Protein AF-0000000069842677 (afdb_homodimer)

Secondary structure (DSSP, 8-state):
---------------THHHHHHHHTS-TT--PPPPHHHHHHHHHHHT---SSTHHHHHHTB-GGGGTTSPP---SHHHHHHHHHHHHHHHHHHHHHH-TT--HHHHHHHHHHHHSHHHHHHHHHHTTGGGG-B---TTHHHHHHHHHHHHTT-SS--SSS----HHHHHHHHHHHHHHHHHTTS-HHHHHHHHHHHTPSPP-TTT----HHHHHHHHHHHTT--EEEEEETT-SS-EEEEEETTEEEEEEE-SS-HHHHHHHHHHHHHHHHHHHH-/----------TT---THHHHHHHHTS-TT--PPPPHHHHHHHHHHHT---SSTHHHHHHTB-GGGGTTSPP---SHHHHHHHHHHHHHHHHHHHHHH-TT--HHHHHHHHHHHHSHHHHHHHHHHTTGGGG-B---TTHHHHHHHHHHHHTT-SS--SSS----HHHHHHHHHHHHHHHHHTTS-HHHHHHHHHHHTPSPP-TTT----HHHHHHHHHHHTT--EEEEEETT-SS-EEEEEETTEEEEEEE-SS-HHHHHHHHHHHHHHHHHHHH-

Structure (mmCIF, N/CA/C/O backbone):
data_AF-0000000069842677-model_v1
#
loop_
_entity.id
_entity.type
_entity.pdbx_description
1 polymer 'RNase III domain-containing protein'
#
loop_
_atom_site.group_PDB
_atom_site.id
_atom_site.type_symbol
_atom_site.label_atom_id
_atom_site.label_alt_id
_atom_site.label_comp_id
_atom_site.label_asym_id
_atom_site.label_entity_id
_atom_site.label_seq_id
_atom_site.pdbx_PDB_ins_code
_atom_site.Cartn_x
_atom_site.Cartn_y
_atom_site.Cartn_z
_atom_site.occupancy
_atom_site.B_iso_or_equiv
_atom_site.auth_seq_id
_atom_site.auth_comp_id
_atom_site.auth_asym_id
_atom_site.auth_atom_id
_atom_site.pdbx_PDB_model_num
ATOM 1 N N . MET A 1 1 ? -14.867 47.188 54.906 1 30 1 MET A N 1
ATOM 2 C CA . MET A 1 1 ? -13.523 46.625 54.812 1 30 1 MET A CA 1
ATOM 3 C C . MET A 1 1 ? -13.289 46 53.469 1 30 1 MET A C 1
ATOM 5 O O . MET A 1 1 ? -13.938 45.031 53.094 1 30 1 MET A O 1
ATOM 9 N N . GLU A 1 2 ? -12.969 46.812 52.406 1 32.25 2 GLU A N 1
ATOM 10 C CA . GLU A 1 2 ? -12.945 46.625 50.938 1 32.25 2 GLU A CA 1
ATOM 11 C C . GLU A 1 2 ? -11.812 45.688 50.531 1 32.25 2 GLU A C 1
ATOM 13 O O . GLU A 1 2 ? -10.648 45.938 50.844 1 32.25 2 GLU A O 1
ATOM 18 N N . SER A 1 3 ? -12.086 44.406 50.5 1 37.47 3 SER A N 1
ATOM 19 C CA . SER A 1 3 ? -10.992 43.469 50.281 1 37.47 3 SER A CA 1
ATOM 20 C C . SER A 1 3 ? -10.258 43.781 49 1 37.47 3 SER A C 1
ATOM 22 O O . SER A 1 3 ? -10.867 44.188 48 1 37.47 3 SER A O 1
ATOM 24 N N . PRO A 1 4 ? -8.891 43.938 49.062 1 39.81 4 PRO A N 1
ATOM 25 C CA . PRO A 1 4 ? -8.039 44.375 47.938 1 39.81 4 PRO A CA 1
ATOM 26 C C . PRO A 1 4 ? -8.094 43.438 46.75 1 39.81 4 PRO A C 1
ATOM 28 O O . PRO A 1 4 ? -8.422 42.25 46.875 1 39.81 4 PRO A O 1
ATOM 31 N N . PRO A 1 5 ? -8.133 44 45.469 1 36.34 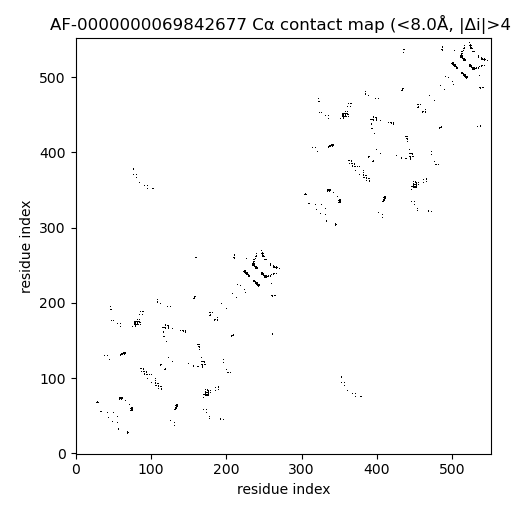5 PRO A N 1
ATOM 32 C CA . PRO A 1 5 ? -8.328 43.25 44.219 1 36.34 5 PRO A CA 1
ATOM 33 C C . PRO A 1 5 ? -7.184 42.312 43.938 1 36.34 5 PRO A C 1
ATOM 35 O O . PRO A 1 5 ? -6.039 42.562 44.312 1 36.34 5 PRO A O 1
ATOM 38 N N . HIS A 1 6 ? -7.355 40.969 44.062 1 28.89 6 HIS A N 1
ATOM 39 C CA . HIS A 1 6 ? -6.359 39.938 43.781 1 28.89 6 HIS A CA 1
ATOM 40 C C . HIS A 1 6 ? -5.836 40.062 42.344 1 28.89 6 HIS A C 1
ATOM 42 O O . HIS A 1 6 ? -6.609 39.969 41.406 1 28.89 6 HIS A O 1
ATOM 48 N N . ALA A 1 7 ? -4.754 40.812 42.062 1 32.56 7 ALA A N 1
ATOM 49 C CA . ALA A 1 7 ? -4.02 40.938 40.812 1 32.56 7 ALA A CA 1
ATOM 50 C C . ALA A 1 7 ? -3.559 39.594 40.281 1 32.56 7 ALA A C 1
ATOM 52 O O . ALA A 1 7 ? -2.715 38.938 40.906 1 32.56 7 ALA A O 1
ATOM 53 N N . THR A 1 8 ? -4.418 38.781 39.688 1 30.38 8 THR A N 1
ATOM 54 C CA . THR A 1 8 ? -3.99 37.531 39.094 1 30.38 8 THR A CA 1
ATOM 55 C C . THR A 1 8 ? -2.934 37.781 38 1 30.38 8 THR A C 1
ATOM 57 O O . THR A 1 8 ? -3.217 38.375 36.969 1 30.38 8 THR A O 1
ATOM 60 N N . ALA A 1 9 ? -1.633 38.062 38.344 1 34.47 9 ALA A N 1
ATOM 61 C CA . ALA A 1 9 ? -0.479 38.219 37.438 1 34.47 9 ALA A CA 1
ATOM 62 C C . ALA A 1 9 ? -0.425 37.062 36.438 1 34.47 9 ALA A C 1
ATOM 64 O O . ALA A 1 9 ? -0.537 35.906 36.781 1 34.47 9 ALA A O 1
ATOM 65 N N . SER A 1 10 ? -0.643 37.469 35.125 1 31.25 10 SER A N 1
ATOM 66 C CA . SER A 1 10 ? -0.604 36.688 33.906 1 31.25 10 SER A CA 1
ATOM 67 C C . SER A 1 10 ? 0.764 36.031 33.719 1 31.25 10 SER A C 1
ATOM 69 O O . SER A 1 10 ? 1.771 36.75 33.594 1 31.25 10 SER A O 1
ATOM 71 N N . ALA A 1 11 ? 1.078 34.938 34.312 1 37.97 11 ALA A N 1
ATOM 72 C CA . ALA A 1 11 ? 2.336 34.219 34.312 1 37.97 11 ALA A CA 1
ATOM 73 C C . ALA A 1 11 ? 2.842 34 32.906 1 37.97 11 ALA A C 1
ATOM 75 O O . ALA A 1 11 ? 3.992 33.594 32.688 1 37.97 11 ALA A O 1
ATOM 76 N N . ASP A 1 12 ? 1.972 33.844 31.922 1 32.31 12 ASP A N 1
ATOM 77 C CA . ASP A 1 12 ? 2.361 32.969 30.828 1 32.31 12 ASP A CA 1
ATOM 78 C C . ASP A 1 12 ? 3.268 33.688 29.828 1 32.31 12 ASP A C 1
ATOM 80 O O . ASP A 1 12 ? 3.498 33.219 28.719 1 32.31 12 ASP A O 1
ATOM 84 N N . GLU A 1 13 ? 3.545 35.031 30.016 1 33.44 13 GLU A N 1
ATOM 85 C CA . GLU A 1 13 ? 4.32 35.656 28.938 1 33.44 13 GLU A CA 1
ATOM 86 C C . GLU A 1 13 ? 5.797 35.281 29.047 1 33.44 13 GLU A C 1
ATOM 88 O O . GLU A 1 13 ? 6.574 35.969 29.688 1 33.44 13 GLU A O 1
ATOM 93 N N . MET A 1 14 ? 6.219 34.062 29.234 1 35.84 14 MET A N 1
ATOM 94 C CA . MET A 1 14 ? 7.66 33.844 29.156 1 35.84 14 MET A CA 1
ATOM 95 C C . MET A 1 14 ? 8.25 34.5 27.922 1 35.84 14 MET A C 1
ATOM 97 O O . MET A 1 14 ? 7.805 34.25 26.797 1 35.84 14 MET A O 1
ATOM 101 N N . PRO A 1 15 ? 9.047 35.594 28 1 33.41 15 PRO A N 1
ATOM 102 C CA . PRO A 1 15 ? 9.508 36.5 26.953 1 33.41 15 PRO A CA 1
ATOM 103 C C . PRO A 1 15 ? 10.195 35.75 25.797 1 33.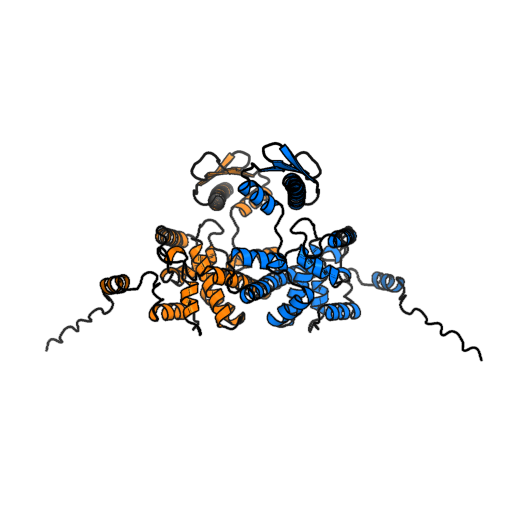41 15 PRO A C 1
ATOM 105 O O . PRO A 1 15 ? 10.789 34.688 26.016 1 33.41 15 PRO A O 1
ATOM 108 N N . SER A 1 16 ? 9.875 36 24.531 1 43.09 16 SER A N 1
ATOM 109 C CA . SER A 1 16 ? 10.43 35.688 23.219 1 43.09 16 SER A CA 1
ATOM 110 C C . SER A 1 16 ? 11.953 35.812 23.219 1 43.09 16 SER A C 1
ATOM 112 O O . SER A 1 16 ? 12.625 35.188 22.391 1 43.09 16 SER A O 1
ATOM 114 N N . ILE A 1 17 ? 12.477 36.625 24.141 1 38.72 17 ILE A N 1
ATOM 115 C CA . ILE A 1 17 ? 13.898 36.938 24.156 1 38.72 17 ILE A CA 1
ATOM 116 C C . ILE A 1 17 ? 14.703 35.688 24.562 1 38.72 17 ILE A C 1
ATOM 118 O O . ILE A 1 17 ? 15.836 35.5 24.109 1 38.72 17 ILE A O 1
ATOM 122 N N . TRP A 1 18 ? 14.266 34.906 25.562 1 36.38 18 TRP A N 1
ATOM 123 C CA . TRP A 1 18 ? 15.047 33.75 26 1 36.38 18 TRP A CA 1
ATOM 124 C C . TRP A 1 18 ? 15.211 32.75 24.875 1 36.38 18 TRP A C 1
ATOM 126 O O . TRP A 1 18 ? 16.266 32.094 24.766 1 36.38 18 TRP A O 1
ATOM 136 N N . LYS A 1 19 ? 14.273 32.656 23.984 1 39.12 19 LYS A N 1
ATOM 137 C CA . LYS A 1 19 ? 14.398 31.75 22.828 1 39.12 19 LYS A CA 1
ATOM 138 C C . LYS A 1 19 ? 15.484 32.25 21.875 1 39.12 19 LYS A C 1
ATOM 140 O O . LYS A 1 19 ? 16.219 31.438 21.297 1 39.12 19 LYS A O 1
ATOM 145 N N . GLU A 1 20 ? 15.688 33.531 21.766 1 38.81 20 GLU A N 1
ATOM 146 C CA . GLU A 1 20 ? 16.688 34.094 20.844 1 38.81 20 GLU A CA 1
ATOM 147 C C . GLU A 1 20 ? 18.094 33.938 21.406 1 38.81 20 GLU A C 1
ATOM 149 O O . GLU A 1 20 ? 19.031 33.656 20.656 1 38.81 20 GLU A O 1
ATOM 154 N N . GLN A 1 21 ? 18.375 34.281 22.672 1 37.72 21 GLN A N 1
ATOM 155 C CA . GLN A 1 21 ? 19.734 34.281 23.219 1 37.72 21 GLN A CA 1
ATOM 156 C C . GLN A 1 21 ? 20.328 32.875 23.234 1 37.72 21 GLN A C 1
ATOM 158 O O . GLN A 1 21 ? 21.531 32.719 23 1 37.72 21 GLN A O 1
ATOM 163 N N . HIS A 1 22 ? 19.609 31.844 23.609 1 40.56 22 HIS A N 1
ATOM 164 C CA . HIS A 1 22 ? 20.203 30.516 23.594 1 40.56 22 HIS A CA 1
ATOM 165 C C . HIS A 1 22 ? 20.438 30.031 22.172 1 40.56 22 HIS A C 1
ATOM 167 O O . HIS A 1 22 ? 21.031 28.969 21.969 1 40.56 22 HIS A O 1
ATOM 173 N N . ALA A 1 23 ? 19.859 30.625 21.219 1 42.56 23 ALA A N 1
ATOM 174 C CA . ALA A 1 23 ? 20.156 30.328 19.828 1 42.56 23 ALA A CA 1
ATOM 175 C C . ALA A 1 23 ? 21.531 30.859 19.438 1 42.56 23 ALA A C 1
ATOM 177 O O . ALA A 1 23 ? 22.25 30.234 18.656 1 42.56 23 ALA A O 1
ATOM 178 N N . GLN A 1 24 ? 22 31.953 19.844 1 41.47 24 GLN A N 1
ATOM 179 C CA . GLN A 1 24 ? 23.25 32.562 19.391 1 41.47 24 GLN A CA 1
ATOM 180 C C . GLN A 1 24 ? 24.453 31.75 19.844 1 41.47 24 GLN A C 1
ATOM 182 O O . GLN A 1 24 ? 25.469 31.672 19.141 1 41.47 24 GLN A O 1
ATOM 187 N N . ASP A 1 25 ? 24.516 31.359 21.109 1 42.97 25 ASP A N 1
ATOM 188 C CA . ASP A 1 25 ? 25.75 30.797 21.656 1 42.97 25 ASP A CA 1
ATOM 189 C C . ASP A 1 25 ? 25.828 29.297 21.391 1 42.97 25 ASP A C 1
ATOM 191 O O . ASP A 1 25 ? 26.641 28.594 22 1 42.97 25 ASP A O 1
ATOM 195 N N . ALA A 1 26 ? 24.781 28.688 20.859 1 48.72 26 ALA A N 1
ATOM 196 C CA . ALA A 1 26 ? 25 27.266 20.578 1 48.72 26 ALA A CA 1
ATOM 197 C C . ALA A 1 26 ? 26.062 27.062 19.516 1 48.72 26 ALA A C 1
ATOM 199 O O . ALA A 1 26 ? 26.203 27.891 18.609 1 48.72 26 ALA A O 1
ATOM 200 N N . PRO A 1 27 ? 27.125 26.234 19.734 1 50.81 27 PRO A N 1
ATOM 201 C CA . PRO A 1 27 ? 28.141 26 18.703 1 50.81 27 PRO A CA 1
ATOM 202 C C . PRO A 1 27 ? 27.531 25.75 17.328 1 50.81 27 PRO A C 1
ATOM 204 O O . PRO A 1 27 ? 26.359 25.344 17.219 1 50.81 27 PRO A O 1
ATOM 207 N N . PRO A 1 28 ? 28.141 26.188 16.266 1 50.66 28 PRO A N 1
ATOM 208 C CA . PRO A 1 28 ? 27.734 25.859 14.891 1 50.66 28 PRO A CA 1
ATOM 209 C C . PRO A 1 28 ? 27.328 24.391 14.719 1 50.66 28 PRO A C 1
ATOM 211 O O . PRO A 1 28 ? 28.047 23.5 15.188 1 50.66 28 PRO A O 1
ATOM 214 N N . GLY A 1 29 ? 26.031 24.094 14.469 1 56.72 29 GLY A N 1
ATOM 215 C CA . GLY A 1 29 ? 25.562 22.734 14.258 1 56.72 29 GLY A CA 1
ATOM 216 C C . GLY A 1 29 ? 24.578 22.266 15.312 1 56.72 29 GLY A C 1
ATOM 217 O O . GLY A 1 29 ? 24.047 21.156 15.227 1 56.72 29 GLY A O 1
ATOM 218 N N . PHE A 1 30 ? 24.531 23.062 16.406 1 62.5 30 PHE A N 1
ATOM 219 C CA . PHE A 1 30 ? 23.672 22.609 17.484 1 62.5 30 PHE A CA 1
ATOM 220 C C . PHE A 1 30 ? 22.203 22.656 17.062 1 62.5 30 PHE A C 1
ATOM 222 O O . PHE A 1 30 ? 21.719 23.719 16.641 1 62.5 30 PHE A O 1
ATOM 229 N N . VAL A 1 31 ? 21.484 21.484 16.984 1 70.19 31 VAL A N 1
ATOM 230 C CA . VAL A 1 31 ? 20.047 21.406 16.766 1 70.19 31 VAL A CA 1
ATOM 231 C C . VAL A 1 31 ? 19.312 21.375 18.109 1 70.19 31 VAL A C 1
ATOM 233 O O . VAL A 1 31 ? 19.562 20.484 18.938 1 70.19 31 VAL A O 1
ATOM 236 N N . PRO A 1 32 ? 18.562 22.453 18.484 1 79.81 32 PRO A N 1
ATOM 237 C CA . PRO A 1 32 ? 17.875 22.469 19.766 1 79.81 32 PRO A CA 1
ATOM 238 C C . PRO A 1 32 ? 16.969 21.266 19.969 1 79.81 32 PRO A C 1
ATOM 240 O O . PRO A 1 32 ? 16.203 20.891 19.062 1 79.81 32 PRO A O 1
ATOM 243 N N . PRO A 1 33 ? 17.172 20.688 21.094 1 86.62 33 PRO A N 1
ATOM 244 C CA . PRO A 1 33 ? 16.281 19.562 21.375 1 86.62 33 PRO A CA 1
ATOM 245 C C . PRO A 1 33 ? 14.844 20.031 21.656 1 86.62 33 PRO A C 1
ATOM 247 O O . PRO A 1 33 ? 14.609 21.203 21.906 1 86.62 33 PRO A O 1
ATOM 250 N N . MET A 1 34 ? 13.984 19.141 21.484 1 92.25 34 MET A N 1
ATOM 251 C CA . MET A 1 34 ? 12.609 19.406 21.906 1 92.25 34 MET A CA 1
ATOM 252 C C . MET A 1 34 ? 12.508 19.531 23.422 1 92.25 34 MET A C 1
ATOM 254 O O . MET A 1 34 ? 13.117 18.734 24.156 1 92.25 34 MET A O 1
ATOM 258 N N . GLY A 1 35 ? 11.805 20.562 23.906 1 93.94 35 GLY A N 1
ATOM 259 C CA . GLY A 1 35 ? 11.664 20.781 25.344 1 93.94 35 GLY A CA 1
ATOM 260 C C . GLY A 1 35 ? 10.859 19.688 26.031 1 93.94 35 GLY A C 1
ATOM 261 O O . GLY A 1 35 ? 9.93 19.125 25.453 1 93.94 35 GLY A O 1
ATOM 262 N N . PRO A 1 36 ? 11.258 19.359 27.266 1 95.5 36 PRO A N 1
ATOM 263 C CA . PRO A 1 36 ? 10.523 18.328 28 1 95.5 36 PRO A CA 1
ATOM 264 C C . PRO A 1 36 ? 9.031 18.625 28.109 1 95.5 36 PRO A C 1
ATOM 266 O O . PRO A 1 36 ? 8.211 17.703 28.109 1 95.5 36 PRO A O 1
ATOM 269 N N . GLY A 1 37 ? 8.719 19.906 28.203 1 97.25 37 GLY A N 1
ATOM 270 C CA . GLY A 1 37 ? 7.32 20.297 28.234 1 97.25 37 GLY A CA 1
ATOM 271 C C . GLY A 1 37 ? 6.582 19.969 26.953 1 97.25 37 GLY A C 1
ATOM 272 O O . GLY A 1 37 ? 5.426 19.531 26.984 1 97.25 37 GLY A O 1
ATOM 273 N N . GLU A 1 38 ? 7.211 20.141 25.844 1 97.81 38 GLU A N 1
ATOM 274 C CA . GLU A 1 38 ? 6.625 19.812 24.547 1 97.81 38 GLU A CA 1
ATOM 275 C C . GLU A 1 38 ? 6.434 18.297 24.391 1 97.81 38 GLU A C 1
ATOM 277 O O . GLU A 1 38 ? 5.391 17.859 23.906 1 97.81 38 GLU A O 1
ATOM 282 N N . VAL A 1 39 ? 7.449 17.578 24.828 1 98.25 39 VAL A N 1
ATOM 283 C CA . VAL A 1 39 ? 7.371 16.125 24.766 1 98.25 39 VAL A CA 1
ATOM 284 C C . VAL A 1 39 ? 6.203 15.633 25.609 1 98.25 39 VAL A C 1
ATOM 286 O O . VAL A 1 39 ? 5.402 14.812 25.156 1 98.25 39 VAL A O 1
ATOM 289 N N . ALA A 1 40 ? 6.074 16.188 26.781 1 98.5 40 ALA A N 1
ATOM 290 C CA . ALA A 1 40 ? 4.996 15.805 27.688 1 98.5 40 ALA A CA 1
ATOM 291 C C . ALA A 1 40 ? 3.631 16.141 27.094 1 98.5 40 ALA A C 1
ATOM 293 O O . ALA A 1 40 ? 2.676 15.375 27.25 1 98.5 40 ALA A O 1
ATOM 294 N N . ALA A 1 41 ? 3.561 17.234 26.469 1 98.62 41 ALA A N 1
ATOM 295 C CA . ALA A 1 41 ? 2.307 17.641 25.828 1 98.62 41 ALA A CA 1
ATOM 296 C C . ALA A 1 41 ? 1.903 16.672 24.734 1 98.62 41 ALA A C 1
ATOM 298 O O . ALA A 1 41 ? 0.737 16.281 24.641 1 98.62 41 ALA A O 1
ATOM 299 N N . VAL A 1 42 ? 2.84 16.25 23.938 1 98.75 42 VAL A N 1
ATOM 300 C CA . VAL A 1 42 ? 2.574 15.312 22.844 1 98.75 42 VAL A CA 1
ATOM 301 C C . VAL A 1 42 ? 2.146 13.961 23.422 1 98.75 42 VAL A C 1
ATOM 303 O O . VAL A 1 42 ? 1.191 13.352 22.953 1 98.75 42 VAL A O 1
ATOM 306 N N . GLU A 1 43 ? 2.857 13.547 24.453 1 98.88 43 GLU A N 1
ATOM 307 C CA . GLU A 1 43 ? 2.504 12.297 25.109 1 98.88 43 GLU A CA 1
ATOM 308 C C . GLU A 1 43 ? 1.072 12.336 25.641 1 98.88 43 GLU A C 1
ATOM 310 O O . GLU A 1 43 ? 0.345 11.344 25.562 1 98.88 43 GLU A O 1
ATOM 315 N N . SER A 1 44 ? 0.715 13.484 26.172 1 98.62 44 SER A N 1
ATOM 316 C CA . SER A 1 44 ? -0.641 13.656 26.688 1 98.62 44 SER A CA 1
ATOM 317 C C . SER A 1 44 ? -1.671 13.562 25.562 1 98.62 44 SER A C 1
ATOM 319 O O . SER A 1 44 ? -2.707 12.906 25.719 1 98.62 44 SER A O 1
ATOM 321 N N . LEU A 1 45 ? -1.415 14.164 24.469 1 98.5 45 LEU A N 1
ATOM 322 C CA . LEU A 1 45 ? -2.309 14.117 23.312 1 98.5 45 LEU A CA 1
ATOM 323 C C . LEU A 1 45 ? -2.453 12.688 22.797 1 98.5 45 LEU A C 1
ATOM 325 O O . LEU A 1 45 ? -3.541 12.281 22.391 1 98.5 45 LEU A O 1
ATOM 329 N N . LEU A 1 46 ? -1.396 11.891 22.859 1 98.75 46 LEU A N 1
ATOM 330 C CA . LEU A 1 46 ? -1.368 10.531 22.328 1 98.75 46 LEU A CA 1
ATOM 331 C C . LEU A 1 46 ? -1.942 9.547 23.328 1 98.75 46 LEU A C 1
ATOM 333 O O . LEU A 1 46 ? -2.33 8.43 22.969 1 98.75 46 LEU A O 1
ATOM 337 N N . GLY A 1 47 ? -1.948 9.945 24.578 1 98.56 47 GLY A N 1
ATOM 338 C CA . GLY A 1 47 ? -2.264 8.992 25.625 1 98.56 47 GLY A CA 1
ATOM 339 C C . GLY A 1 47 ? -1.229 7.891 25.75 1 98.56 47 GLY A C 1
ATOM 340 O O . GLY A 1 47 ? -1.575 6.73 26 1 98.56 47 GLY A O 1
ATOM 341 N N . TYR A 1 48 ? 0.024 8.234 25.5 1 98.81 48 TYR A N 1
ATOM 342 C CA . TYR A 1 48 ? 1.122 7.27 25.516 1 98.81 48 TYR A CA 1
ATOM 343 C C . TYR A 1 48 ? 2.398 7.906 26.047 1 98.81 48 TYR A C 1
ATOM 345 O O . TYR A 1 48 ? 2.791 8.992 25.609 1 98.81 48 TYR A O 1
ATOM 353 N N . GLU A 1 49 ? 3.014 7.324 26.953 1 98.81 49 GLU A N 1
ATOM 354 C CA . GLU A 1 49 ? 4.281 7.789 27.5 1 98.81 49 GLU A CA 1
ATOM 355 C C . GLU A 1 49 ? 5.457 7.012 26.922 1 98.81 49 GLU A C 1
ATOM 357 O O . GLU A 1 49 ? 5.594 5.812 27.172 1 98.81 49 GLU A O 1
ATOM 362 N N . PHE A 1 50 ? 6.281 7.688 26.281 1 98.81 50 PHE A N 1
ATOM 363 C CA . PHE A 1 50 ? 7.422 7.062 25.625 1 98.81 50 PHE A CA 1
ATOM 364 C C . PHE A 1 50 ? 8.5 6.699 26.625 1 98.81 50 PHE A C 1
ATOM 366 O O . PHE A 1 50 ? 8.805 7.48 27.531 1 98.81 50 PHE A O 1
ATOM 373 N N . ARG A 1 51 ? 9.055 5.547 26.422 1 98.56 51 ARG A N 1
ATOM 374 C CA . ARG A 1 51 ? 10.281 5.199 27.141 1 98.56 51 ARG A CA 1
ATOM 375 C C . ARG A 1 51 ? 11.469 5.996 26.609 1 98.56 51 ARG A C 1
ATOM 377 O O . ARG A 1 51 ? 12.25 6.543 27.391 1 98.56 51 ARG A O 1
ATOM 384 N N . ASP A 1 52 ? 11.594 6.059 25.344 1 98.19 52 ASP A N 1
ATOM 385 C CA . ASP A 1 52 ? 12.609 6.859 24.656 1 98.19 52 ASP A CA 1
ATOM 386 C C . ASP A 1 52 ? 12.016 8.172 24.141 1 98.19 52 ASP A C 1
ATOM 388 O O . ASP A 1 52 ? 11.484 8.219 23.031 1 98.19 52 ASP A O 1
ATOM 392 N N . LYS A 1 53 ? 12.227 9.188 24.875 1 97.25 53 LYS A N 1
ATOM 393 C CA . LYS A 1 53 ? 11.641 10.484 24.562 1 97.25 53 LYS A CA 1
ATOM 394 C C . LYS A 1 53 ? 12.188 11.047 23.25 1 97.25 53 LYS A C 1
ATOM 396 O O . LYS A 1 53 ? 11.555 11.891 22.609 1 97.25 53 LYS A O 1
ATOM 401 N N . ALA A 1 54 ? 13.297 10.594 22.828 1 97.06 54 ALA A N 1
ATOM 402 C CA . ALA A 1 54 ? 13.922 11.078 21.594 1 97.06 54 ALA A CA 1
ATOM 403 C C . ALA A 1 54 ? 13.078 10.727 20.375 1 97.06 54 ALA A C 1
ATOM 405 O O . ALA A 1 54 ? 13.172 11.391 19.328 1 97.06 54 ALA A O 1
ATOM 406 N N . LEU A 1 55 ? 12.266 9.68 20.5 1 98.31 55 LEU A N 1
ATOM 407 C CA . LEU A 1 55 ? 11.398 9.25 19.406 1 98.31 55 LEU A CA 1
ATOM 408 C C . LEU A 1 55 ? 10.344 10.312 19.094 1 98.31 55 LEU A C 1
ATOM 410 O O . LEU A 1 55 ? 9.945 10.484 17.938 1 98.31 55 LEU A O 1
ATOM 414 N N . VAL A 1 56 ? 9.914 11.016 20.141 1 98.5 56 VAL A N 1
ATOM 415 C CA . VAL A 1 56 ? 8.93 12.078 19.938 1 98.5 56 VAL A CA 1
ATOM 416 C C . VAL A 1 56 ? 9.539 13.195 19.109 1 98.5 56 VAL A C 1
ATOM 418 O O . VAL A 1 56 ? 8.922 13.672 18.141 1 98.5 56 VAL A O 1
ATOM 421 N N . GLU A 1 57 ? 10.742 13.555 19.5 1 97.44 57 GLU A N 1
ATOM 422 C CA . GLU A 1 57 ? 11.453 14.602 18.766 1 97.44 57 GLU A CA 1
ATOM 423 C C . GLU A 1 57 ? 11.672 14.203 17.312 1 97.44 57 GLU A C 1
ATOM 425 O O . GLU A 1 57 ? 11.391 14.992 16.406 1 97.44 57 GLU A O 1
ATOM 430 N N . GLN A 1 58 ? 12.125 13.016 17.125 1 97.31 58 GLN A N 1
ATOM 431 C CA . GLN A 1 58 ? 12.367 12.523 15.773 1 97.31 58 GLN A CA 1
ATOM 432 C C . GLN A 1 58 ? 11.078 12.508 14.953 1 97.31 58 GLN A C 1
ATOM 434 O O . GLN A 1 58 ? 11.07 12.945 13.797 1 97.31 58 GLN A O 1
ATOM 439 N N . ALA A 1 59 ? 10.008 12.078 15.523 1 98.69 59 ALA A N 1
ATOM 440 C CA . ALA A 1 59 ? 8.734 11.867 14.836 1 98.69 59 ALA A CA 1
ATOM 441 C C . ALA A 1 59 ? 8.125 13.195 14.406 1 98.69 59 ALA A C 1
ATOM 443 O O . ALA A 1 59 ? 7.211 13.219 13.57 1 98.69 59 ALA A O 1
ATOM 444 N N . LEU A 1 60 ? 8.641 14.297 14.969 1 98.44 60 LEU A N 1
ATOM 445 C CA . LEU A 1 60 ? 8.016 15.594 14.711 1 98.44 60 LEU A CA 1
ATOM 446 C C . LEU A 1 60 ? 8.984 16.531 14.008 1 98.44 60 LEU A C 1
ATOM 448 O O . LEU A 1 60 ? 8.703 17.734 13.875 1 98.44 60 LEU A O 1
ATOM 452 N N . THR A 1 61 ? 10.086 16 13.508 1 97.19 61 THR A N 1
ATOM 453 C CA . THR A 1 61 ? 11.102 16.875 12.93 1 97.19 61 THR A CA 1
ATOM 454 C C . THR A 1 61 ? 11.125 16.734 11.406 1 97.19 61 THR A C 1
ATOM 456 O O . THR A 1 61 ? 11.445 15.672 10.883 1 97.19 61 THR A O 1
ATOM 459 N N . HIS A 1 62 ? 10.75 17.75 10.773 1 96.56 62 HIS A N 1
ATOM 460 C CA . HIS A 1 62 ? 10.82 17.859 9.32 1 96.56 62 HIS A CA 1
ATOM 461 C C . HIS A 1 62 ? 12.25 18.141 8.852 1 96.56 62 HIS A C 1
ATOM 463 O O . HIS A 1 62 ? 13.023 18.781 9.57 1 96.56 62 HIS A O 1
ATOM 469 N N . GLY A 1 63 ? 12.586 17.766 7.676 1 93.81 63 GLY A N 1
ATOM 470 C CA . GLY A 1 63 ? 13.93 17.953 7.148 1 93.81 63 GLY A CA 1
ATOM 471 C C . GLY A 1 63 ? 14.352 19.406 7.086 1 93.81 63 GLY A C 1
ATOM 472 O O . GLY A 1 63 ? 15.531 19.719 7.262 1 93.81 63 GLY A O 1
ATOM 473 N N . SER A 1 64 ? 13.445 20.344 6.852 1 93.31 64 SER A N 1
ATOM 474 C CA . SER A 1 64 ? 13.742 21.766 6.711 1 93.31 64 SER A CA 1
ATOM 475 C C . SER A 1 64 ? 14.195 22.359 8.039 1 93.31 64 SER A C 1
ATOM 477 O O . SER A 1 64 ? 14.727 23.469 8.07 1 93.31 64 SER A O 1
ATOM 479 N N . PHE A 1 65 ? 14 21.594 9.078 1 92.81 65 PHE A N 1
ATOM 480 C CA . PHE A 1 65 ? 14.32 22.109 10.406 1 92.81 65 PHE A CA 1
ATOM 481 C C . PHE A 1 65 ? 15.812 22.391 10.531 1 92.81 65 PHE A C 1
ATOM 483 O O . PHE A 1 65 ? 16.219 23.312 11.227 1 92.81 65 PHE A O 1
ATOM 490 N N . TYR A 1 66 ? 16.594 21.656 9.828 1 86.5 66 TYR A N 1
ATOM 491 C CA . TYR A 1 66 ? 18.031 21.656 10.031 1 86.5 66 TYR A CA 1
ATOM 492 C C . TYR A 1 66 ? 18.703 22.75 9.219 1 86.5 66 TYR A C 1
ATOM 494 O O . TYR A 1 66 ? 19.859 23.094 9.453 1 86.5 66 TYR A O 1
ATOM 502 N N . TYR A 1 67 ? 17.953 23.25 8.312 1 81.56 67 TYR A N 1
ATOM 503 C CA . TYR A 1 67 ? 18.562 24.328 7.547 1 81.56 67 TYR A CA 1
ATOM 504 C C . TYR A 1 67 ? 18.828 25.547 8.43 1 81.56 67 TYR A C 1
ATOM 506 O O . TYR A 1 67 ? 17.953 26 9.164 1 81.56 67 TYR A O 1
ATOM 514 N N . PRO A 1 68 ? 19.891 25.984 8.547 1 79.44 68 PRO A N 1
ATOM 515 C CA . PRO A 1 68 ? 21.062 25.719 7.707 1 79.44 68 PRO A CA 1
ATOM 516 C C . PRO A 1 68 ? 22.047 24.75 8.359 1 79.44 68 PRO A C 1
ATOM 518 O O . PRO A 1 68 ? 23.188 24.641 7.914 1 79.44 68 PRO A O 1
ATOM 521 N N . TYR A 1 69 ? 21.562 24.125 9.344 1 72.75 69 TYR A N 1
ATOM 522 C CA . TYR A 1 69 ? 22.438 23.172 10.023 1 72.75 69 TYR A CA 1
ATOM 523 C C . TYR A 1 69 ? 22.656 21.938 9.164 1 72.75 69 TYR A C 1
ATOM 525 O O . TYR A 1 69 ? 22.078 21.812 8.078 1 72.75 69 TYR A O 1
ATOM 533 N N . ARG A 1 70 ? 23.547 21.094 9.625 1 78.12 70 ARG A N 1
ATOM 534 C CA . ARG A 1 70 ? 23.703 19.781 9 1 78.12 70 ARG A CA 1
ATOM 535 C C . ARG A 1 70 ? 22.422 18.953 9.133 1 78.12 70 ARG A C 1
ATOM 537 O O . ARG A 1 70 ? 21.766 18.969 10.18 1 78.12 70 ARG A O 1
ATOM 544 N N . PRO A 1 71 ? 22.141 18.25 8.125 1 83.19 71 PRO A N 1
ATOM 545 C CA . PRO A 1 71 ? 20.953 17.406 8.219 1 83.19 71 PRO A CA 1
ATOM 546 C C . PRO A 1 71 ? 21.031 16.375 9.352 1 83.19 71 PRO A C 1
ATOM 548 O O . PRO A 1 71 ? 22.125 15.867 9.641 1 83.19 71 PRO A O 1
ATOM 551 N N . GLY A 1 72 ? 19.906 16.172 10 1 86.94 72 GLY A N 1
ATOM 552 C CA . GLY A 1 72 ? 19.812 15.203 11.086 1 86.94 72 GLY A CA 1
ATOM 553 C C . GLY A 1 72 ? 18.672 14.219 10.906 1 86.94 72 GLY A C 1
ATOM 554 O O . GLY A 1 72 ? 18.219 13.992 9.789 1 86.94 72 GLY A O 1
ATOM 555 N N . VAL A 1 73 ? 18.359 13.656 12.016 1 91.56 73 VAL A N 1
ATOM 556 C CA . VAL A 1 73 ? 17.328 12.617 12 1 91.56 73 VAL A CA 1
ATOM 557 C C . VAL A 1 73 ? 15.961 13.258 11.812 1 91.56 73 VAL A C 1
ATOM 559 O O . VAL A 1 73 ? 15.625 14.227 12.492 1 91.56 73 VAL A O 1
ATOM 562 N N . THR A 1 74 ? 15.219 12.805 10.859 1 95.75 74 THR A N 1
ATOM 563 C CA . THR A 1 74 ? 13.883 13.305 10.539 1 95.75 74 THR A CA 1
ATOM 564 C C . THR A 1 74 ? 12.836 12.227 10.75 1 95.75 74 THR A C 1
ATOM 566 O O . THR A 1 74 ? 13.164 11.086 11.086 1 95.75 74 THR A O 1
ATOM 569 N N . TYR A 1 75 ? 11.664 12.594 10.5 1 97.94 75 TYR A N 1
ATOM 570 C CA . TYR A 1 75 ? 10.562 11.688 10.805 1 97.94 75 TYR A CA 1
ATOM 571 C C . TYR A 1 75 ? 10.391 10.648 9.695 1 97.94 75 TYR A C 1
ATOM 573 O O . TYR A 1 75 ? 9.617 9.703 9.844 1 97.94 75 TYR A O 1
ATOM 581 N N . GLU A 1 76 ? 11.102 10.656 8.648 1 98 76 GLU A N 1
ATOM 582 C CA . GLU A 1 76 ? 10.789 9.938 7.418 1 98 76 GLU A CA 1
ATOM 583 C C . GLU A 1 76 ? 10.852 8.43 7.621 1 98 76 GLU A C 1
ATOM 585 O O . GLU A 1 76 ? 10 7.695 7.117 1 98 76 GLU A O 1
ATOM 590 N N . ARG A 1 77 ? 11.867 7.934 8.328 1 98.31 77 ARG A N 1
ATOM 591 C CA . ARG A 1 77 ? 11.984 6.496 8.555 1 98.31 77 ARG A CA 1
ATOM 592 C C . ARG A 1 77 ? 10.852 5.992 9.445 1 98.31 77 ARG A C 1
ATOM 594 O O . ARG A 1 77 ? 10.32 4.902 9.227 1 98.31 77 ARG A O 1
ATOM 601 N N . LEU A 1 78 ? 10.523 6.805 10.461 1 98.75 78 LEU A N 1
ATOM 602 C CA . LEU A 1 78 ? 9.414 6.438 11.336 1 98.75 78 LEU A CA 1
ATOM 603 C C . LEU A 1 78 ? 8.094 6.477 10.578 1 98.75 78 LEU A C 1
ATOM 605 O O . LEU A 1 78 ? 7.199 5.668 10.836 1 98.75 78 LEU A O 1
ATOM 609 N N . GLU A 1 79 ? 7.992 7.465 9.672 1 98.88 79 GLU A N 1
ATOM 610 C CA . GLU A 1 79 ? 6.824 7.535 8.805 1 98.88 79 GLU A CA 1
ATOM 611 C C . GLU A 1 79 ? 6.66 6.25 7.996 1 98.88 79 GLU A C 1
ATOM 613 O O . GLU A 1 79 ? 5.555 5.719 7.883 1 98.88 79 GLU A O 1
ATOM 618 N N . TYR A 1 80 ? 7.777 5.738 7.484 1 98.75 80 TYR A N 1
ATOM 619 C CA . TYR A 1 80 ? 7.812 4.488 6.734 1 98.75 80 TYR A CA 1
ATOM 620 C C . TYR A 1 80 ? 7.262 3.336 7.57 1 98.75 80 TYR A C 1
ATOM 622 O O . TYR A 1 80 ? 6.391 2.59 7.113 1 98.75 80 TYR A O 1
ATOM 630 N N . LEU A 1 81 ? 7.684 3.211 8.719 1 98.81 81 LEU A N 1
ATOM 631 C CA . LEU A 1 81 ? 7.262 2.146 9.625 1 98.81 81 LEU A CA 1
ATOM 632 C C . LEU A 1 81 ? 5.816 2.348 10.062 1 98.81 81 LEU A C 1
ATOM 634 O O . LEU A 1 81 ? 5.039 1.392 10.102 1 98.81 81 LEU A O 1
ATOM 638 N N . GLY A 1 82 ? 5.488 3.58 10.359 1 98.88 82 GLY A N 1
ATOM 639 C CA . GLY A 1 82 ? 4.148 3.926 10.812 1 98.88 82 GLY A CA 1
ATOM 640 C C . GLY A 1 82 ? 3.078 3.658 9.773 1 98.88 82 GLY A C 1
ATOM 641 O O . GLY A 1 82 ? 1.993 3.174 10.109 1 98.88 82 GLY A O 1
ATOM 642 N N . ASP A 1 83 ? 3.385 3.957 8.547 1 98.69 83 ASP A N 1
ATOM 643 C CA . ASP A 1 83 ? 2.449 3.689 7.461 1 98.69 83 ASP A CA 1
ATOM 644 C C . ASP A 1 83 ? 2.113 2.201 7.379 1 98.69 83 ASP A C 1
ATOM 646 O O . ASP A 1 83 ? 0.945 1.83 7.25 1 98.69 83 ASP A O 1
ATOM 650 N N . ALA A 1 84 ? 3.104 1.396 7.504 1 98.81 84 ALA A N 1
ATOM 651 C CA . ALA A 1 84 ? 2.936 -0.049 7.375 1 98.81 84 ALA A CA 1
ATOM 652 C C . ALA A 1 84 ? 2.096 -0.607 8.523 1 98.81 84 ALA A C 1
ATOM 654 O O . ALA A 1 84 ? 1.15 -1.366 8.297 1 98.81 84 ALA A O 1
ATOM 655 N N . VAL A 1 85 ? 2.414 -0.235 9.727 1 98.88 85 VAL A N 1
ATOM 656 C CA . VAL A 1 85 ? 1.71 -0.811 10.867 1 98.88 85 VAL A CA 1
ATOM 657 C C . VAL A 1 85 ? 0.293 -0.247 10.945 1 98.88 85 VAL A C 1
ATOM 659 O O . VAL A 1 85 ? -0.647 -0.959 11.305 1 98.88 85 VAL A O 1
ATOM 662 N N . LEU A 1 86 ? 0.19 0.971 10.633 1 98.81 86 LEU A N 1
ATOM 663 C CA . LEU A 1 86 ? -1.137 1.579 10.641 1 98.81 86 LEU A CA 1
ATOM 664 C C . LEU A 1 86 ? -2.055 0.894 9.633 1 98.81 86 LEU A C 1
ATOM 666 O O . LEU A 1 86 ? -3.201 0.571 9.953 1 98.81 86 LEU A O 1
ATOM 670 N N . THR A 1 87 ? -1.566 0.648 8.438 1 98.69 87 THR A N 1
ATOM 671 C CA . THR A 1 87 ? -2.324 -0.06 7.414 1 98.69 87 THR A CA 1
ATOM 672 C C . THR A 1 87 ? -2.707 -1.457 7.895 1 98.69 87 THR A C 1
ATOM 674 O O . THR A 1 87 ? -3.838 -1.903 7.684 1 98.69 87 THR A O 1
ATOM 677 N N . CYS A 1 88 ? -1.82 -2.053 8.555 1 98.81 88 CYS A N 1
ATOM 678 C CA . CYS A 1 88 ? -2.053 -3.406 9.039 1 98.81 88 CYS A CA 1
ATOM 679 C C . CYS A 1 88 ? -3.148 -3.424 10.102 1 98.81 88 CYS A C 1
ATOM 681 O O . CYS A 1 88 ? -4.137 -4.152 9.969 1 98.81 88 CYS A O 1
ATOM 683 N N . VAL A 1 89 ? -3.084 -2.561 11.086 1 98.81 89 VAL A N 1
ATOM 684 C CA . VAL A 1 89 ? -4.004 -2.627 12.219 1 98.81 89 VAL A CA 1
ATOM 685 C C . VAL A 1 89 ? -5.391 -2.148 11.789 1 98.81 89 VAL A C 1
ATOM 687 O O . VAL A 1 89 ? -6.406 -2.676 12.25 1 98.81 89 VAL A O 1
ATOM 690 N N . VAL A 1 90 ? -5.43 -1.203 10.938 1 98.88 90 VAL A N 1
ATOM 691 C CA . VAL A 1 90 ? -6.727 -0.738 10.453 1 98.88 90 VAL A CA 1
ATOM 692 C C . VAL A 1 90 ? -7.359 -1.804 9.562 1 98.88 90 VAL A C 1
ATOM 694 O O . VAL A 1 90 ? -8.57 -2.039 9.633 1 98.88 90 VAL A O 1
ATOM 697 N N . SER A 1 91 ? -6.555 -2.447 8.703 1 98.81 91 SER A N 1
ATOM 698 C CA . SER A 1 91 ? -7.059 -3.555 7.895 1 98.81 91 SER A CA 1
ATOM 699 C C . SER A 1 91 ? -7.66 -4.648 8.773 1 98.81 91 SER A C 1
ATOM 701 O O . SER A 1 91 ? -8.742 -5.164 8.477 1 98.81 91 SER A O 1
ATOM 703 N N . ARG A 1 92 ? -6.926 -4.941 9.82 1 98.81 92 ARG A N 1
ATOM 704 C CA . ARG A 1 92 ? -7.395 -5.965 10.742 1 98.81 92 ARG A CA 1
ATOM 705 C C . ARG A 1 92 ? -8.727 -5.562 11.375 1 98.81 92 ARG A C 1
ATOM 707 O O . ARG A 1 92 ? -9.664 -6.359 11.406 1 98.81 92 ARG A O 1
ATOM 714 N N . GLU A 1 93 ? -8.828 -4.32 11.805 1 98.56 93 GLU A N 1
ATOM 715 C CA . GLU A 1 93 ? -10.031 -3.869 12.5 1 98.56 93 GLU A CA 1
ATOM 716 C C . GLU A 1 93 ? -11.227 -3.824 11.555 1 98.56 93 GLU A C 1
ATOM 718 O O . GLU A 1 93 ? -12.336 -4.211 11.93 1 98.56 93 GLU A O 1
ATOM 723 N N . VAL A 1 94 ? -10.992 -3.352 10.352 1 98.56 94 VAL A N 1
ATOM 724 C CA . VAL A 1 94 ? -12.055 -3.32 9.344 1 98.56 94 VAL A CA 1
ATOM 725 C C . VAL A 1 94 ? -12.484 -4.742 9.008 1 98.56 94 VAL A C 1
ATOM 727 O O . VAL A 1 94 ? -13.68 -5.027 8.906 1 98.56 94 VAL A O 1
ATOM 730 N N . PHE A 1 95 ? -11.516 -5.66 8.867 1 98.62 95 PHE A N 1
ATOM 731 C CA . PHE A 1 95 ? -11.75 -7.07 8.578 1 98.62 95 PHE A CA 1
ATOM 732 C C . PHE A 1 95 ? -12.625 -7.703 9.656 1 98.62 95 PHE A C 1
ATOM 734 O O . PHE A 1 95 ? -13.57 -8.438 9.344 1 98.62 95 PHE A O 1
ATOM 741 N N . LEU A 1 96 ? -12.383 -7.383 10.891 1 98.25 96 LEU A N 1
ATOM 742 C CA . LEU A 1 96 ? -13.094 -7.953 12.031 1 98.25 96 LEU A CA 1
ATOM 743 C C . LEU A 1 96 ? -14.477 -7.336 12.18 1 98.25 96 LEU A C 1
ATOM 745 O O . LEU A 1 96 ? -15.445 -8.031 12.484 1 98.25 96 LEU A O 1
ATOM 749 N N . THR A 1 97 ? -14.539 -6.051 11.945 1 97.88 97 THR A N 1
ATOM 750 C CA . THR A 1 97 ? -15.789 -5.316 12.117 1 97.88 97 THR A CA 1
ATOM 751 C C . THR A 1 97 ? -16.812 -5.738 11.062 1 97.88 97 THR A C 1
ATOM 753 O O . THR A 1 97 ? -18 -5.879 11.367 1 97.88 97 THR A O 1
ATOM 756 N N . TYR A 1 98 ? -16.328 -5.961 9.852 1 97.81 98 TYR A N 1
ATOM 757 C CA . TYR A 1 98 ? -17.203 -6.316 8.742 1 97.81 98 TYR A CA 1
ATOM 758 C C . TYR A 1 98 ? -16.922 -7.734 8.258 1 97.81 98 TYR A C 1
ATOM 760 O O . TYR A 1 98 ? -16.359 -7.926 7.18 1 97.81 98 TYR A O 1
ATOM 768 N N . GLY A 1 99 ? -17.438 -8.656 8.859 1 95.75 99 GLY A N 1
ATOM 769 C CA . GLY A 1 99 ? -17.125 -10.062 8.703 1 95.75 99 GLY A CA 1
ATOM 770 C C . GLY A 1 99 ? -17.578 -10.641 7.371 1 95.75 99 GLY A C 1
ATOM 771 O O . GLY A 1 99 ? -17.062 -11.672 6.93 1 95.75 99 GLY A O 1
ATOM 772 N N . GLN A 1 100 ? -18.438 -9.953 6.652 1 94.38 100 GLN A N 1
ATOM 773 C CA . GLN A 1 100 ? -19 -10.516 5.43 1 94.38 100 GLN A CA 1
ATOM 774 C C . GLN A 1 100 ? -18.75 -9.602 4.234 1 94.38 100 GLN A C 1
ATOM 776 O O . GLN A 1 100 ? -19.172 -9.898 3.117 1 94.38 100 GLN A O 1
ATOM 781 N N . LEU A 1 101 ? -18.078 -8.539 4.504 1 96.06 101 LEU A N 1
ATOM 782 C CA . LEU A 1 101 ? -17.844 -7.574 3.436 1 96.06 101 LEU A CA 1
ATOM 783 C C . LEU A 1 101 ? -16.812 -8.109 2.438 1 96.06 101 LEU A C 1
ATOM 785 O O . LEU A 1 101 ? -15.82 -8.719 2.832 1 96.06 101 LEU A O 1
ATOM 789 N N . GLN A 1 102 ? -17.016 -7.828 1.156 1 95.69 102 GLN A N 1
ATOM 790 C CA . GLN A 1 102 ? -16.094 -8.242 0.101 1 95.69 102 GLN A CA 1
ATOM 791 C C . GLN A 1 102 ? -14.82 -7.402 0.119 1 95.69 102 GLN A C 1
ATOM 793 O O . GLN A 1 102 ? -14.797 -6.316 0.698 1 95.69 102 GLN A O 1
ATOM 798 N N . PRO A 1 103 ? -13.773 -7.855 -0.52 1 96 103 PRO A N 1
ATOM 799 C CA . PRO A 1 103 ? -12.477 -7.176 -0.474 1 96 103 PRO A CA 1
ATOM 800 C C . PRO A 1 103 ? -12.547 -5.742 -0.999 1 96 103 PRO A C 1
ATOM 802 O O . PRO A 1 103 ? -11.875 -4.852 -0.465 1 96 103 PRO A O 1
ATOM 805 N N . GLY A 1 104 ? -13.336 -5.52 -2.031 1 95.75 104 GLY A N 1
ATOM 806 C CA . GLY A 1 104 ? -13.453 -4.18 -2.58 1 95.75 104 GLY A CA 1
ATOM 807 C C . GLY A 1 104 ? -13.805 -3.137 -1.539 1 95.75 104 GLY A C 1
ATOM 808 O O . GLY A 1 104 ? -13.016 -2.23 -1.263 1 95.75 104 GLY A O 1
ATOM 809 N N . PRO A 1 105 ? -14.945 -3.318 -0.904 1 96.75 105 PRO A N 1
ATOM 810 C CA . PRO A 1 105 ? -15.359 -2.396 0.155 1 96.75 105 PRO A CA 1
ATOM 811 C C . PRO A 1 105 ? -14.398 -2.393 1.343 1 96.75 105 PRO A C 1
ATOM 813 O O . PRO A 1 105 ? -14.203 -1.353 1.977 1 96.75 105 PRO A O 1
ATOM 816 N N . LEU A 1 106 ? -13.781 -3.52 1.728 1 98.25 106 LEU A N 1
ATOM 817 C CA . LEU A 1 106 ? -12.789 -3.561 2.791 1 98.25 106 LEU A CA 1
ATOM 818 C C . LEU A 1 106 ? -11.625 -2.621 2.482 1 98.25 106 LEU A C 1
ATOM 820 O O . LEU A 1 106 ? -11.195 -1.856 3.348 1 98.25 106 LEU A O 1
ATOM 824 N N . THR A 1 107 ? -11.219 -2.717 1.243 1 98.31 107 THR A N 1
ATOM 825 C CA . THR A 1 107 ? -10.094 -1.896 0.8 1 98.31 107 THR A CA 1
ATOM 826 C C . THR A 1 107 ? -10.453 -0.414 0.853 1 98.31 107 THR A C 1
ATOM 828 O O . THR A 1 107 ? -9.656 0.408 1.304 1 98.31 107 THR A O 1
ATOM 831 N N . ARG A 1 108 ? -11.617 -0.065 0.431 1 97.62 108 ARG A N 1
ATOM 832 C CA . ARG A 1 108 ? -12.062 1.324 0.445 1 97.62 108 ARG A CA 1
ATOM 833 C C . ARG A 1 108 ? -12.172 1.851 1.872 1 97.62 108 ARG A C 1
ATOM 835 O O . ARG A 1 108 ? -11.789 2.988 2.152 1 97.62 108 ARG A O 1
ATOM 842 N N . LEU A 1 109 ? -12.703 1.018 2.75 1 98.31 109 LEU A N 1
ATOM 843 C CA . LEU A 1 109 ? -12.859 1.401 4.148 1 98.31 109 LEU A CA 1
ATOM 844 C C . LEU A 1 109 ? -11.508 1.612 4.812 1 98.31 109 LEU A C 1
ATOM 846 O O . LEU A 1 109 ? -11.297 2.605 5.516 1 98.31 109 LEU A O 1
ATOM 850 N N . ARG A 1 110 ? -10.602 0.671 4.625 1 98.62 110 ARG A N 1
ATOM 851 C CA . ARG A 1 110 ? -9.25 0.833 5.156 1 98.62 110 ARG A CA 1
ATOM 852 C C . ARG A 1 110 ? -8.609 2.117 4.641 1 98.62 110 ARG A C 1
ATOM 854 O O . ARG A 1 110 ? -8.078 2.908 5.422 1 98.62 110 ARG A O 1
ATOM 861 N N . ALA A 1 111 ? -8.711 2.348 3.334 1 98.38 111 ALA A N 1
ATOM 862 C CA . ALA A 1 111 ? -8.094 3.514 2.709 1 98.38 111 ALA A CA 1
ATOM 863 C C . ALA A 1 111 ? -8.656 4.809 3.285 1 98.38 111 ALA A C 1
ATOM 865 O O . ALA A 1 111 ? -7.91 5.734 3.6 1 98.38 111 ALA A O 1
ATOM 866 N N . ALA A 1 112 ? -9.922 4.863 3.441 1 98.19 112 ALA A N 1
ATOM 867 C CA . ALA A 1 112 ? -10.594 6.066 3.928 1 98.19 112 ALA A CA 1
ATOM 868 C C . ALA A 1 112 ? -10.156 6.402 5.352 1 98.19 112 ALA A C 1
ATOM 870 O O . ALA A 1 112 ? -10.195 7.562 5.762 1 98.19 112 ALA A O 1
ATOM 871 N N . ASN A 1 113 ? -9.711 5.395 6.078 1 98.69 113 ASN A N 1
ATOM 872 C CA . ASN A 1 113 ? -9.375 5.602 7.484 1 98.69 113 ASN A CA 1
ATOM 873 C C . ASN A 1 113 ? -7.883 5.863 7.672 1 98.69 113 ASN A C 1
ATOM 875 O O . ASN A 1 113 ? -7.441 6.215 8.766 1 98.69 113 ASN A O 1
ATOM 879 N N . VAL A 1 114 ? -7.078 5.719 6.566 1 98.62 114 VAL A N 1
ATOM 880 C CA . VAL A 1 114 ? -5.645 5.934 6.746 1 98.62 114 VAL A CA 1
ATOM 881 C C . VAL A 1 114 ? -5.121 6.852 5.641 1 98.62 114 VAL A C 1
ATOM 883 O O . VAL A 1 114 ? -3.908 7.031 5.504 1 98.62 114 VAL A O 1
ATOM 886 N N . ASP A 1 115 ? -6 7.406 4.824 1 97.94 115 ASP A N 1
ATOM 887 C CA . ASP A 1 115 ? -5.508 8.234 3.727 1 97.94 115 ASP A CA 1
ATOM 888 C C . ASP A 1 115 ? -5.012 9.586 4.234 1 97.94 115 ASP A C 1
ATOM 890 O O . ASP A 1 115 ? -5.098 9.875 5.43 1 97.94 115 ASP A O 1
ATOM 894 N N . LYS A 1 116 ? -4.512 10.336 3.402 1 97.75 116 LYS A N 1
ATOM 895 C CA . LYS A 1 116 ? -3.846 11.586 3.74 1 97.75 116 LYS A CA 1
ATOM 896 C C . LYS A 1 116 ? -4.797 12.539 4.453 1 97.75 116 LYS A C 1
ATOM 898 O O . LYS A 1 116 ? -4.434 13.148 5.465 1 97.75 116 LYS A O 1
ATOM 903 N N . GLU A 1 117 ? -5.957 12.664 3.945 1 97.5 117 GLU A N 1
ATOM 904 C CA . GLU A 1 117 ? -6.906 13.609 4.527 1 97.5 117 GLU A CA 1
ATOM 905 C C . GLU A 1 117 ? -7.293 13.195 5.945 1 97.5 117 GLU A C 1
ATOM 907 O O . GLU A 1 117 ? -7.324 14.031 6.852 1 97.5 117 GLU A O 1
ATOM 912 N N . LYS A 1 118 ? -7.664 11.906 6.152 1 98.31 118 LYS A N 1
ATOM 913 C CA . LYS A 1 118 ? -8.047 11.422 7.473 1 98.31 118 LYS A CA 1
ATOM 914 C C . LYS A 1 118 ? -6.93 11.656 8.492 1 98.31 118 LYS A C 1
ATOM 916 O O . LYS A 1 118 ? -7.184 12.141 9.594 1 98.31 118 LYS A O 1
ATOM 921 N N . LEU A 1 119 ? -5.727 11.367 8.125 1 98.81 119 LEU A N 1
ATOM 922 C CA . LEU A 1 119 ? -4.598 11.508 9.031 1 98.81 119 LEU A CA 1
ATOM 923 C C . LEU A 1 119 ? -4.27 12.977 9.273 1 98.81 119 LEU A C 1
ATOM 925 O O . LEU A 1 119 ? -3.91 13.359 10.391 1 98.81 119 LEU A O 1
ATOM 929 N N . ALA A 1 120 ? -4.391 13.758 8.211 1 98.62 120 ALA A N 1
ATOM 930 C CA . ALA A 1 120 ? -4.195 15.188 8.398 1 98.62 120 ALA A CA 1
ATOM 931 C C . ALA A 1 120 ? -5.23 15.766 9.359 1 98.62 120 ALA A C 1
ATOM 933 O O . ALA A 1 120 ? -4.906 16.609 10.195 1 98.62 120 ALA A O 1
ATOM 934 N N . ARG A 1 121 ? -6.426 15.336 9.266 1 97.94 121 ARG A N 1
ATOM 935 C CA . ARG A 1 121 ? -7.48 15.75 10.188 1 97.94 121 ARG A CA 1
ATOM 936 C C . ARG A 1 121 ? -7.125 15.375 11.625 1 97.94 121 ARG A C 1
ATOM 938 O O . ARG A 1 121 ? -7.344 16.156 12.547 1 97.94 121 ARG A O 1
ATOM 945 N N . VAL A 1 122 ? -6.609 14.203 11.812 1 98.5 122 VAL A N 1
ATOM 946 C CA . VAL A 1 122 ? -6.191 13.742 13.133 1 98.5 122 VAL A CA 1
ATOM 947 C C . VAL A 1 122 ? -5.137 14.695 13.695 1 98.5 122 VAL A C 1
ATOM 949 O O . VAL A 1 122 ? -5.215 15.102 14.859 1 98.5 122 VAL A O 1
ATOM 952 N N . ALA A 1 123 ? -4.191 15.07 12.883 1 98.69 123 ALA A N 1
ATOM 953 C CA . ALA A 1 123 ? -3.123 15.961 13.32 1 98.69 123 ALA A CA 1
ATOM 954 C C . ALA A 1 123 ? -3.688 17.312 13.766 1 98.69 123 ALA A C 1
ATOM 956 O O . ALA A 1 123 ? -3.318 17.828 14.828 1 98.69 123 ALA A O 1
ATOM 957 N N . VAL A 1 124 ? -4.594 17.844 13.016 1 97.94 124 VAL A N 1
ATOM 958 C CA . VAL A 1 124 ? -5.125 19.188 13.242 1 97.94 124 VAL A CA 1
ATOM 959 C C . VAL A 1 124 ? -6.094 19.156 14.422 1 97.94 124 VAL A C 1
ATOM 961 O O . VAL A 1 124 ? -6.02 20.016 15.312 1 97.94 124 VAL A O 1
ATOM 964 N N . VAL A 1 125 ? -6.949 18.156 14.484 1 97.31 125 VAL A N 1
ATOM 965 C CA . VAL A 1 125 ? -7.996 18.078 15.492 1 97.31 125 VAL A CA 1
ATOM 966 C C . VAL A 1 125 ? -7.367 17.938 16.875 1 97.31 125 VAL A C 1
ATOM 968 O O . VAL A 1 125 ? -7.852 18.516 17.859 1 97.31 125 VAL A O 1
ATOM 971 N N . HIS A 1 126 ? -6.266 17.25 16.969 1 98.19 126 HIS A N 1
ATOM 972 C CA . HIS A 1 126 ? -5.645 17 18.266 1 98.19 126 HIS A CA 1
ATOM 973 C C . HIS A 1 126 ? -4.504 17.984 18.531 1 98.19 126 HIS A C 1
ATOM 975 O O . HIS A 1 126 ? -3.865 17.938 19.578 1 98.19 126 HIS A O 1
ATOM 981 N N . GLY A 1 127 ? -4.215 18.812 17.547 1 98 127 GLY A N 1
ATOM 982 C CA . GLY A 1 127 ? -3.221 19.859 17.734 1 98 127 GLY A CA 1
ATOM 983 C C . GLY A 1 127 ? -1.796 19.344 17.609 1 98 127 GLY A C 1
ATOM 984 O O . GLY A 1 127 ? -0.863 19.984 18.109 1 98 127 GLY A O 1
ATOM 985 N N . LEU A 1 128 ? -1.596 18.281 16.938 1 98.56 128 LEU A N 1
ATOM 986 C CA . LEU A 1 128 ? -0.257 17.719 16.781 1 98.56 128 LEU A CA 1
ATOM 987 C C . LEU A 1 128 ? 0.609 18.625 15.898 1 98.56 128 LEU A C 1
ATOM 989 O O . LEU A 1 128 ? 1.826 18.688 16.094 1 98.56 128 LEU A O 1
ATOM 993 N N . HIS A 1 129 ? -0.035 19.344 14.953 1 97.62 129 HIS A N 1
ATOM 994 C CA . HIS A 1 129 ? 0.682 20.188 14 1 97.62 129 HIS A CA 1
ATOM 995 C C . HIS A 1 129 ? 1.384 21.344 14.703 1 97.62 129 HIS A C 1
ATOM 997 O O . HIS A 1 129 ? 2.33 21.922 14.164 1 97.62 129 HIS A O 1
ATOM 1003 N N . HIS A 1 130 ? 1.039 21.672 15.945 1 97.62 130 HIS A N 1
ATOM 1004 C CA . HIS A 1 130 ? 1.666 22.75 16.688 1 97.62 130 HIS A CA 1
ATOM 1005 C C . HIS A 1 130 ? 3.068 22.375 17.156 1 97.62 130 HIS A C 1
ATOM 1007 O O . HIS A 1 130 ? 3.865 23.234 17.516 1 97.62 130 HIS A O 1
ATOM 1013 N N . PHE A 1 131 ? 3.355 21.109 17.109 1 98.12 131 PHE A N 1
ATOM 1014 C CA . PHE A 1 131 ? 4.629 20.625 17.641 1 98.12 131 PHE A CA 1
ATOM 1015 C C . PHE A 1 131 ? 5.578 20.266 16.516 1 98.12 131 PHE A C 1
ATOM 1017 O O . PHE A 1 131 ? 6.703 19.812 16.75 1 98.12 131 PHE A O 1
ATOM 1024 N N . LEU A 1 132 ? 5.078 20.406 15.289 1 97.38 132 LEU A N 1
ATOM 1025 C CA . LEU A 1 132 ? 5.906 20.109 14.117 1 97.38 132 LEU A CA 1
ATOM 1026 C C . LEU A 1 132 ? 7.133 21.016 14.086 1 97.38 132 LEU A C 1
ATOM 1028 O O . LEU A 1 132 ? 7.008 22.25 14.141 1 97.38 132 LEU A O 1
ATOM 1032 N N . ARG A 1 133 ? 8.289 20.406 14.023 1 95.62 133 ARG A N 1
ATOM 1033 C CA . ARG A 1 133 ? 9.539 21.156 13.93 1 95.62 133 ARG A CA 1
ATOM 1034 C C . ARG A 1 133 ? 9.969 21.328 12.477 1 95.62 133 ARG A C 1
ATOM 1036 O O . ARG A 1 133 ? 10.352 20.359 11.82 1 95.62 133 ARG A O 1
ATOM 1043 N N . HIS A 1 134 ? 9.852 22.562 12.039 1 94.81 134 HIS A N 1
ATOM 1044 C CA . HIS A 1 134 ? 10.195 22.812 10.641 1 94.81 134 HIS A CA 1
ATOM 1045 C C . HIS A 1 134 ? 10.57 24.281 10.43 1 94.81 134 HIS A C 1
ATOM 1047 O O . HIS A 1 134 ? 10.344 25.109 11.305 1 94.81 134 HIS A O 1
ATOM 1053 N N . LYS A 1 135 ? 11.211 24.547 9.289 1 92.81 135 LYS A N 1
ATOM 1054 C CA . LYS A 1 135 ? 11.516 25.906 8.828 1 92.81 135 LYS A CA 1
ATOM 1055 C C . LYS A 1 135 ? 11.047 26.109 7.387 1 92.81 135 LYS A C 1
ATOM 1057 O O . LYS A 1 135 ? 11.57 26.969 6.676 1 92.81 135 LYS A O 1
ATOM 1062 N N . ALA A 1 136 ? 10.133 25.281 6.984 1 92.44 136 ALA A N 1
ATOM 1063 C CA . ALA A 1 136 ? 9.594 25.406 5.629 1 92.44 136 ALA A CA 1
ATOM 1064 C C . ALA A 1 136 ? 8.727 26.641 5.496 1 92.44 136 ALA A C 1
ATOM 1066 O O . ALA A 1 136 ? 7.738 26.797 6.219 1 92.44 136 ALA A O 1
ATOM 1067 N N . PRO A 1 137 ? 9.055 27.625 4.688 1 91.06 137 PRO A N 1
ATOM 1068 C CA . PRO A 1 137 ? 8.406 28.938 4.648 1 91.06 137 PRO A CA 1
ATOM 1069 C C . PRO A 1 137 ? 6.914 28.844 4.348 1 91.06 137 PRO A C 1
ATOM 1071 O O . PRO A 1 137 ? 6.121 29.609 4.918 1 91.06 137 PRO A O 1
ATOM 1074 N N . ASN A 1 138 ? 6.395 28.016 3.527 1 91.81 138 ASN A N 1
ATOM 1075 C CA . ASN A 1 138 ? 5.008 28.047 3.084 1 91.81 138 ASN A CA 1
ATOM 1076 C C . ASN A 1 138 ? 4.168 27 3.814 1 91.81 138 ASN A C 1
ATOM 1078 O O . ASN A 1 138 ? 2.953 26.938 3.629 1 91.81 138 ASN A O 1
ATOM 1082 N N . LEU A 1 139 ? 4.715 26.391 4.75 1 94.44 139 LEU A N 1
ATOM 1083 C CA . LEU A 1 139 ? 4.027 25.25 5.359 1 94.44 139 LEU A CA 1
ATOM 1084 C C . LEU A 1 139 ? 2.934 25.734 6.309 1 94.44 139 LEU A C 1
ATOM 1086 O O . LEU A 1 139 ? 1.819 25.203 6.293 1 94.44 139 LEU A O 1
ATOM 1090 N N . ASP A 1 140 ? 3.199 26.719 7.109 1 95.31 140 ASP A N 1
ATOM 1091 C CA . ASP A 1 140 ? 2.215 27.234 8.055 1 95.31 140 ASP A CA 1
ATOM 1092 C C . ASP A 1 140 ? 0.981 27.766 7.332 1 95.31 140 ASP A C 1
ATOM 1094 O O . ASP A 1 140 ? -0.149 27.516 7.762 1 95.31 140 ASP A O 1
ATOM 1098 N N . GLY A 1 141 ? 1.278 28.469 6.285 1 95.38 141 GLY A N 1
ATOM 1099 C CA . GLY A 1 141 ? 0.172 28.969 5.48 1 95.38 141 GLY A CA 1
ATOM 1100 C C . GLY A 1 141 ? -0.669 27.859 4.875 1 95.38 141 GLY A C 1
ATOM 1101 O O . GLY A 1 141 ? -1.899 27.922 4.891 1 95.38 141 GLY A O 1
ATOM 1102 N N . GLN A 1 142 ? -0.049 26.844 4.402 1 94.75 142 GLN A N 1
ATOM 1103 C CA . GLN A 1 142 ? -0.739 25.688 3.82 1 94.75 142 GLN A CA 1
ATOM 1104 C C . GLN A 1 142 ? -1.604 24.984 4.859 1 94.75 142 GLN A C 1
ATOM 1106 O O . GLN A 1 142 ? -2.727 24.562 4.562 1 94.75 142 GLN A O 1
ATOM 1111 N N . ILE A 1 143 ? -1.079 24.891 6.043 1 96.94 143 ILE A N 1
ATOM 1112 C CA . ILE A 1 143 ? -1.802 24.234 7.125 1 96.94 143 ILE A CA 1
ATOM 1113 C C . ILE A 1 143 ? -3.025 25.062 7.508 1 96.94 143 ILE A C 1
ATOM 1115 O O . ILE A 1 143 ? -4.117 24.531 7.691 1 96.94 143 ILE A O 1
ATOM 1119 N N . THR A 1 144 ? -2.836 26.375 7.602 1 96.25 144 THR A N 1
ATOM 1120 C CA . THR A 1 144 ? -3.938 27.266 7.934 1 96.25 144 THR A CA 1
ATOM 1121 C C . THR A 1 144 ? -5.047 27.172 6.887 1 96.25 144 THR A C 1
ATOM 1123 O O . THR A 1 144 ? -6.227 27.094 7.234 1 96.25 144 THR A O 1
ATOM 1126 N N . ASP A 1 145 ? -4.613 27.141 5.645 1 94.12 145 ASP A N 1
ATOM 1127 C CA . ASP A 1 145 ? -5.582 27 4.562 1 94.12 145 ASP A CA 1
ATOM 1128 C C . ASP A 1 145 ? -6.355 25.703 4.68 1 94.12 145 ASP A C 1
ATOM 1130 O O . ASP A 1 145 ? -7.578 25.672 4.504 1 94.12 145 ASP A O 1
ATOM 1134 N N . PHE A 1 146 ? -5.715 24.688 4.984 1 96.44 146 PHE A N 1
ATOM 1135 C CA . PHE A 1 146 ? -6.34 23.375 5.121 1 96.44 146 PHE A CA 1
ATOM 1136 C C . PHE A 1 146 ? -7.344 23.375 6.266 1 96.44 146 PHE A C 1
ATOM 1138 O O . PHE A 1 146 ? -8.453 22.859 6.121 1 96.44 146 PHE A O 1
ATOM 1145 N N . ILE A 1 147 ? -6.977 23.938 7.367 1 96.75 147 ILE A N 1
ATOM 1146 C CA . ILE A 1 147 ? -7.844 23.984 8.539 1 96.75 147 ILE A CA 1
ATOM 1147 C C . ILE A 1 147 ? -9.133 24.734 8.203 1 96.75 147 ILE A C 1
ATOM 1149 O O . ILE A 1 147 ? -10.219 24.312 8.594 1 96.75 147 ILE A O 1
ATOM 1153 N N . GLU A 1 148 ? -9.039 25.719 7.43 1 95.81 148 GLU A N 1
ATOM 1154 C CA . GLU A 1 148 ? -10.203 26.5 7.035 1 95.81 148 GLU A CA 1
ATOM 1155 C C . GLU A 1 148 ? -11.141 25.688 6.145 1 95.81 148 GLU A C 1
ATOM 1157 O O . GLU A 1 148 ? -12.359 25.75 6.301 1 95.81 148 GLU A O 1
ATOM 1162 N N . GLU A 1 149 ? -10.57 24.906 5.273 1 94.44 149 GLU A N 1
ATOM 1163 C CA . GLU A 1 149 ? -11.359 24.125 4.324 1 94.44 149 GLU A CA 1
ATOM 1164 C C . GLU A 1 149 ? -11.969 22.906 4.996 1 94.44 149 GLU A C 1
ATOM 1166 O O . GLU A 1 149 ? -13.008 22.406 4.559 1 94.44 149 GLU A O 1
ATOM 1171 N N . LEU A 1 150 ? -11.344 22.453 6.012 1 94.69 150 LEU A N 1
ATOM 1172 C CA . LEU A 1 150 ? -11.742 21.25 6.723 1 94.69 150 LEU A CA 1
ATOM 1173 C C . LEU A 1 150 ? -13.172 21.359 7.242 1 94.69 150 LEU A C 1
ATOM 1175 O O . LEU A 1 150 ? -13.906 20.375 7.273 1 94.69 150 LEU A O 1
ATOM 1179 N N . SER A 1 151 ? -13.562 22.562 7.621 1 91.5 151 SER A N 1
ATOM 1180 C CA . SER A 1 151 ? -14.859 22.812 8.234 1 91.5 151 SER A CA 1
ATOM 1181 C C . SER A 1 151 ? -15.992 22.531 7.258 1 91.5 151 SER A C 1
ATOM 1183 O O . SER A 1 151 ? -17.125 22.281 7.672 1 91.5 151 SER A O 1
ATOM 1185 N N . MET A 1 152 ? -15.711 22.5 6.023 1 93.62 152 MET A N 1
ATOM 1186 C CA . MET A 1 152 ? -16.719 22.297 4.992 1 93.62 152 MET A CA 1
ATOM 1187 C C . MET A 1 152 ? -17.062 20.828 4.84 1 93.62 152 MET A C 1
ATOM 1189 O O . MET A 1 152 ? -18.094 20.469 4.262 1 93.62 152 MET A O 1
ATOM 1193 N N . TYR A 1 153 ? -16.203 19.984 5.367 1 94.69 153 TYR A N 1
ATOM 1194 C CA . TYR A 1 153 ? -16.359 18.547 5.246 1 94.69 153 TYR A CA 1
ATOM 1195 C C . TYR A 1 153 ? -16.219 17.859 6.602 1 94.69 153 TYR A C 1
ATOM 1197 O O . TYR A 1 153 ? -15.133 17.406 6.965 1 94.69 153 TYR A O 1
ATOM 1205 N N . PRO A 1 154 ? -17.234 17.641 7.281 1 91.56 154 PRO A N 1
ATOM 1206 C CA . PRO A 1 154 ? -17.172 17.188 8.672 1 91.56 154 PRO A CA 1
ATOM 1207 C C . PRO A 1 154 ? -16.562 15.805 8.82 1 91.56 154 PRO A C 1
ATOM 1209 O O . PRO A 1 154 ? -15.922 15.508 9.828 1 91.56 154 PRO A O 1
ATOM 1212 N N . ILE A 1 155 ? -16.75 14.945 7.836 1 92.56 155 ILE A N 1
ATOM 1213 C CA . ILE A 1 155 ? -16.281 13.57 7.969 1 92.56 155 ILE A CA 1
ATOM 1214 C C . ILE A 1 155 ? -15.055 13.359 7.078 1 92.56 155 ILE A C 1
ATOM 1216 O O . ILE A 1 155 ? -13.984 13 7.562 1 92.56 155 ILE A O 1
ATOM 1220 N N . HIS A 1 156 ? -15.211 13.641 5.797 1 96.56 156 HIS A N 1
ATOM 1221 C CA . HIS A 1 156 ? -14.227 13.414 4.746 1 96.56 156 HIS A CA 1
ATOM 1222 C C . HIS A 1 156 ? -14.641 14.078 3.441 1 96.56 156 HIS A C 1
ATOM 1224 O O . HIS A 1 156 ? -15.828 14.086 3.096 1 96.56 156 HIS A O 1
ATOM 1230 N N . SER A 1 157 ? -13.742 14.617 2.719 1 96.56 157 SER A N 1
ATOM 1231 C CA . SER A 1 157 ? -14.102 15.352 1.509 1 96.56 157 SER A CA 1
ATOM 1232 C C . SER A 1 157 ? -14.164 14.422 0.298 1 96.56 157 SER A C 1
ATOM 1234 O O . SER A 1 157 ? -14.672 14.805 -0.756 1 96.56 157 SER A O 1
ATOM 1236 N N . ASN A 1 158 ? -13.539 13.242 0.428 1 96.5 158 ASN A N 1
ATOM 1237 C CA . ASN A 1 158 ? -13.453 12.234 -0.626 1 96.5 158 ASN A CA 1
ATOM 1238 C C . ASN A 1 158 ? -12.719 12.766 -1.852 1 96.5 158 ASN A C 1
ATOM 1240 O O . ASN A 1 158 ? -13.164 12.57 -2.984 1 96.5 158 ASN A O 1
ATOM 1244 N N . GLY A 1 159 ? -11.656 13.5 -1.561 1 95.88 159 GLY A N 1
ATOM 1245 C CA . GLY A 1 159 ? -10.766 13.898 -2.637 1 95.88 159 GLY A CA 1
ATOM 1246 C C . GLY A 1 159 ? -10.914 15.352 -3.029 1 95.88 159 GLY A C 1
ATOM 1247 O O . GLY A 1 159 ? -10.242 15.828 -3.947 1 95.88 159 GLY A O 1
ATOM 1248 N N . LEU A 1 160 ? -11.656 16.125 -2.338 1 96 160 LEU A N 1
ATOM 1249 C CA . LEU A 1 160 ? -11.883 17.531 -2.703 1 96 160 LEU A CA 1
ATOM 1250 C C . LEU A 1 160 ? -10.875 18.438 -2.012 1 96 160 LEU A C 1
ATOM 1252 O O . LEU A 1 160 ? -10.656 19.578 -2.445 1 96 160 LEU A O 1
ATOM 1256 N N . LEU A 1 161 ? -10.328 17.953 -0.941 1 95.75 161 LEU A N 1
ATOM 1257 C CA . LEU A 1 161 ? -9.32 18.703 -0.213 1 95.75 161 LEU A CA 1
ATOM 1258 C C . LEU A 1 161 ? -7.914 18.234 -0.586 1 95.75 161 LEU A C 1
ATOM 1260 O O . LEU A 1 161 ? -7.727 17.078 -0.99 1 95.75 161 LEU A O 1
ATOM 1264 N N . ASP A 1 162 ? -6.98 19.109 -0.412 1 94.12 162 ASP A N 1
ATOM 1265 C CA . ASP A 1 162 ? -5.562 18.828 -0.604 1 94.12 162 ASP A CA 1
ATOM 1266 C C . ASP A 1 162 ? -4.781 19.031 0.691 1 94.12 162 ASP A C 1
ATOM 1268 O O . ASP A 1 162 ? -4.117 20.047 0.867 1 94.12 162 ASP A O 1
ATOM 1272 N N . PRO A 1 163 ? -4.789 18.078 1.534 1 96.5 163 PRO A N 1
ATOM 1273 C CA . PRO A 1 163 ? -4.066 18.25 2.799 1 96.5 163 PRO A CA 1
ATOM 1274 C C . PRO A 1 163 ? -2.555 18.328 2.607 1 96.5 163 PRO A C 1
ATOM 1276 O O . PRO A 1 163 ? -1.991 17.625 1.767 1 96.5 163 PRO A O 1
ATOM 1279 N N . PRO A 1 164 ? -1.916 19.219 3.389 1 96.25 164 PRO A N 1
ATOM 1280 C CA . PRO A 1 164 ? -0.452 19.172 3.389 1 96.25 164 PRO A CA 1
ATOM 1281 C C . PRO A 1 164 ? 0.09 17.812 3.805 1 96.25 164 PRO A C 1
ATOM 1283 O O . PRO A 1 164 ? -0.257 17.297 4.875 1 96.25 164 PRO A O 1
ATOM 1286 N N . LYS A 1 165 ? 0.909 17.281 3.041 1 96.56 165 LYS A N 1
ATOM 1287 C CA . LYS A 1 165 ? 1.423 15.93 3.232 1 96.56 165 LYS A CA 1
ATOM 1288 C C . LYS A 1 165 ? 2.074 15.773 4.605 1 96.56 165 LYS A C 1
ATOM 1290 O O . LYS A 1 165 ? 1.999 14.711 5.219 1 96.56 165 LYS A O 1
ATOM 1295 N N . VAL A 1 166 ? 2.688 16.844 5.094 1 97.75 166 VAL A N 1
ATOM 1296 C CA . VAL A 1 166 ? 3.455 16.781 6.332 1 97.75 166 VAL A CA 1
ATOM 1297 C C . VAL A 1 166 ? 2.533 16.422 7.496 1 97.75 166 VAL A C 1
ATOM 1299 O O . VAL A 1 166 ? 2.957 15.773 8.453 1 97.75 166 VAL A O 1
ATOM 1302 N N . LEU A 1 167 ? 1.307 16.812 7.406 1 98.38 167 LEU A N 1
ATOM 1303 C CA . LEU A 1 167 ? 0.362 16.531 8.484 1 98.38 167 LEU A CA 1
ATOM 1304 C C . LEU A 1 167 ? 0.088 15.031 8.594 1 98.38 167 LEU A C 1
ATOM 1306 O O . LEU A 1 167 ? 0.001 14.492 9.695 1 98.38 167 LEU A O 1
ATOM 1310 N N . CYS A 1 168 ? -0.061 14.383 7.457 1 98.5 168 CYS A N 1
ATOM 1311 C CA . CYS A 1 168 ? -0.223 12.93 7.449 1 98.5 168 CYS A CA 1
ATOM 1312 C C . CYS A 1 168 ? 1.064 12.234 7.871 1 98.5 168 CYS A C 1
ATOM 1314 O O . CYS A 1 168 ? 1.031 11.273 8.648 1 98.5 168 CYS A O 1
ATOM 1316 N N . ASP A 1 169 ? 2.197 12.734 7.441 1 98.44 169 ASP A N 1
ATOM 1317 C CA . ASP A 1 16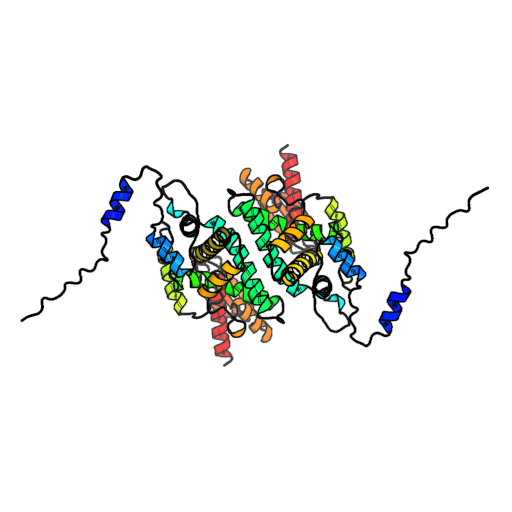9 ? 3.5 12.141 7.727 1 98.44 169 ASP A CA 1
ATOM 1318 C C . ASP A 1 169 ? 3.773 12.117 9.227 1 98.44 169 ASP A C 1
ATOM 1320 O O . ASP A 1 169 ? 4.32 11.141 9.75 1 98.44 169 ASP A O 1
ATOM 1324 N N . VAL A 1 170 ? 3.393 13.141 9.883 1 98.06 170 VAL A N 1
ATOM 1325 C CA . VAL A 1 170 ? 3.725 13.242 11.297 1 98.06 170 VAL A CA 1
ATOM 1326 C C . VAL A 1 170 ? 2.871 12.266 12.102 1 98.06 170 VAL A C 1
ATOM 1328 O O . VAL A 1 170 ? 3.334 11.695 13.094 1 98.06 170 VAL A O 1
ATOM 1331 N N . VAL A 1 171 ? 1.618 12.047 11.688 1 98.88 171 VAL A N 1
ATOM 1332 C CA . VAL A 1 171 ? 0.776 11.062 12.367 1 98.88 171 VAL A CA 1
ATOM 1333 C C . VAL A 1 171 ? 1.35 9.664 12.164 1 98.88 171 VAL A C 1
ATOM 1335 O O . VAL A 1 171 ? 1.509 8.906 13.117 1 98.88 171 VAL A O 1
ATOM 1338 N N . GLU A 1 172 ? 1.688 9.367 10.914 1 98.94 172 GLU A N 1
ATOM 1339 C CA . GLU A 1 172 ? 2.303 8.078 10.617 1 98.94 172 GLU A CA 1
ATOM 1340 C C . GLU A 1 172 ? 3.6 7.895 11.398 1 98.94 172 GLU A C 1
ATOM 1342 O O . GLU A 1 172 ? 3.846 6.824 11.953 1 98.94 172 GLU A O 1
ATOM 1347 N N . SER A 1 173 ? 4.379 8.961 11.422 1 98.88 173 SER A N 1
ATOM 1348 C CA . SER A 1 173 ? 5.672 8.906 12.094 1 98.88 173 SER A CA 1
ATOM 1349 C C . SER A 1 173 ? 5.512 8.68 13.594 1 98.88 173 SER A C 1
ATOM 1351 O O . SER A 1 173 ? 6.262 7.91 14.195 1 98.88 173 SER A O 1
ATOM 1353 N N . LEU A 1 174 ? 4.582 9.367 14.234 1 98.94 174 LEU A N 1
ATOM 1354 C CA . LEU A 1 174 ? 4.312 9.172 15.648 1 98.94 174 LEU A CA 1
ATOM 1355 C C . LEU A 1 174 ? 3.844 7.75 15.93 1 98.94 174 LEU A C 1
ATOM 1357 O O . LEU A 1 174 ? 4.242 7.145 16.922 1 98.94 174 LEU A O 1
ATOM 1361 N N . ILE A 1 175 ? 3.045 7.223 15.055 1 98.94 175 ILE A N 1
ATOM 1362 C CA . ILE A 1 175 ? 2.592 5.844 15.164 1 98.94 175 ILE A CA 1
ATOM 1363 C C . ILE A 1 175 ? 3.785 4.895 15.039 1 98.94 175 ILE A C 1
ATOM 1365 O O . ILE A 1 175 ? 3.906 3.938 15.805 1 98.94 175 ILE A O 1
ATOM 1369 N N . GLY A 1 176 ? 4.648 5.176 14.078 1 98.94 176 GLY A N 1
ATOM 1370 C CA . GLY A 1 176 ? 5.875 4.398 13.953 1 98.94 176 GLY A CA 1
ATOM 1371 C C . GLY A 1 176 ? 6.738 4.457 15.203 1 98.94 176 GLY A C 1
ATOM 1372 O O . GLY A 1 176 ? 7.316 3.447 15.609 1 98.94 176 GLY A O 1
ATOM 1373 N N . ALA A 1 177 ? 6.832 5.629 15.789 1 98.94 177 ALA A N 1
ATOM 1374 C CA . ALA A 1 177 ? 7.594 5.812 17.031 1 98.94 177 ALA A CA 1
ATOM 1375 C C . ALA A 1 177 ? 7.012 4.969 18.156 1 98.94 177 ALA A C 1
ATOM 1377 O O . ALA A 1 177 ? 7.754 4.324 18.906 1 98.94 177 ALA A O 1
ATOM 1378 N N . ILE A 1 178 ? 5.73 4.98 18.281 1 98.94 178 ILE A N 1
ATOM 1379 C CA . ILE A 1 178 ? 5.062 4.191 19.312 1 98.94 178 ILE A CA 1
ATOM 1380 C C . ILE A 1 178 ? 5.316 2.705 19.062 1 98.94 178 ILE A C 1
ATOM 1382 O O . ILE A 1 178 ? 5.598 1.955 20 1 98.94 178 ILE A O 1
ATOM 1386 N N . TYR A 1 179 ? 5.203 2.316 17.828 1 98.94 179 TYR A N 1
ATOM 1387 C CA . TYR A 1 179 ? 5.449 0.928 17.453 1 98.94 179 TYR A CA 1
ATOM 1388 C C . TYR A 1 179 ? 6.855 0.498 17.844 1 98.94 179 TYR A C 1
ATOM 1390 O O . TYR A 1 179 ? 7.043 -0.561 18.453 1 98.94 179 TYR A O 1
ATOM 1398 N N . CYS A 1 180 ? 7.785 1.344 17.609 1 98.62 180 CYS A N 1
ATOM 1399 C CA . CYS A 1 180 ? 9.164 1.089 18 1 98.62 180 CYS A CA 1
ATOM 1400 C C . CYS A 1 180 ? 9.312 1.053 19.516 1 98.62 180 CYS A C 1
ATOM 1402 O O . CYS A 1 180 ? 9.906 0.119 20.062 1 98.62 180 CYS A O 1
ATOM 1404 N N . ASP A 1 181 ? 8.75 1.995 20.156 1 98.88 181 ASP A N 1
ATOM 1405 C CA . ASP A 1 181 ? 8.93 2.197 21.594 1 98.88 181 ASP A CA 1
ATOM 1406 C C . ASP A 1 181 ? 8.242 1.099 22.391 1 98.88 181 ASP A C 1
ATOM 1408 O O . ASP A 1 181 ? 8.664 0.775 23.5 1 98.88 181 ASP A O 1
ATOM 1412 N N . SER A 1 182 ? 7.227 0.506 21.828 1 98.75 182 SER A N 1
ATOM 1413 C CA . SER A 1 182 ? 6.449 -0.518 22.516 1 98.75 182 SER A CA 1
ATOM 1414 C C . SER A 1 182 ? 6.938 -1.918 22.156 1 98.75 182 SER A C 1
ATOM 1416 O O . SER A 1 182 ? 6.203 -2.895 22.312 1 98.75 182 SER A O 1
ATOM 1418 N N . ASN A 1 183 ? 8.133 -2.033 21.594 1 98.19 183 ASN A N 1
ATOM 1419 C CA . ASN A 1 183 ? 8.695 -3.301 21.141 1 98.19 183 ASN A CA 1
ATOM 1420 C C . ASN A 1 183 ? 7.801 -3.961 20.094 1 98.19 183 ASN A C 1
ATOM 1422 O O . ASN A 1 183 ? 7.477 -5.145 20.203 1 98.19 183 ASN A O 1
ATOM 1426 N N . PHE A 1 184 ? 7.25 -3.102 19.172 1 98.5 184 PHE A N 1
ATOM 1427 C CA . PHE A 1 184 ? 6.5 -3.49 17.984 1 98.5 184 PHE A CA 1
ATOM 1428 C C . PHE A 1 184 ? 5.191 -4.172 18.375 1 98.5 184 PHE A C 1
ATOM 1430 O O . PHE A 1 184 ? 4.809 -5.176 17.781 1 98.5 184 PHE A O 1
ATOM 1437 N N . ASN A 1 185 ? 4.539 -3.607 19.406 1 98.56 185 ASN A N 1
ATOM 1438 C CA . ASN A 1 185 ? 3.238 -4.07 19.859 1 98.56 185 ASN A CA 1
ATOM 1439 C C . ASN A 1 185 ? 2.1 -3.424 19.078 1 98.56 185 ASN A C 1
ATOM 1441 O O . ASN A 1 185 ? 1.758 -2.264 19.328 1 98.56 185 ASN A O 1
ATOM 1445 N N . GLN A 1 186 ? 1.439 -4.148 18.219 1 98.5 186 GLN A N 1
ATOM 1446 C CA . GLN A 1 186 ? 0.417 -3.586 17.344 1 98.5 186 GLN A CA 1
ATOM 1447 C C . GLN A 1 186 ? -0.839 -3.223 18.141 1 98.5 186 GLN A C 1
ATOM 1449 O O . GLN A 1 186 ? -1.591 -2.33 17.734 1 98.5 186 GLN A O 1
ATOM 1454 N N . GLU A 1 187 ? -1.056 -3.889 19.266 1 98.62 187 GLU A N 1
ATOM 1455 C CA . GLU A 1 187 ? -2.232 -3.582 20.078 1 98.62 187 GLU A CA 1
ATOM 1456 C C . GLU A 1 187 ? -2.131 -2.189 20.688 1 98.62 187 GLU A C 1
ATOM 1458 O O . GLU A 1 187 ? -3.115 -1.448 20.734 1 98.62 187 GLU A O 1
ATOM 1463 N N . ILE A 1 188 ? -0.985 -1.838 21.125 1 98.81 188 ILE A N 1
ATOM 1464 C CA . ILE A 1 188 ? -0.771 -0.506 21.688 1 98.81 188 ILE A CA 1
ATOM 1465 C C . ILE A 1 188 ? -0.956 0.544 20.594 1 98.81 188 ILE A C 1
ATOM 1467 O O . ILE A 1 188 ? -1.586 1.58 20.828 1 98.81 188 ILE A O 1
ATOM 1471 N N . VAL A 1 189 ? -0.443 0.231 19.406 1 98.88 189 VAL A N 1
ATOM 1472 C CA . VAL A 1 189 ? -0.606 1.122 18.266 1 98.88 189 VAL A CA 1
ATOM 1473 C C . VAL A 1 189 ? -2.092 1.345 17.984 1 98.88 189 VAL A C 1
ATOM 1475 O O . VAL A 1 189 ? -2.535 2.484 17.828 1 98.88 189 VAL A O 1
ATOM 1478 N N . TRP A 1 190 ? -2.814 0.268 17.984 1 98.75 190 TRP A N 1
ATOM 1479 C CA . TRP A 1 190 ? -4.238 0.362 17.688 1 98.75 190 TRP A CA 1
ATOM 1480 C C . TRP A 1 190 ? -4.969 1.164 18.766 1 98.75 190 TRP A C 1
ATOM 1482 O O . TRP A 1 190 ? -5.812 2.01 18.453 1 98.75 190 TRP A O 1
ATOM 1492 N N . GLN A 1 191 ? -4.672 0.938 20 1 98.69 191 GLN A N 1
ATOM 1493 C CA . GLN A 1 191 ? -5.32 1.646 21.094 1 98.69 191 GLN A CA 1
ATOM 1494 C C . GLN A 1 191 ? -5.117 3.154 20.969 1 98.69 191 GLN A C 1
ATOM 1496 O O . GLN A 1 191 ? -6.055 3.93 21.172 1 98.69 191 GLN A O 1
ATOM 1501 N N . VAL A 1 192 ? -3.957 3.553 20.656 1 98.88 192 VAL A N 1
ATOM 1502 C CA . VAL A 1 192 ? -3.65 4.973 20.516 1 98.88 192 VAL A CA 1
ATOM 1503 C C . VAL A 1 192 ? -4.363 5.539 19.281 1 98.88 192 VAL A C 1
ATOM 1505 O O . VAL A 1 192 ? -5.043 6.562 19.375 1 98.88 192 VAL A O 1
ATOM 1508 N N . PHE A 1 193 ? -4.266 4.832 18.156 1 98.88 193 PHE A N 1
ATOM 1509 C CA . PHE A 1 193 ? -4.793 5.371 16.906 1 98.88 193 PHE A CA 1
ATOM 1510 C C . PHE A 1 193 ? -6.316 5.43 16.938 1 98.88 193 PHE A C 1
ATOM 1512 O O . PHE A 1 193 ? -6.918 6.383 16.438 1 98.88 193 PHE A O 1
ATOM 1519 N N . GLN A 1 194 ? -6.879 4.383 17.469 1 98.5 194 GLN A N 1
ATOM 1520 C CA . GLN A 1 194 ? -8.336 4.344 17.516 1 98.5 194 GLN A CA 1
ATOM 1521 C C . GLN A 1 194 ? -8.891 5.551 18.266 1 98.5 194 GLN A C 1
ATOM 1523 O O . GLN A 1 194 ? -9.922 6.113 17.875 1 98.5 194 GLN A O 1
ATOM 1528 N N . LYS A 1 195 ? -8.25 5.98 19.312 1 98.5 195 LYS A N 1
ATOM 1529 C CA . LYS A 1 195 ? -8.672 7.148 20.078 1 98.5 195 LYS A CA 1
ATOM 1530 C C . LYS A 1 195 ? -8.484 8.43 19.281 1 98.5 195 LYS A C 1
ATOM 1532 O O . LYS A 1 195 ? -9.367 9.289 19.25 1 98.5 195 LYS A O 1
ATOM 1537 N N . LEU A 1 196 ? -7.391 8.531 18.625 1 98.5 196 LEU A N 1
ATOM 1538 C CA . LEU A 1 196 ? -7.07 9.719 17.844 1 98.5 196 LEU A CA 1
ATOM 1539 C C . LEU A 1 196 ? -8.008 9.859 16.656 1 98.5 196 LEU A C 1
ATOM 1541 O O . LEU A 1 196 ? -8.375 10.977 16.266 1 98.5 196 LEU A O 1
ATOM 1545 N N . ALA A 1 197 ? -8.438 8.734 16.078 1 98.06 197 ALA A N 1
ATOM 1546 C CA . ALA A 1 197 ? -9.141 8.742 14.789 1 98.06 197 ALA A CA 1
ATOM 1547 C C . ALA A 1 197 ? -10.648 8.641 14.992 1 98.06 197 ALA A C 1
ATOM 1549 O O . ALA A 1 197 ? -11.406 8.57 14.023 1 98.06 197 ALA A O 1
ATOM 1550 N N . ASP A 1 198 ? -11.086 8.711 16.188 1 96.88 198 ASP A N 1
ATOM 1551 C CA . ASP A 1 198 ? -12.5 8.562 16.484 1 96.88 198 ASP A CA 1
ATOM 1552 C C . ASP A 1 198 ? -13.289 9.805 16.078 1 96.88 198 ASP A C 1
ATOM 1554 O O . ASP A 1 198 ? -12.859 10.93 16.359 1 96.88 198 ASP A O 1
ATOM 1558 N N . PRO A 1 199 ? -14.352 9.57 15.469 1 96.5 199 PRO A N 1
ATOM 1559 C CA . PRO A 1 199 ? -14.914 8.32 14.961 1 96.5 199 PRO A CA 1
ATOM 1560 C C . PRO A 1 199 ? -14.25 7.852 13.672 1 96.5 199 PRO A C 1
ATOM 1562 O O . PRO A 1 199 ? -13.891 8.672 12.82 1 96.5 199 PRO A O 1
ATOM 1565 N N . LEU A 1 200 ? -14.148 6.617 13.555 1 97.69 200 LEU A N 1
ATOM 1566 C CA . LEU A 1 200 ? -13.68 6.016 12.305 1 97.69 200 LEU A CA 1
ATOM 1567 C C . LEU A 1 200 ? -14.75 6.109 11.227 1 97.69 200 LEU A C 1
ATOM 1569 O O . LEU A 1 200 ? -15.945 6.176 11.531 1 97.69 200 LEU A O 1
ATOM 1573 N N . ILE A 1 201 ? -14.281 6.156 10.062 1 98.12 201 ILE A N 1
ATOM 1574 C CA . ILE A 1 201 ? -15.203 6.082 8.93 1 98.12 201 ILE A CA 1
ATOM 1575 C C . ILE A 1 201 ? -15.781 4.672 8.828 1 98.12 201 ILE A C 1
ATOM 1577 O O . ILE A 1 201 ? -15.047 3.688 8.82 1 98.12 201 ILE A O 1
ATOM 1581 N N . SER A 1 202 ? -17.047 4.605 8.805 1 97.81 202 SER A N 1
ATOM 1582 C CA . SER A 1 202 ? -17.781 3.35 8.719 1 97.81 202 SER A CA 1
ATOM 1583 C C . SER A 1 202 ? -18.391 3.158 7.336 1 97.81 202 SER A C 1
ATOM 1585 O O . SER A 1 202 ? -18.234 4.016 6.465 1 97.81 202 SER A O 1
ATOM 1587 N N . LEU A 1 203 ? -18.984 1.972 7.184 1 96.12 203 LEU A N 1
ATOM 1588 C CA . LEU A 1 203 ? -19.656 1.696 5.922 1 96.12 203 LEU A CA 1
ATOM 1589 C C . LEU A 1 203 ? -20.75 2.734 5.648 1 96.12 203 LEU A C 1
ATOM 1591 O O . LEU A 1 203 ? -20.953 3.129 4.5 1 96.12 203 LEU A O 1
ATOM 1595 N N . GLU A 1 204 ? -21.375 3.291 6.672 1 95.81 204 GLU A N 1
ATOM 1596 C CA . GLU A 1 204 ? -22.469 4.254 6.562 1 95.81 204 GLU A CA 1
ATOM 1597 C C . GLU A 1 204 ? -21.953 5.637 6.191 1 95.81 204 GLU A C 1
ATOM 1599 O O . GLU A 1 204 ? -22.6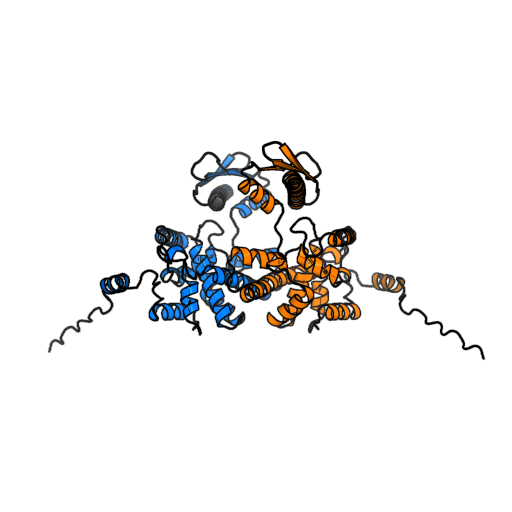56 6.414 5.539 1 95.81 204 GLU A O 1
ATOM 1604 N N . THR A 1 205 ? -20.75 5.906 6.578 1 96.75 205 THR A N 1
ATOM 1605 C CA . THR A 1 205 ? -20.234 7.25 6.367 1 96.75 205 THR A CA 1
ATOM 1606 C C . THR A 1 205 ? -19.219 7.262 5.234 1 96.75 205 THR A C 1
ATOM 1608 O O . THR A 1 205 ? -18.656 8.312 4.902 1 96.75 205 THR A O 1
ATOM 1611 N N . LEU A 1 206 ? -18.984 6.121 4.645 1 96.81 206 LEU A N 1
ATOM 1612 C CA . LEU A 1 206 ? -18.047 6.016 3.545 1 96.81 206 LEU A CA 1
ATOM 1613 C C . LEU A 1 206 ? -18.578 6.719 2.299 1 96.81 206 LEU A C 1
ATOM 1615 O O . LEU A 1 206 ? -19.625 6.344 1.767 1 96.81 206 LEU A O 1
ATOM 1619 N N . GLY A 1 207 ? -17.891 7.723 1.887 1 94.88 207 GLY A N 1
ATOM 1620 C CA . GLY A 1 207 ? -18.281 8.438 0.684 1 94.88 207 GLY A CA 1
ATOM 1621 C C . GLY A 1 207 ? -17.641 7.887 -0.576 1 94.88 207 GLY A C 1
ATOM 1622 O O . GLY A 1 207 ? -16.875 6.922 -0.519 1 94.88 207 GLY A O 1
ATOM 1623 N N . LYS A 1 208 ? -18 8.508 -1.685 1 93.88 208 LYS A N 1
ATOM 1624 C CA . LYS A 1 208 ? -17.438 8.141 -2.982 1 93.88 208 LYS A CA 1
ATOM 1625 C C . LYS A 1 208 ? -16.656 9.297 -3.596 1 93.88 208 LYS A C 1
ATOM 1627 O O . LYS A 1 208 ? -17.047 10.461 -3.459 1 93.88 208 LYS A O 1
ATOM 1632 N N . HIS A 1 209 ? -15.602 8.891 -4.219 1 95.38 209 HIS A N 1
ATOM 1633 C CA . HIS A 1 209 ? -14.891 9.914 -4.98 1 95.38 209 HIS A CA 1
ATOM 1634 C C . HIS A 1 209 ? -15.75 10.438 -6.129 1 95.38 209 HIS A C 1
ATOM 1636 O O . HIS A 1 209 ? -16.375 9.656 -6.844 1 95.38 209 HIS A O 1
ATOM 1642 N N . PRO A 1 210 ? -15.703 11.711 -6.336 1 96.44 210 PRO A N 1
ATOM 1643 C CA . PRO A 1 210 ? -16.594 12.328 -7.32 1 96.44 210 PRO A CA 1
ATOM 1644 C C . PRO A 1 210 ? -16.391 11.773 -8.727 1 96.44 210 PRO A C 1
ATOM 1646 O O . PRO A 1 210 ? -17.359 11.594 -9.469 1 96.44 210 PRO A O 1
ATOM 1649 N N . VAL A 1 211 ? -15.164 11.523 -9.109 1 96.31 211 VAL A N 1
ATOM 1650 C CA . VAL A 1 211 ? -14.891 11 -10.445 1 96.31 211 VAL A CA 1
ATOM 1651 C C . VAL A 1 211 ? -15.562 9.633 -10.609 1 96.31 211 VAL A C 1
ATOM 1653 O O . VAL A 1 211 ? -16.234 9.383 -11.609 1 96.31 211 VAL A O 1
ATOM 1656 N N . SER A 1 212 ? -15.391 8.836 -9.594 1 95.56 212 SER A N 1
ATOM 1657 C CA . SER A 1 212 ? -16.016 7.52 -9.625 1 95.56 212 SER A CA 1
ATOM 1658 C C . SER A 1 212 ? -17.531 7.629 -9.656 1 95.56 212 SER A C 1
ATOM 1660 O O . SER A 1 212 ? -18.188 6.922 -10.414 1 95.56 212 SER A O 1
ATOM 1662 N N . GLU A 1 213 ? -18.047 8.422 -8.844 1 95.62 213 GLU A N 1
ATOM 1663 C CA . GLU A 1 213 ? -19.5 8.625 -8.781 1 95.62 213 GLU A CA 1
ATOM 1664 C C . GLU A 1 213 ? -20.047 9.141 -10.109 1 95.62 213 GLU A C 1
ATOM 1666 O O . GLU A 1 213 ? -21.125 8.734 -10.547 1 95.62 213 GLU A O 1
ATOM 1671 N N . LEU A 1 214 ? -19.312 10.039 -10.664 1 96.88 214 LEU A N 1
ATOM 1672 C CA . LEU A 1 214 ? -19.719 10.617 -11.938 1 96.88 214 LEU A CA 1
ATOM 1673 C C . LEU A 1 214 ? -19.781 9.555 -13.023 1 96.88 214 LEU A C 1
ATOM 1675 O O . LEU A 1 214 ? -20.766 9.469 -13.766 1 96.88 214 LEU A O 1
ATOM 1679 N N . PHE A 1 215 ? -18.734 8.75 -13.109 1 96.31 215 PHE A N 1
ATOM 1680 C CA . PHE A 1 215 ? -18.703 7.699 -14.117 1 96.31 215 PHE A CA 1
ATOM 1681 C C . PHE A 1 215 ? -19.812 6.691 -13.898 1 96.31 215 PHE A C 1
ATOM 1683 O O . PHE A 1 215 ? -20.453 6.246 -14.852 1 96.31 215 PHE A O 1
ATOM 1690 N N . GLU A 1 216 ? -20 6.328 -12.633 1 95.12 216 GLU A N 1
ATOM 1691 C CA . GLU A 1 216 ? -21.094 5.414 -12.32 1 95.12 216 GLU A CA 1
ATOM 1692 C C . GLU A 1 216 ? -22.438 5.992 -12.727 1 95.12 216 GLU A C 1
ATOM 1694 O O . GLU A 1 216 ? -23.281 5.293 -13.297 1 95.12 216 GLU A O 1
ATOM 1699 N N . PHE A 1 217 ? -22.688 7.25 -12.414 1 94.94 217 PHE A N 1
ATOM 1700 C CA . PHE A 1 217 ? -23.922 7.945 -12.75 1 94.94 217 PHE A CA 1
ATOM 1701 C C . PHE A 1 217 ? -24.156 7.949 -14.258 1 94.94 217 PHE A C 1
ATOM 1703 O O . PHE A 1 217 ? -25.25 7.652 -14.727 1 94.94 217 PHE A O 1
ATOM 1710 N N . CYS A 1 218 ? -23.125 8.289 -14.969 1 95.75 218 CYS A N 1
ATOM 1711 C CA . CYS A 1 218 ? -23.219 8.375 -16.422 1 95.75 218 CYS A CA 1
ATOM 1712 C C . CYS A 1 218 ? -23.453 6.996 -17.031 1 95.75 218 CYS A C 1
ATOM 1714 O O . CYS A 1 218 ? -24.203 6.867 -18.016 1 95.75 218 CYS A O 1
ATOM 1716 N N . GLN A 1 219 ? -22.812 6.035 -16.516 1 95.69 219 GLN A N 1
ATOM 1717 C CA . GLN A 1 219 ? -23.047 4.668 -16.984 1 95.69 219 GLN A CA 1
ATOM 1718 C C . GLN A 1 219 ? -24.5 4.25 -16.766 1 95.69 219 GLN A C 1
ATOM 1720 O O . GLN A 1 219 ? -25.125 3.684 -17.656 1 95.69 219 GLN A O 1
ATOM 1725 N N . LYS A 1 220 ? -25.047 4.535 -15.633 1 94.81 220 LYS A N 1
ATOM 1726 C CA . LYS A 1 220 ? -26.422 4.188 -15.281 1 94.81 220 LYS A CA 1
ATOM 1727 C C . LYS A 1 220 ? -27.422 4.922 -16.172 1 94.81 220 LYS A C 1
ATOM 1729 O O . LYS A 1 220 ? -28.469 4.383 -16.516 1 94.81 220 LYS A O 1
ATOM 1734 N N . THR A 1 221 ? -27.109 6.078 -16.469 1 94.12 221 THR A N 1
ATOM 1735 C CA . THR A 1 221 ? -28.031 6.906 -17.25 1 94.12 221 THR A CA 1
ATOM 1736 C C . THR A 1 221 ? -27.688 6.844 -18.734 1 94.12 221 THR A C 1
ATOM 1738 O O . THR A 1 221 ? -28.266 7.586 -19.531 1 94.12 221 THR A O 1
ATOM 1741 N N . ARG A 1 222 ? -26.625 6.031 -19.109 1 94.94 222 ARG A N 1
ATOM 1742 C CA . ARG A 1 222 ? -26.203 5.797 -20.484 1 94.94 222 ARG A CA 1
ATOM 1743 C C . ARG A 1 222 ? -25.766 7.094 -21.156 1 94.94 222 ARG A C 1
ATOM 1745 O O . ARG A 1 222 ? -26.188 7.391 -22.281 1 94.94 222 ARG A O 1
ATOM 1752 N N . ARG A 1 223 ? -25.094 7.895 -20.5 1 94.81 223 ARG A N 1
ATOM 1753 C CA . ARG A 1 223 ? -24.531 9.133 -21.016 1 94.81 223 ARG A CA 1
ATOM 1754 C C . ARG A 1 223 ? -23.031 9.008 -21.219 1 94.81 223 ARG A C 1
ATOM 1756 O O . ARG A 1 223 ? -22.359 8.273 -20.484 1 94.81 223 ARG A O 1
ATOM 1763 N N . GLY A 1 224 ? -22.531 9.688 -22.219 1 96.38 224 GLY A N 1
ATOM 1764 C CA . GLY A 1 224 ? -21.109 9.734 -22.453 1 96.38 224 GLY A CA 1
ATOM 1765 C C . GLY A 1 224 ? -20.391 10.742 -21.562 1 96.38 224 GLY A C 1
ATOM 1766 O O . GLY A 1 224 ? -20.844 11.875 -21.422 1 96.38 224 GLY A O 1
ATOM 1767 N N . VAL A 1 225 ? -19.359 10.359 -20.906 1 97 225 VAL A N 1
ATOM 1768 C CA . VAL A 1 225 ? -18.609 11.25 -20.031 1 97 225 VAL A CA 1
ATOM 1769 C C . VAL A 1 225 ? -17.156 11.328 -20.484 1 97 225 VAL A C 1
ATOM 1771 O O . VAL A 1 225 ? -16.562 10.305 -20.844 1 97 225 VAL A O 1
ATOM 1774 N N . LYS A 1 226 ? -16.641 12.516 -20.625 1 96.19 226 LYS A N 1
ATOM 1775 C CA . LYS A 1 226 ? -15.227 12.758 -20.922 1 96.19 226 LYS A CA 1
ATOM 1776 C C . LYS A 1 226 ? -14.641 13.797 -19.969 1 96.19 226 LYS A C 1
ATOM 1778 O O . LYS A 1 226 ? -15.25 14.836 -19.719 1 96.19 226 LYS A O 1
ATOM 1783 N N . ILE A 1 227 ? -13.5 13.469 -19.422 1 95.44 227 ILE A N 1
ATOM 1784 C CA . ILE A 1 227 ? -12.758 14.422 -18.594 1 95.44 227 ILE A CA 1
ATOM 1785 C C . ILE A 1 227 ? -11.547 14.93 -19.375 1 95.44 227 ILE A C 1
ATOM 1787 O O . ILE A 1 227 ? -10.688 14.148 -19.797 1 95.44 227 ILE A O 1
ATOM 1791 N N . VAL A 1 228 ? -11.477 16.219 -19.562 1 92.94 228 VAL A N 1
ATOM 1792 C CA . VAL A 1 228 ? -10.453 16.797 -20.422 1 92.94 228 VAL A CA 1
ATOM 1793 C C . VAL A 1 228 ? -9.594 17.766 -19.609 1 92.94 228 VAL A C 1
ATOM 1795 O O . VAL A 1 228 ? -10.109 18.547 -18.812 1 92.94 228 VAL A O 1
ATOM 1798 N N . LYS A 1 229 ? -8.344 17.562 -19.828 1 86.81 229 LYS A N 1
ATOM 1799 C CA . LYS A 1 229 ? -7.387 18.469 -19.203 1 86.81 229 LYS A CA 1
ATOM 1800 C C . LYS A 1 229 ? -6.953 19.562 -20.172 1 86.81 229 LYS A C 1
ATOM 1802 O O . LYS A 1 229 ? -6.699 19.281 -21.359 1 86.81 229 LYS A O 1
ATOM 1807 N N . ASP A 1 230 ? -7.008 20.734 -19.656 1 75.31 230 ASP A N 1
ATOM 1808 C CA . ASP A 1 230 ? -6.52 21.828 -20.5 1 75.31 230 ASP A CA 1
ATOM 1809 C C . ASP A 1 230 ? -5.004 21.984 -20.359 1 75.31 230 ASP A C 1
ATOM 1811 O O . ASP A 1 230 ? -4.508 22.391 -19.312 1 75.31 230 ASP A O 1
ATOM 1815 N N . GLU A 1 231 ? -4.242 21.531 -21.281 1 66.19 231 GLU A N 1
ATOM 1816 C CA . GLU A 1 231 ? -2.783 21.469 -21.25 1 66.19 231 GLU A CA 1
ATOM 1817 C C . GLU A 1 231 ? -2.17 22.859 -21.344 1 66.19 231 GLU A C 1
ATOM 1819 O O . GLU A 1 231 ? -0.988 23.047 -21.047 1 66.19 231 GLU A O 1
ATOM 1824 N N . TRP A 1 232 ? -2.926 23.797 -21.688 1 60.94 232 TRP A N 1
ATOM 1825 C CA . TRP A 1 232 ? -2.332 25.094 -21.984 1 60.94 232 TRP A CA 1
ATOM 1826 C C . TRP A 1 232 ? -2.436 26.047 -20.797 1 60.94 232 TRP A C 1
ATOM 1828 O O . TRP A 1 232 ? -1.892 27.141 -20.828 1 60.94 232 TRP A O 1
ATOM 1838 N N . ASP A 1 233 ? -3.154 25.703 -19.875 1 62.12 233 ASP A N 1
ATOM 1839 C CA . ASP A 1 233 ? -3.373 26.594 -18.734 1 62.12 233 ASP A CA 1
ATOM 1840 C C . ASP A 1 233 ? -2.305 26.375 -17.656 1 62.12 233 ASP A C 1
ATOM 1842 O O . ASP A 1 233 ? -1.986 25.234 -17.312 1 62.12 233 ASP A O 1
ATOM 1846 N N . LYS A 1 234 ? -1.598 27.453 -17.5 1 66.31 234 LYS A N 1
ATOM 1847 C CA . LYS A 1 234 ? -0.599 27.438 -16.422 1 66.31 234 LYS A CA 1
ATOM 1848 C C . LYS A 1 234 ? -1.149 26.766 -15.172 1 66.31 234 LYS A C 1
ATOM 1850 O O . LYS A 1 234 ? -0.423 26.078 -14.461 1 66.31 234 LYS A O 1
ATOM 1855 N N . ASN A 1 235 ? -2.463 27.109 -15.008 1 74.75 235 ASN A N 1
ATOM 1856 C CA . ASN A 1 235 ? -3.162 26.438 -13.914 1 74.75 235 ASN A CA 1
ATOM 1857 C C . ASN A 1 235 ? -3.838 25.156 -14.391 1 74.75 235 ASN A C 1
ATOM 1859 O O . ASN A 1 235 ? -4.32 25.094 -15.523 1 74.75 235 ASN A O 1
ATOM 1863 N N . LEU A 1 236 ? -3.59 24.062 -13.773 1 85.38 236 LEU A N 1
ATOM 1864 C CA . LEU A 1 236 ? -4.207 22.781 -14.117 1 85.38 236 LEU A CA 1
ATOM 1865 C C . LEU A 1 236 ? -5.73 22.906 -14.117 1 85.38 236 LEU A C 1
ATOM 1867 O O . LEU A 1 236 ? -6.348 23.047 -13.062 1 85.38 236 LEU A O 1
ATOM 1871 N N . THR A 1 237 ? -6.34 23.141 -15.25 1 92.31 237 THR A N 1
ATOM 1872 C CA . THR A 1 237 ? -7.789 23.203 -15.398 1 92.31 237 THR A CA 1
ATOM 1873 C C . THR A 1 237 ? -8.328 21.922 -16.016 1 92.31 237 THR A C 1
ATOM 1875 O O . THR A 1 237 ? -7.785 21.422 -17 1 92.31 237 THR A O 1
ATOM 1878 N N . VAL A 1 238 ? -9.461 21.375 -15.383 1 95.12 238 VAL A N 1
ATOM 1879 C CA . VAL A 1 238 ? -10.102 20.156 -15.859 1 95.12 238 VAL A CA 1
ATOM 1880 C C . VAL A 1 238 ? -11.562 20.438 -16.188 1 95.12 238 VAL A C 1
ATOM 1882 O O . VAL A 1 238 ? -12.234 21.188 -15.469 1 95.12 238 VAL A O 1
ATOM 1885 N N . GLU A 1 239 ? -11.961 19.906 -17.312 1 96 239 GLU A N 1
ATOM 1886 C CA . GLU A 1 239 ? -13.352 20.047 -17.719 1 96 239 GLU A CA 1
ATOM 1887 C C . GLU A 1 239 ? -14.016 18.672 -17.859 1 96 239 GLU A C 1
ATOM 1889 O O . GLU A 1 239 ? -13.375 17.703 -18.266 1 96 239 GLU A O 1
ATOM 1894 N N . VAL A 1 240 ? -15.281 18.672 -17.5 1 97.44 240 VAL A N 1
ATOM 1895 C CA . VAL A 1 240 ? -16.094 17.469 -17.656 1 97.44 240 VAL A CA 1
ATOM 1896 C C . VAL A 1 240 ? -17.141 17.672 -18.734 1 97.44 240 VAL A C 1
ATOM 1898 O O . VAL A 1 240 ? -17.953 18.594 -18.641 1 97.44 240 VAL A O 1
ATOM 1901 N N . LEU A 1 241 ? -17.078 16.828 -19.688 1 97.12 241 LEU A N 1
ATOM 1902 C CA . LEU A 1 241 ? -18.047 16.859 -20.781 1 97.12 241 LEU A CA 1
ATOM 1903 C C . LEU A 1 241 ? -19.031 15.695 -20.656 1 97.12 241 LEU A C 1
ATOM 1905 O O . LEU A 1 241 ? -18.625 14.547 -20.5 1 97.12 241 LEU A O 1
ATOM 1909 N N . ILE A 1 242 ? -20.266 16.047 -20.703 1 96.75 242 ILE A N 1
ATOM 1910 C CA . ILE A 1 242 ? -21.312 15.047 -20.75 1 96.75 242 ILE A CA 1
ATOM 1911 C C . ILE A 1 242 ? -22.047 15.133 -22.078 1 96.75 242 ILE A C 1
ATOM 1913 O O . ILE A 1 242 ? -22.656 16.156 -22.406 1 96.75 242 ILE A O 1
ATOM 1917 N N . ASP A 1 243 ? -21.953 13.984 -22.797 1 96 243 ASP A N 1
ATOM 1918 C CA . ASP A 1 243 ? -22.547 13.961 -24.141 1 96 243 ASP A CA 1
ATOM 1919 C C . ASP A 1 243 ? -22.094 15.164 -24.969 1 96 243 ASP A C 1
ATOM 1921 O O . ASP A 1 243 ? -22.906 15.828 -25.594 1 96 243 ASP A O 1
ATOM 1925 N N . GLY A 1 244 ? -20.812 15.461 -24.734 1 94.81 244 GLY A N 1
ATOM 1926 C CA . GLY A 1 244 ? -20.172 16.469 -25.562 1 94.81 244 GLY A CA 1
ATOM 1927 C C . GLY A 1 244 ? -20.344 17.875 -25.031 1 94.81 244 GLY A C 1
ATOM 1928 O O . GLY A 1 244 ? -19.703 18.812 -25.516 1 94.81 244 GLY A O 1
ATOM 1929 N N . GLU A 1 245 ? -21.172 18.141 -24 1 95.69 245 GLU A N 1
ATOM 1930 C CA . GLU A 1 245 ? -21.422 19.453 -23.406 1 95.69 245 GLU A CA 1
ATOM 1931 C C . GLU A 1 245 ? -20.656 19.625 -22.094 1 95.69 245 GLU A C 1
ATOM 1933 O O . GLU A 1 245 ? -20.625 18.703 -21.266 1 95.69 245 GLU A O 1
ATOM 1938 N N . MET A 1 246 ? -20.109 20.781 -21.938 1 95.69 246 MET A N 1
ATOM 1939 C CA . MET A 1 246 ? -19.391 21.062 -20.688 1 95.69 246 MET A CA 1
ATOM 1940 C C . MET A 1 246 ? -20.375 21.234 -19.531 1 95.69 246 MET A C 1
ATOM 1942 O O . MET A 1 246 ? -21.219 22.125 -19.562 1 95.69 246 MET A O 1
ATOM 1946 N N . VAL A 1 247 ? -20.219 20.438 -18.516 1 96.25 247 VAL A N 1
ATOM 1947 C CA . VAL A 1 247 ? -21.172 20.422 -17.406 1 96.25 247 VAL A CA 1
ATOM 1948 C C . VAL A 1 247 ? -20.469 20.797 -16.109 1 96.25 247 VAL A C 1
ATOM 1950 O O . VAL A 1 247 ? -21.109 21.266 -15.164 1 96.25 247 VAL A O 1
ATOM 1953 N N . GLY A 1 248 ? -19.141 20.562 -16.047 1 96.31 248 GLY A N 1
ATOM 1954 C CA . GLY A 1 248 ? -18.375 20.891 -14.867 1 96.31 248 GLY A CA 1
ATOM 1955 C C . GLY A 1 248 ? -16.953 21.328 -15.18 1 96.31 248 GLY A C 1
ATOM 1956 O O . GLY A 1 248 ? -16.375 20.922 -16.203 1 96.31 248 GLY A O 1
ATOM 1957 N N . ARG A 1 249 ? -16.422 22.141 -14.281 1 95.38 249 ARG A N 1
ATOM 1958 C CA . ARG A 1 249 ? -15.078 22.672 -14.453 1 95.38 249 ARG A CA 1
ATOM 1959 C C . ARG A 1 249 ? -14.461 23.047 -13.117 1 95.38 249 ARG A C 1
ATOM 1961 O O . ARG A 1 249 ? -15.172 23.484 -12.203 1 95.38 249 ARG A O 1
ATOM 1968 N N . ALA A 1 250 ? -13.172 22.859 -13.039 1 95.19 250 ALA A N 1
ATOM 1969 C CA . ALA A 1 250 ? -12.461 23.312 -11.852 1 95.19 250 ALA A CA 1
ATOM 1970 C C . ALA A 1 250 ? -10.977 23.516 -12.141 1 95.19 250 ALA A C 1
ATOM 1972 O O . ALA A 1 250 ? -10.422 22.891 -13.047 1 95.19 250 ALA A O 1
ATOM 1973 N N . THR A 1 251 ? -10.406 24.391 -11.453 1 92.31 251 THR A N 1
ATOM 1974 C CA . THR A 1 251 ? -8.984 24.688 -11.562 1 92.31 251 THR A CA 1
ATOM 1975 C C . THR A 1 251 ? -8.281 24.484 -10.227 1 92.31 251 THR A C 1
ATOM 1977 O O . THR A 1 251 ? -8.82 24.844 -9.18 1 92.31 251 THR A O 1
ATOM 1980 N N . TYR A 1 252 ? -7.156 23.859 -10.305 1 89.56 252 TYR A N 1
ATOM 1981 C CA . TYR A 1 252 ? -6.289 23.703 -9.148 1 89.56 252 TYR A CA 1
ATOM 1982 C C . TYR A 1 252 ? -4.832 23.562 -9.562 1 89.56 252 TYR A C 1
ATOM 1984 O O . TYR A 1 252 ? -4.473 22.609 -10.258 1 89.56 252 TYR A O 1
ATOM 1992 N N . ALA A 1 253 ? -3.986 24.359 -9.156 1 81.12 253 ALA A N 1
ATOM 1993 C CA . ALA A 1 253 ? -2.643 24.516 -9.711 1 81.12 253 ALA A CA 1
ATOM 1994 C C . ALA A 1 253 ? -1.708 23.422 -9.195 1 81.12 253 ALA A C 1
ATOM 1996 O O . ALA A 1 253 ? -0.78 23 -9.891 1 81.12 253 ALA A O 1
ATOM 1997 N N . GLN A 1 254 ? -1.956 22.938 -8.109 1 81 254 GLN A N 1
ATOM 1998 C CA . GLN A 1 254 ? -0.93 22.141 -7.449 1 81 254 GLN A CA 1
ATOM 1999 C C . GLN A 1 254 ? -1.082 20.672 -7.785 1 81 254 GLN A C 1
ATOM 2001 O O . GLN A 1 254 ? -0.095 19.922 -7.828 1 81 254 GLN A O 1
ATOM 2006 N N . LYS A 1 255 ? -2.318 20.172 -7.938 1 88.31 255 LYS A N 1
ATOM 2007 C CA . LYS A 1 255 ? -2.535 18.734 -8.125 1 88.31 255 LYS A CA 1
ATOM 2008 C C . LYS A 1 255 ? -3.676 18.484 -9.109 1 88.31 255 LYS A C 1
ATOM 2010 O O . LYS A 1 255 ? -4.824 18.844 -8.844 1 88.31 255 LYS A O 1
ATOM 2015 N N . LYS A 1 256 ? -3.391 17.766 -10.125 1 89.25 256 LYS A N 1
ATOM 2016 C CA . LYS A 1 256 ? -4.348 17.453 -11.18 1 89.25 256 LYS A CA 1
ATOM 2017 C C . LYS A 1 256 ? -5.543 16.672 -10.633 1 89.25 256 LYS A C 1
ATOM 2019 O O . LYS A 1 256 ? -6.684 16.922 -11.031 1 89.25 256 LYS A O 1
ATOM 2024 N N . GLU A 1 257 ? -5.262 15.836 -9.75 1 92.5 257 GLU A N 1
ATOM 2025 C CA . GLU A 1 257 ? -6.305 14.984 -9.195 1 92.5 257 GLU A CA 1
ATOM 2026 C C . GLU A 1 257 ? -7.363 15.805 -8.461 1 92.5 257 GLU A C 1
ATOM 2028 O O . GLU A 1 257 ? -8.555 15.492 -8.516 1 92.5 257 GLU A O 1
ATOM 2033 N N . ILE A 1 258 ? -6.934 16.781 -7.793 1 93.06 258 ILE A N 1
ATOM 2034 C CA . ILE A 1 258 ? -7.852 17.641 -7.062 1 93.06 258 ILE A CA 1
ATOM 2035 C C . ILE A 1 258 ? -8.742 18.406 -8.047 1 93.06 258 ILE A C 1
ATOM 2037 O O . ILE A 1 258 ? -9.961 18.469 -7.871 1 93.06 258 ILE A O 1
ATOM 2041 N N . ALA A 1 259 ? -8.117 18.906 -9.07 1 94.12 259 ALA A N 1
ATOM 2042 C CA . ALA A 1 259 ? -8.875 19.609 -10.102 1 94.12 259 ALA A CA 1
ATOM 2043 C C . ALA A 1 259 ? -9.906 18.688 -10.742 1 94.12 259 ALA A C 1
ATOM 2045 O O . ALA A 1 259 ? -11.055 19.094 -10.961 1 94.12 259 ALA A O 1
ATOM 2046 N N . GLN A 1 260 ? -9.531 17.531 -10.992 1 96 260 GLN A N 1
ATOM 2047 C CA . GLN A 1 260 ? -10.422 16.531 -11.594 1 96 260 GLN A CA 1
ATOM 2048 C C . GLN A 1 260 ? -11.602 16.219 -10.68 1 96 260 GLN A C 1
ATOM 2050 O O . GLN A 1 260 ? -12.742 16.172 -11.125 1 96 260 GLN A O 1
ATOM 2055 N N . ASN A 1 261 ? -11.328 16.031 -9.43 1 96.81 261 ASN A N 1
ATOM 2056 C CA . ASN A 1 261 ? -12.383 15.727 -8.461 1 96.81 261 ASN A CA 1
ATOM 2057 C C . ASN A 1 261 ? -13.352 16.891 -8.305 1 96.81 261 ASN A C 1
ATOM 2059 O O . ASN A 1 261 ? -14.57 16.688 -8.258 1 96.81 261 ASN A O 1
ATOM 2063 N N . ARG A 1 262 ? -12.797 18 -8.242 1 96.62 262 ARG A N 1
ATOM 2064 C CA . ARG A 1 262 ? -13.641 19.172 -8.086 1 96.62 262 ARG A CA 1
ATOM 2065 C C . ARG A 1 262 ? -14.492 19.422 -9.328 1 96.62 262 ARG A C 1
ATOM 2067 O O . ARG A 1 262 ? -15.656 19.812 -9.227 1 96.62 262 ARG A O 1
ATOM 2074 N N . ALA A 1 263 ? -13.938 19.172 -10.484 1 97.19 263 ALA A N 1
ATOM 2075 C CA . ALA A 1 263 ? -14.703 19.281 -11.719 1 97.19 263 ALA A CA 1
ATOM 2076 C C . ALA A 1 263 ? -15.828 18.25 -11.758 1 97.19 263 ALA A C 1
ATOM 2078 O O . ALA A 1 263 ? -16.953 18.562 -12.141 1 97.19 263 ALA A O 1
ATOM 2079 N N . ALA A 1 264 ? -15.453 17.109 -11.391 1 97.69 264 ALA A N 1
ATOM 2080 C CA . ALA A 1 264 ? -16.453 16.031 -11.352 1 97.69 264 ALA A CA 1
ATOM 2081 C C . ALA A 1 264 ? -17.578 16.359 -10.375 1 97.69 264 ALA A C 1
ATOM 2083 O O . ALA A 1 264 ? -18.75 16.125 -10.664 1 97.69 264 ALA A O 1
ATOM 2084 N N . LYS A 1 265 ? -17.25 16.844 -9.227 1 97.38 265 LYS A N 1
ATOM 2085 C CA . LYS A 1 265 ? -18.234 17.234 -8.227 1 97.38 265 LYS A CA 1
ATOM 2086 C C . LYS A 1 265 ? -19.172 18.312 -8.773 1 97.38 265 LYS A C 1
ATOM 2088 O O . LYS A 1 265 ? -20.391 18.25 -8.578 1 97.38 265 LYS A O 1
ATOM 2093 N N . ALA A 1 266 ? -18.625 19.266 -9.406 1 97.06 266 ALA A N 1
ATOM 2094 C CA . ALA A 1 266 ? -19.422 20.312 -10.023 1 97.06 266 ALA A CA 1
ATOM 2095 C C . ALA A 1 266 ? -20.406 19.75 -11.031 1 97.06 266 ALA A C 1
ATOM 2097 O O . ALA A 1 266 ? -21.562 20.141 -11.07 1 97.06 266 ALA A O 1
ATOM 2098 N N . ALA A 1 267 ? -19.922 18.844 -11.828 1 97.25 267 ALA A N 1
ATOM 2099 C CA . ALA A 1 267 ? -20.766 18.219 -12.828 1 97.25 267 ALA A CA 1
ATOM 2100 C C . ALA A 1 267 ? -21.906 17.438 -12.172 1 97.25 267 ALA A C 1
ATOM 2102 O O . ALA A 1 267 ? -23.062 17.547 -12.594 1 97.25 267 ALA A O 1
ATOM 2103 N N . LEU A 1 268 ? -21.578 16.719 -11.141 1 96.5 268 LEU A N 1
ATOM 2104 C CA . LEU A 1 268 ? -22.578 15.914 -10.43 1 96.5 268 LEU A CA 1
ATOM 2105 C C . LEU A 1 268 ? -23.656 16.797 -9.82 1 96.5 268 LEU A C 1
ATOM 2107 O O . LEU A 1 268 ? -24.844 16.469 -9.883 1 96.5 268 LEU A O 1
ATOM 2111 N N . ASP A 1 269 ? -23.234 17.812 -9.203 1 95.56 269 ASP A N 1
ATOM 2112 C CA . ASP A 1 269 ? -24.172 18.75 -8.586 1 95.56 269 ASP A CA 1
ATOM 2113 C C . ASP A 1 269 ? -25.141 19.312 -9.617 1 95.56 269 ASP A C 1
ATOM 2115 O O . ASP A 1 269 ? -26.344 19.422 -9.359 1 95.56 269 ASP A O 1
ATOM 2119 N N . LYS A 1 270 ? -24.656 19.609 -10.727 1 94.56 270 LYS A N 1
ATOM 2120 C CA . LYS A 1 270 ? -25.484 20.141 -11.805 1 94.56 270 LYS A CA 1
ATOM 2121 C C . LYS A 1 270 ? -26.453 19.078 -12.328 1 94.56 270 LYS A C 1
ATOM 2123 O O . LYS A 1 270 ? -27.609 19.375 -12.609 1 94.56 270 LYS A O 1
ATOM 2128 N N . LEU A 1 271 ? -25.984 17.938 -12.5 1 92.69 271 LEU A N 1
ATOM 2129 C CA . LEU A 1 271 ? -26.797 16.844 -13.031 1 92.69 271 LEU A CA 1
ATOM 2130 C C . LEU A 1 271 ? -27.922 16.484 -12.062 1 92.69 271 LEU A C 1
ATOM 2132 O O . LEU A 1 271 ? -29.047 16.188 -12.492 1 92.69 271 LEU A O 1
ATOM 2136 N N . LYS A 1 272 ? -27.625 16.5 -10.789 1 87.88 272 LYS A N 1
ATOM 2137 C CA . LYS A 1 272 ? -28.625 16.156 -9.789 1 87.88 272 LYS A CA 1
ATOM 2138 C C . LYS A 1 272 ? -29.688 17.25 -9.688 1 87.88 272 LYS A C 1
ATOM 2140 O O . LYS A 1 272 ? -30.844 16.969 -9.375 1 87.88 272 LYS A O 1
ATOM 2145 N N . GLU A 1 273 ? -29.281 18.422 -9.922 1 86.62 273 GLU A N 1
ATOM 2146 C CA . GLU A 1 273 ? -30.234 19.531 -9.945 1 86.62 273 GLU A CA 1
ATOM 2147 C C . GLU A 1 273 ? -31.172 19.438 -11.133 1 86.62 273 GLU A C 1
ATOM 2149 O O . GLU A 1 273 ? -32.344 19.797 -11.031 1 86.62 273 GLU A O 1
ATOM 2154 N N . THR A 1 274 ? -30.625 18.891 -12.211 1 79.88 274 THR A N 1
ATOM 2155 C CA . THR A 1 274 ? -31.438 18.812 -13.422 1 79.88 274 THR A CA 1
ATOM 2156 C C . THR A 1 274 ? -32.406 17.625 -13.344 1 79.88 274 THR A C 1
ATOM 2158 O O . THR A 1 274 ? -33.5 17.672 -13.906 1 79.88 274 THR A O 1
ATOM 2161 N N . LEU A 1 275 ? -32.031 16.531 -12.75 1 74.88 275 LEU A N 1
ATOM 2162 C CA . LEU A 1 275 ? -32.906 15.375 -12.641 1 74.88 275 LEU A CA 1
ATOM 2163 C C . LEU A 1 275 ? -33.938 15.578 -11.539 1 74.88 275 LEU A C 1
ATOM 2165 O O . LEU A 1 275 ? -35 14.953 -11.562 1 74.88 275 LEU A O 1
ATOM 2169 N N . GLY A 1 276 ? -33.781 16.375 -10.508 1 56.91 276 GLY A N 1
ATOM 2170 C CA . GLY A 1 276 ? -34.812 16.703 -9.562 1 56.91 276 GLY A CA 1
ATOM 2171 C C . GLY A 1 276 ? -35.656 17.891 -9.992 1 56.91 276 GLY A C 1
ATOM 2172 O O . GLY A 1 276 ? -35.281 18.641 -10.883 1 56.91 276 GLY A O 1
ATOM 2173 N N . MET B 1 1 ? 18.109 -72.375 -1.207 1 30.03 1 MET B N 1
ATOM 2174 C CA . MET B 1 1 ? 16.875 -71.938 -0.596 1 30.03 1 MET B CA 1
ATOM 2175 C C . MET B 1 1 ? 16.594 -70.438 -0.995 1 30.03 1 MET B C 1
ATOM 2177 O O . MET B 1 1 ? 17.391 -69.562 -0.689 1 30.03 1 MET B O 1
ATOM 2181 N N . GLU B 1 2 ? 15.906 -70.25 -2.223 1 31.62 2 GLU B N 1
ATOM 2182 C CA . GLU B 1 2 ? 15.641 -69.125 -3.086 1 31.62 2 GLU B CA 1
ATOM 2183 C C . GLU B 1 2 ? 14.664 -68.125 -2.428 1 31.62 2 GLU B C 1
ATOM 2185 O O . GLU B 1 2 ? 13.562 -68.5 -2.043 1 31.62 2 GLU B O 1
ATOM 2190 N N . SER B 1 3 ? 15.227 -67.188 -1.687 1 37.38 3 SER B N 1
ATOM 2191 C CA . SER B 1 3 ? 14.383 -66.25 -0.899 1 37.38 3 SER B CA 1
ATOM 2192 C C . SER B 1 3 ? 13.383 -65.562 -1.784 1 37.38 3 SER B C 1
ATOM 2194 O O . SER B 1 3 ? 13.727 -65.062 -2.879 1 37.38 3 SER B O 1
ATOM 2196 N N . PRO B 1 4 ? 12.031 -65.75 -1.556 1 39.22 4 PRO B N 1
ATOM 2197 C CA . PRO B 1 4 ? 10.961 -65.25 -2.41 1 39.22 4 PRO B CA 1
ATOM 2198 C C . PRO B 1 4 ? 10.961 -63.719 -2.496 1 39.22 4 PRO B C 1
ATOM 2200 O O . PRO B 1 4 ? 11.438 -63.031 -1.578 1 39.22 4 PRO B O 1
ATOM 2203 N N . PRO B 1 5 ? 10.859 -63.125 -3.738 1 33.84 5 PRO B N 1
ATOM 2204 C CA . PRO B 1 5 ? 10.969 -61.688 -4.004 1 33.84 5 PRO B CA 1
ATOM 2205 C C . PRO B 1 5 ? 9.836 -60.875 -3.367 1 33.84 5 PRO B C 1
ATOM 2207 O O . PRO B 1 5 ? 8.711 -61.375 -3.254 1 33.84 5 PRO B O 1
ATOM 2210 N N . HIS B 1 6 ? 10.078 -60.156 -2.303 1 28.89 6 HIS B N 1
ATOM 2211 C CA . HIS B 1 6 ? 9.109 -59.312 -1.62 1 28.89 6 HIS B CA 1
ATOM 2212 C C . HIS B 1 6 ? 8.508 -58.281 -2.57 1 28.89 6 HIS B C 1
ATOM 2214 O O . HIS B 1 6 ? 9.242 -57.469 -3.154 1 28.89 6 HIS B O 1
ATOM 2220 N N . ALA B 1 7 ? 7.363 -58.562 -3.277 1 30.69 7 ALA B N 1
ATOM 2221 C CA . ALA B 1 7 ? 6.586 -57.656 -4.121 1 30.69 7 ALA B CA 1
ATOM 2222 C C . ALA B 1 7 ? 6.133 -56.406 -3.334 1 30.69 7 ALA B C 1
ATOM 2224 O O . ALA B 1 7 ? 5.328 -56.531 -2.406 1 30.69 7 ALA B O 1
ATOM 2225 N N . THR B 1 8 ? 6.938 -55.438 -3.133 1 26.73 8 THR B N 1
ATOM 2226 C CA . THR B 1 8 ? 6.504 -54.188 -2.518 1 26.73 8 THR B CA 1
ATOM 2227 C C . THR B 1 8 ? 5.367 -53.562 -3.318 1 26.73 8 THR B C 1
ATOM 2229 O O . THR B 1 8 ? 5.57 -53.125 -4.453 1 26.73 8 THR B O 1
ATOM 2232 N N . ALA B 1 9 ? 4.148 -54.062 -3.277 1 32 9 ALA B N 1
ATOM 2233 C CA . ALA B 1 9 ? 2.949 -53.438 -3.84 1 32 9 ALA B CA 1
ATOM 2234 C C . ALA B 1 9 ? 2.914 -51.969 -3.535 1 32 9 ALA B C 1
ATOM 2236 O O . ALA B 1 9 ? 3.064 -51.531 -2.383 1 32 9 ALA B O 1
ATOM 2237 N N . SER B 1 10 ? 3.213 -51.219 -4.594 1 29.56 10 SER B N 1
ATOM 2238 C CA . SER B 1 10 ? 3.193 -49.75 -4.633 1 29.56 10 SER B CA 1
ATOM 2239 C C . SER B 1 10 ? 1.835 -49.219 -4.207 1 29.56 10 SER B C 1
ATOM 2241 O O . SER B 1 10 ? 0.807 -49.562 -4.785 1 29.56 10 SER B O 1
ATOM 2243 N N . ALA B 1 11 ? 1.585 -48.906 -2.975 1 38.78 11 ALA B N 1
ATOM 2244 C CA . ALA B 1 11 ? 0.395 -48.406 -2.301 1 38.78 11 ALA B CA 1
ATOM 2245 C C . ALA B 1 11 ? -0.194 -47.219 -3.053 1 38.78 11 ALA B C 1
ATOM 2247 O O . ALA B 1 11 ? -1.236 -46.688 -2.664 1 38.78 11 ALA B O 1
ATOM 2248 N N . ASP B 1 12 ? 0.58 -46.531 -3.91 1 32.5 12 ASP B N 1
ATOM 2249 C CA . ASP B 1 12 ? 0.22 -45.156 -4.117 1 32.5 12 ASP B CA 1
ATOM 2250 C C . ASP B 1 12 ? -0.932 -45 -5.113 1 32.5 12 ASP B C 1
ATOM 2252 O O . ASP B 1 12 ? -1.282 -43.906 -5.527 1 32.5 12 ASP B O 1
ATOM 2256 N N . GLU B 1 13 ? -1.334 -46.125 -5.871 1 33.78 13 GLU B N 1
ATOM 2257 C CA . GLU B 1 13 ? -2.309 -45.812 -6.914 1 33.78 13 GLU B CA 1
ATOM 2258 C C . GLU B 1 13 ? -3.721 -45.75 -6.344 1 33.78 13 GLU B C 1
ATOM 2260 O O . GLU B 1 13 ? -4.434 -46.75 -6.293 1 33.78 13 GLU B O 1
ATOM 2265 N N . MET B 1 14 ? -4.023 -45.094 -5.273 1 36.41 14 MET B N 1
ATOM 2266 C CA . MET B 1 14 ? -5.445 -45 -4.953 1 36.41 14 MET B CA 1
ATOM 2267 C C . MET B 1 14 ? -6.25 -44.594 -6.184 1 36.41 14 MET B C 1
ATOM 2269 O O . MET B 1 14 ? -5.957 -43.562 -6.812 1 36.41 14 MET B O 1
ATOM 2273 N N . PRO B 1 15 ? -7.078 -45.438 -6.812 1 34.34 15 PRO B N 1
ATOM 2274 C CA . PRO B 1 15 ? -7.742 -45.312 -8.117 1 34.34 15 PRO B CA 1
ATOM 2275 C C . PRO B 1 15 ? -8.539 -44.031 -8.258 1 34.34 15 PRO B C 1
ATOM 2277 O O . PRO B 1 15 ? -9.031 -43.5 -7.27 1 34.34 15 PRO B O 1
ATOM 2280 N N . SER B 1 16 ? -8.398 -43.281 -9.359 1 42.88 16 SER B N 1
ATOM 2281 C CA . SER B 1 16 ? -9.102 -42.156 -9.938 1 42.88 16 SER B CA 1
ATOM 2282 C C . SER B 1 16 ? -10.609 -42.312 -9.82 1 42.88 16 SER B C 1
ATOM 2284 O O . SER B 1 16 ? -11.344 -41.312 -9.805 1 42.88 16 SER B O 1
ATOM 2286 N N . ILE B 1 17 ? -11.07 -43.531 -9.719 1 38.53 17 ILE B N 1
ATOM 2287 C CA . ILE B 1 17 ? -12.5 -43.844 -9.742 1 38.53 17 ILE B CA 1
ATOM 2288 C C . ILE B 1 17 ? -13.148 -43.375 -8.445 1 38.53 17 ILE B C 1
ATOM 2290 O O . ILE B 1 17 ? -14.32 -43 -8.438 1 38.53 17 ILE B O 1
ATOM 2294 N N . TRP B 1 18 ? -12.516 -43.531 -7.277 1 36.53 18 TRP B N 1
ATOM 2295 C CA . TRP B 1 18 ? -13.141 -43.125 -6.02 1 36.53 18 TRP B CA 1
ATOM 2296 C C . TRP B 1 18 ? -13.398 -41.625 -5.992 1 36.53 18 TRP B C 1
ATOM 2298 O O . TRP B 1 18 ? -14.406 -41.188 -5.441 1 36.53 18 TRP B O 1
ATOM 2308 N N . LYS B 1 19 ? -12.586 -40.844 -6.668 1 39.19 19 LYS B N 1
ATOM 2309 C CA . LYS B 1 19 ? -12.82 -39.406 -6.766 1 39.19 19 LYS B CA 1
ATOM 2310 C C . LYS B 1 19 ? -14.07 -39.094 -7.594 1 39.19 19 LYS B C 1
ATOM 2312 O O . LYS B 1 19 ? -14.812 -38.188 -7.281 1 39.19 19 LYS B O 1
ATOM 2317 N N . GLU B 1 20 ? -14.391 -39.875 -8.57 1 38.81 20 GLU B N 1
ATOM 2318 C CA . GLU B 1 20 ? -15.531 -39.688 -9.445 1 38.81 20 GLU B CA 1
ATOM 2319 C C . GLU B 1 20 ? -16.844 -40.062 -8.758 1 38.81 20 GLU B C 1
ATOM 2321 O O . GLU B 1 20 ? -17.859 -39.375 -8.922 1 38.81 20 GLU B O 1
ATOM 2326 N N . GLN B 1 21 ? -16.969 -41.219 -8.117 1 37.84 21 GLN B N 1
ATOM 2327 C CA . GLN B 1 21 ? -18.219 -41.719 -7.555 1 37.84 21 GLN B CA 1
ATOM 2328 C C . GLN B 1 21 ? -18.703 -40.812 -6.418 1 37.84 21 GLN B C 1
ATOM 2330 O O . GLN B 1 21 ? -19.906 -40.594 -6.254 1 37.84 21 GLN B O 1
ATOM 2335 N N . HIS B 1 22 ? -17.844 -40.344 -5.531 1 40.69 22 HIS B N 1
ATOM 2336 C CA . HIS B 1 22 ? -18.344 -39.469 -4.469 1 40.69 22 HIS B CA 1
ATOM 2337 C C . HIS B 1 22 ? -18.734 -38.125 -5.012 1 40.69 22 HIS B C 1
ATOM 2339 O O . HIS B 1 22 ? -19.266 -37.281 -4.281 1 40.69 22 HIS B O 1
ATOM 2345 N N . ALA B 1 23 ? -18.312 -37.781 -6.191 1 42.72 23 ALA B N 1
ATOM 2346 C CA . ALA B 1 23 ? -18.781 -36.562 -6.844 1 42.72 23 ALA B CA 1
ATOM 2347 C C . ALA B 1 23 ? -20.234 -36.719 -7.289 1 42.72 23 ALA B C 1
ATOM 2349 O O . ALA B 1 23 ? -21.016 -35.75 -7.234 1 42.72 23 ALA B O 1
ATOM 2350 N N . GLN B 1 24 ? -20.703 -37.75 -7.758 1 41.41 24 GLN B N 1
ATOM 2351 C CA . GLN B 1 24 ? -22.047 -37.906 -8.328 1 41.41 24 GLN B CA 1
ATOM 2352 C C . GLN B 1 24 ? -23.109 -37.75 -7.25 1 41.41 24 GLN B C 1
ATOM 2354 O O . GLN B 1 24 ? -24.203 -37.219 -7.52 1 41.41 24 GLN B O 1
ATOM 2359 N N . ASP B 1 25 ? -22.984 -38.406 -6.117 1 42.88 25 ASP B N 1
ATOM 2360 C CA . ASP B 1 25 ? -24.094 -38.5 -5.16 1 42.88 25 ASP B CA 1
ATOM 2361 C C . ASP B 1 25 ? -24.078 -37.312 -4.207 1 42.88 25 ASP B C 1
ATOM 2363 O O . ASP B 1 25 ? -24.75 -37.344 -3.168 1 42.88 25 ASP B O 1
ATOM 2367 N N . ALA B 1 26 ? -23.062 -36.438 -4.258 1 48.91 26 ALA B N 1
ATOM 2368 C CA . ALA B 1 26 ? -23.203 -35.312 -3.348 1 48.91 26 ALA B CA 1
ATOM 2369 C C . ALA B 1 26 ? -24.391 -34.438 -3.744 1 48.91 26 ALA B C 1
ATOM 2371 O O . ALA B 1 26 ? -24.719 -34.312 -4.926 1 48.91 26 ALA B O 1
ATOM 2372 N N . PRO B 1 27 ? -25.375 -34.125 -2.824 1 50.88 27 PRO B N 1
ATOM 2373 C CA . PRO B 1 27 ? -26.484 -33.25 -3.186 1 50.88 27 PRO B CA 1
ATOM 2374 C C . PRO B 1 27 ? -26.031 -32.031 -4 1 50.88 27 PRO B C 1
ATOM 2376 O O . PRO B 1 27 ? -24.875 -31.625 -3.928 1 50.88 27 PRO B O 1
ATOM 2379 N N . PRO B 1 28 ? -26.781 -31.547 -4.918 1 50.56 28 PRO B N 1
ATOM 2380 C CA . PRO B 1 28 ? -26.531 -30.297 -5.633 1 50.56 28 PRO B CA 1
ATOM 2381 C C . PRO B 1 28 ? -26.047 -29.172 -4.707 1 50.56 28 PRO B C 1
ATOM 2383 O O . PRO B 1 28 ? -26.625 -28.969 -3.633 1 50.56 28 PRO B O 1
ATOM 2386 N N . GLY B 1 29 ? -24.781 -28.719 -4.848 1 56.88 29 GLY B N 1
ATOM 2387 C CA . GLY B 1 29 ? -24.25 -27.625 -4.035 1 56.88 29 GLY B CA 1
ATOM 2388 C C . GLY B 1 29 ? -23.109 -28.062 -3.133 1 56.88 29 GLY B C 1
ATOM 2389 O O . GLY B 1 29 ? -22.516 -27.25 -2.428 1 56.88 29 GLY B O 1
ATOM 2390 N N . PHE B 1 30 ? -22.984 -29.391 -3.025 1 62.66 30 PHE B N 1
ATOM 2391 C CA . PHE B 1 30 ? -21.953 -29.859 -2.09 1 62.66 30 PHE B CA 1
ATOM 2392 C C . PHE B 1 30 ? -20.562 -29.516 -2.607 1 62.66 30 PHE B C 1
ATOM 2394 O O . PHE B 1 30 ? -20.203 -29.891 -3.727 1 62.66 30 PHE B O 1
ATOM 2401 N N . VAL B 1 31 ? -19.797 -28.641 -1.905 1 69.81 31 VAL B N 1
ATOM 2402 C CA . VAL B 1 31 ? -18.391 -28.359 -2.188 1 69.81 31 VAL B CA 1
ATOM 2403 C C . VAL B 1 31 ? -17.5 -29.281 -1.363 1 69.81 31 VAL B C 1
ATOM 2405 O O . VAL B 1 31 ? -17.562 -29.281 -0.132 1 69.81 31 VAL B O 1
ATOM 2408 N N . PRO B 1 32 ? -16.781 -30.234 -2.027 1 79.81 32 PRO B N 1
ATOM 2409 C CA . PRO B 1 32 ? -15.922 -31.156 -1.271 1 79.81 32 PRO B CA 1
ATOM 2410 C C . PRO B 1 32 ? -14.922 -30.438 -0.374 1 79.81 32 PRO B C 1
ATOM 2412 O O . PRO B 1 32 ? -14.281 -29.484 -0.81 1 79.81 32 PRO B O 1
ATOM 2415 N N . PRO B 1 33 ? -14.953 -30.875 0.823 1 86.69 33 PRO B N 1
ATOM 2416 C CA . PRO B 1 33 ? -13.953 -30.281 1.714 1 86.69 33 PRO B CA 1
ATOM 2417 C C . PRO B 1 33 ? -12.523 -30.719 1.366 1 86.69 33 PRO B C 1
ATOM 2419 O O . PRO B 1 33 ? -12.328 -31.688 0.646 1 86.69 33 PRO B O 1
ATOM 2422 N N . MET B 1 34 ? -11.648 -29.953 1.761 1 92.31 34 MET B N 1
ATOM 2423 C CA . MET B 1 34 ? -10.25 -30.344 1.65 1 92.31 34 MET B CA 1
ATOM 2424 C C . MET B 1 34 ? -9.945 -31.531 2.551 1 92.31 34 MET B C 1
ATOM 2426 O O . MET B 1 34 ? -10.406 -31.594 3.695 1 92.31 34 MET B O 1
ATOM 2430 N N . GLY B 1 35 ? -9.242 -32.562 2.02 1 94 35 GLY B N 1
ATOM 2431 C CA . GLY B 1 35 ? -8.914 -33.75 2.787 1 94 35 GLY B CA 1
ATOM 2432 C C . GLY B 1 35 ? -7.957 -33.469 3.93 1 94 35 GLY B C 1
ATOM 2433 O O . GLY B 1 35 ? -7.09 -32.594 3.826 1 94 35 GLY B O 1
ATOM 2434 N N . PRO B 1 36 ? -8.148 -34.188 5.039 1 95.5 36 PRO B N 1
ATOM 2435 C CA . PRO B 1 36 ? -7.258 -34 6.184 1 95.5 36 PRO B CA 1
ATOM 2436 C C . PRO B 1 36 ? -5.785 -34.188 5.82 1 95.5 36 PRO B C 1
ATOM 2438 O O . PRO B 1 36 ? -4.918 -33.531 6.395 1 95.5 36 PRO B O 1
ATOM 2441 N N . GLY B 1 37 ? -5.555 -35.094 4.891 1 97.25 37 GLY B N 1
ATOM 2442 C CA . GLY B 1 37 ? -4.188 -35.281 4.43 1 97.25 37 GLY B CA 1
ATOM 2443 C C . GLY B 1 37 ? -3.619 -34.062 3.725 1 97.25 37 GLY B C 1
ATOM 2444 O O . GLY B 1 37 ? -2.443 -33.75 3.895 1 97.25 37 GLY B O 1
ATOM 2445 N N . GLU B 1 38 ? -4.41 -33.406 2.967 1 97.75 38 GLU B N 1
ATOM 2446 C CA . GLU B 1 38 ? -3.994 -32.219 2.268 1 97.75 38 GLU B CA 1
ATOM 2447 C C . GLU B 1 38 ? -3.73 -31.062 3.246 1 97.75 38 GLU B C 1
ATOM 2449 O O . GLU B 1 38 ? -2.74 -30.344 3.115 1 97.75 38 GLU B O 1
ATOM 2454 N N . VAL B 1 39 ? -4.637 -30.969 4.207 1 98.25 39 VAL B N 1
ATOM 2455 C CA . VAL B 1 39 ? -4.477 -29.938 5.23 1 98.25 39 VAL B CA 1
ATOM 2456 C C . VAL B 1 39 ? -3.172 -30.156 5.988 1 98.25 39 VAL B C 1
ATOM 2458 O O . VAL B 1 39 ? -2.395 -29.234 6.188 1 98.25 39 VAL B O 1
ATOM 2461 N N . ALA B 1 40 ? -2.906 -31.375 6.328 1 98.5 40 ALA B N 1
ATOM 2462 C CA . ALA B 1 40 ? -1.689 -31.734 7.059 1 98.5 40 ALA B CA 1
ATOM 2463 C C . ALA B 1 40 ? -0.446 -31.422 6.227 1 98.5 40 ALA B C 1
ATOM 2465 O O . ALA B 1 40 ? 0.57 -30.969 6.762 1 98.5 40 ALA B O 1
ATOM 2466 N N . ALA B 1 41 ? -0.535 -31.703 4.996 1 98.62 41 ALA B N 1
ATOM 2467 C CA . ALA B 1 41 ? 0.588 -31.422 4.102 1 98.62 41 ALA B CA 1
ATOM 2468 C C . ALA B 1 41 ? 0.896 -29.938 4.039 1 98.62 41 ALA B C 1
ATOM 2470 O O . ALA B 1 41 ? 2.059 -29.531 4.102 1 98.62 41 ALA B O 1
ATOM 2471 N N . VAL B 1 42 ? -0.118 -29.125 3.949 1 98.75 42 VAL B N 1
ATOM 2472 C CA . VAL B 1 42 ? 0.052 -27.672 3.895 1 98.75 42 VAL B CA 1
ATOM 2473 C C . VAL B 1 42 ? 0.64 -27.172 5.211 1 98.75 42 VAL B C 1
ATOM 2475 O O . VAL B 1 42 ? 1.554 -26.344 5.215 1 98.75 42 VAL B O 1
ATOM 2478 N N . GLU B 1 43 ? 0.108 -27.688 6.297 1 98.88 43 GLU B N 1
ATOM 2479 C CA . GLU B 1 43 ? 0.629 -27.312 7.609 1 98.88 43 GLU B CA 1
ATOM 2480 C C . GLU B 1 43 ? 2.115 -27.641 7.723 1 98.88 43 GLU B C 1
ATOM 2482 O O . GLU B 1 43 ? 2.883 -26.875 8.305 1 98.88 43 GLU B O 1
ATOM 2487 N N . SER B 1 44 ? 2.471 -28.781 7.172 1 98.62 44 SER B N 1
ATOM 2488 C CA . SER B 1 44 ? 3.871 -29.188 7.191 1 98.62 44 SER B CA 1
ATOM 2489 C C . SER B 1 44 ? 4.734 -28.234 6.375 1 98.62 44 SER B C 1
ATOM 2491 O O . SER B 1 44 ? 5.82 -27.844 6.812 1 98.62 44 SER B O 1
ATOM 2493 N N . LEU B 1 45 ? 4.293 -27.859 5.254 1 98.5 45 LEU B N 1
ATOM 2494 C CA . LEU B 1 45 ? 5.016 -26.922 4.406 1 98.5 45 LEU B CA 1
ATOM 2495 C C . LEU B 1 45 ? 5.176 -25.578 5.102 1 98.5 45 LEU B C 1
ATOM 2497 O O . LEU B 1 45 ? 6.215 -24.922 4.973 1 98.5 45 LEU B O 1
ATOM 2501 N N . LEU B 1 46 ? 4.184 -25.141 5.867 1 98.75 46 LEU B N 1
ATOM 2502 C CA . LEU B 1 46 ? 4.168 -23.844 6.531 1 98.75 46 LEU B CA 1
ATOM 2503 C C . LEU B 1 46 ? 4.938 -23.891 7.848 1 98.75 46 LEU B C 1
ATOM 2505 O O . LEU B 1 46 ? 5.34 -22.844 8.375 1 98.75 46 LEU B O 1
ATOM 2509 N N . GLY B 1 47 ? 5.094 -25.078 8.367 1 98.62 47 GLY B N 1
ATOM 2510 C CA . GLY B 1 47 ? 5.609 -25.188 9.727 1 98.62 47 GLY B CA 1
ATOM 2511 C C . GLY B 1 47 ? 4.676 -24.609 10.766 1 98.62 47 GLY B C 1
ATOM 2512 O O . GLY B 1 47 ? 5.121 -24 11.734 1 98.62 47 GLY B O 1
ATOM 2513 N N . TYR B 1 48 ? 3.375 -24.734 10.523 1 98.81 48 TYR B N 1
ATOM 2514 C CA . TYR B 1 48 ? 2.35 -24.156 11.391 1 98.81 48 TYR B CA 1
ATOM 2515 C C . TYR B 1 48 ? 1.124 -25.062 11.453 1 98.81 48 TYR B C 1
ATOM 2517 O O . TYR B 1 48 ? 0.61 -25.5 10.422 1 98.81 48 TYR B O 1
ATOM 2525 N N . GLU B 1 49 ? 0.681 -25.375 12.562 1 98.81 49 GLU B N 1
ATOM 2526 C CA . GLU B 1 49 ? -0.523 -26.188 12.758 1 98.81 49 GLU B CA 1
ATOM 2527 C C . GLU B 1 49 ? -1.719 -25.297 13.109 1 98.81 49 GLU B C 1
ATOM 2529 O O . GLU B 1 49 ? -1.749 -24.688 14.18 1 98.81 49 GLU B O 1
ATOM 2534 N N . PHE B 1 50 ? -2.668 -25.328 12.305 1 98.81 50 PHE B N 1
ATOM 2535 C CA . PHE B 1 50 ? -3.848 -24.484 12.484 1 98.81 50 PHE B CA 1
ATOM 2536 C C . PHE B 1 50 ? -4.754 -25.062 13.57 1 98.81 50 PHE B C 1
ATOM 2538 O O . PHE B 1 50 ? -4.969 -26.266 13.633 1 98.81 50 PHE B O 1
ATOM 2545 N N . ARG B 1 51 ? -5.258 -24.156 14.375 1 98.56 51 ARG B N 1
ATOM 2546 C CA . ARG B 1 51 ? -6.344 -24.531 15.281 1 98.56 51 ARG B CA 1
ATOM 2547 C C . ARG B 1 51 ? -7.641 -24.75 14.508 1 98.56 51 ARG B C 1
ATOM 2549 O O . ARG B 1 51 ? -8.344 -25.734 14.727 1 98.56 51 ARG B O 1
ATOM 2556 N N . ASP B 1 52 ? -7.945 -23.859 13.641 1 98.25 52 ASP B N 1
ATOM 2557 C CA . ASP B 1 52 ? -9.094 -23.953 12.742 1 98.25 52 ASP B CA 1
ATOM 2558 C C . ASP B 1 52 ? -8.664 -24.422 11.352 1 98.25 52 ASP B C 1
ATOM 2560 O O . ASP B 1 52 ? -8.297 -23.594 10.508 1 98.25 52 ASP B O 1
ATOM 2564 N N . LYS B 1 53 ? -8.828 -25.641 11.109 1 97.25 53 LYS B N 1
ATOM 2565 C CA . LYS B 1 53 ? -8.367 -26.25 9.859 1 97.25 53 LYS B CA 1
ATOM 2566 C C . LYS B 1 53 ? -9.125 -25.703 8.664 1 97.25 53 LYS B C 1
ATOM 2568 O O . LYS B 1 53 ? -8.641 -25.766 7.531 1 97.25 53 LYS B O 1
ATOM 2573 N N . ALA B 1 54 ? -10.266 -25.156 8.867 1 97.06 54 ALA B N 1
ATOM 2574 C CA . ALA B 1 54 ? -11.078 -24.609 7.785 1 97.06 54 ALA B CA 1
ATOM 2575 C C . ALA B 1 54 ? -10.391 -23.422 7.121 1 97.06 54 ALA B C 1
ATOM 2577 O O . ALA B 1 54 ? -10.664 -23.109 5.961 1 97.06 54 ALA B O 1
ATOM 2578 N N . LEU B 1 55 ? -9.5 -22.766 7.855 1 98.31 55 LEU B N 1
ATOM 2579 C CA . LEU B 1 55 ? -8.773 -21.609 7.332 1 98.31 55 LEU B CA 1
ATOM 2580 C C . LEU B 1 55 ? -7.836 -22.031 6.203 1 98.31 55 LEU B C 1
ATOM 2582 O O . LEU B 1 55 ? -7.621 -21.281 5.254 1 98.31 55 LEU B O 1
ATOM 2586 N N . VAL B 1 56 ? -7.312 -23.25 6.305 1 98.5 56 VAL B N 1
ATOM 2587 C CA . VAL B 1 56 ? -6.434 -23.766 5.254 1 98.5 56 VAL B CA 1
ATOM 2588 C C . VAL B 1 56 ? -7.227 -23.922 3.957 1 98.5 56 VAL B C 1
ATOM 2590 O O . VAL B 1 56 ? -6.781 -23.5 2.891 1 98.5 56 VAL B O 1
ATOM 2593 N N . GLU B 1 57 ? -8.383 -24.531 4.121 1 97.44 57 GLU B N 1
ATOM 2594 C CA . GLU B 1 57 ? -9.25 -24.734 2.969 1 97.44 57 GLU B CA 1
ATOM 2595 C C . GLU B 1 57 ? -9.641 -23.391 2.332 1 97.44 57 GLU B C 1
ATOM 2597 O O . GLU B 1 57 ? -9.539 -23.234 1.113 1 97.44 57 GLU B O 1
ATOM 2602 N N . GLN B 1 58 ? -10.047 -22.5 3.154 1 97.31 58 GLN B N 1
ATOM 2603 C CA . GLN B 1 58 ? -10.445 -21.188 2.664 1 97.31 58 GLN B CA 1
ATOM 2604 C C . GLN B 1 58 ? -9.289 -20.5 1.953 1 97.31 58 GLN B C 1
ATOM 2606 O O . GLN B 1 58 ? -9.469 -19.922 0.871 1 97.31 58 GLN B O 1
ATOM 2611 N N . ALA B 1 59 ? -8.125 -20.562 2.506 1 98.75 59 ALA B N 1
ATOM 2612 C CA . ALA B 1 59 ? -6.949 -19.828 2.029 1 98.75 59 ALA B CA 1
ATOM 2613 C C . ALA B 1 59 ? -6.484 -20.359 0.676 1 98.75 59 ALA B C 1
ATOM 2615 O O . ALA B 1 59 ? -5.703 -19.703 -0.02 1 98.75 59 ALA B O 1
ATOM 2616 N N . LEU B 1 60 ? -6.988 -21.547 0.3 1 98.44 60 LEU B N 1
ATOM 2617 C CA . LEU B 1 60 ? -6.484 -22.188 -0.913 1 98.44 60 LEU B CA 1
ATOM 2618 C C . LEU B 1 60 ? -7.598 -22.359 -1.941 1 98.44 60 LEU B C 1
ATOM 2620 O O . LEU B 1 60 ? -7.414 -23.031 -2.953 1 98.44 60 LEU B O 1
ATOM 2624 N N . THR B 1 61 ? -8.727 -21.703 -1.711 1 97.19 61 THR B N 1
ATOM 2625 C CA . THR B 1 61 ? -9.867 -21.922 -2.596 1 97.19 61 THR B CA 1
ATOM 2626 C C . THR B 1 61 ? -10.086 -20.703 -3.494 1 97.19 61 THR B C 1
ATOM 2628 O O . THR B 1 61 ? -10.414 -19.609 -3.01 1 97.19 61 THR B O 1
ATOM 2631 N N . HIS B 1 62 ? -9.867 -20.906 -4.711 1 96.5 62 HIS B N 1
ATOM 2632 C CA . HIS B 1 62 ? -10.148 -19.906 -5.738 1 96.5 62 HIS B CA 1
ATOM 2633 C C . HIS B 1 62 ? -11.633 -19.844 -6.062 1 96.5 62 HIS B C 1
ATOM 2635 O O . HIS B 1 62 ? -12.336 -20.844 -5.961 1 96.5 62 HIS B O 1
ATOM 2641 N N . GLY B 1 63 ? -12.109 -18.719 -6.512 1 93.81 63 GLY B N 1
ATOM 2642 C CA . GLY B 1 63 ? -13.523 -18.531 -6.812 1 93.81 63 GLY B CA 1
ATOM 2643 C C . GLY B 1 63 ? -14.031 -19.484 -7.871 1 93.81 63 GLY B C 1
ATOM 2644 O O . GLY B 1 63 ? -15.195 -19.906 -7.832 1 93.81 63 GLY B O 1
ATOM 2645 N N . SER B 1 64 ? -13.227 -19.891 -8.852 1 93.25 64 SER B N 1
ATOM 2646 C CA . SER B 1 64 ? -13.625 -20.75 -9.953 1 93.25 64 SER B CA 1
ATOM 2647 C C . SER B 1 64 ? -13.922 -22.172 -9.461 1 93.25 64 SER B C 1
ATOM 2649 O O . SER B 1 64 ? -14.516 -22.969 -10.195 1 93.25 64 SER B O 1
ATOM 2651 N N . PHE B 1 65 ? -13.539 -22.422 -8.242 1 92.75 65 PHE B N 1
ATOM 2652 C CA . PHE B 1 65 ? -13.703 -23.766 -7.699 1 92.75 65 PHE B CA 1
ATOM 2653 C C . PHE B 1 65 ? -15.18 -24.141 -7.617 1 92.75 65 PHE B C 1
ATOM 2655 O O . PHE B 1 65 ? -15.547 -25.297 -7.789 1 92.75 65 PHE B O 1
ATOM 2662 N N . TYR B 1 66 ? -16 -23.172 -7.434 1 86.25 66 TYR B N 1
ATOM 2663 C CA . TYR B 1 66 ? -17.406 -23.406 -7.105 1 86.25 66 TYR B CA 1
ATOM 2664 C C . TYR B 1 66 ? -18.234 -23.578 -8.367 1 86.25 66 TYR B C 1
ATOM 2666 O O . TYR B 1 66 ? -19.375 -24.031 -8.305 1 86.25 66 TYR B O 1
ATOM 2674 N N . TYR B 1 67 ? -17.656 -23.203 -9.43 1 81 67 TYR B N 1
ATOM 2675 C CA . T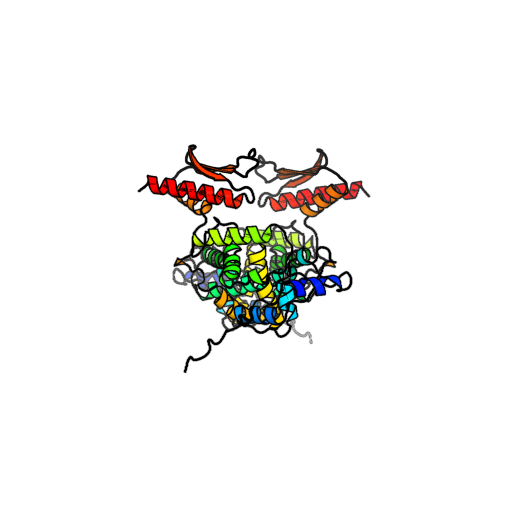YR B 1 67 ? -18.422 -23.375 -10.656 1 81 67 TYR B CA 1
ATOM 2676 C C . TYR B 1 67 ? -18.656 -24.844 -10.953 1 81 67 TYR B C 1
ATOM 2678 O O . TYR B 1 67 ? -17.703 -25.641 -10.922 1 81 67 TYR B O 1
ATOM 2686 N N . PRO B 1 68 ? -19.719 -25.281 -11.062 1 79.12 68 PRO B N 1
ATOM 2687 C CA . PRO B 1 68 ? -20.969 -24.547 -11.25 1 79.12 68 PRO B CA 1
ATOM 2688 C C . PRO B 1 68 ? -21.797 -24.453 -9.969 1 79.12 68 PRO B C 1
ATOM 2690 O O . PRO B 1 68 ? -22.984 -24.109 -10.023 1 79.12 68 PRO B O 1
ATOM 2693 N N . TYR B 1 69 ? -21.141 -24.734 -8.922 1 72.56 69 TYR B N 1
ATOM 2694 C CA . TYR B 1 69 ? -21.844 -24.656 -7.648 1 72.56 69 TYR B CA 1
ATOM 2695 C C . TYR B 1 69 ? -22.094 -23.219 -7.254 1 72.56 69 TYR B C 1
ATOM 2697 O O . TYR B 1 69 ? -21.672 -22.281 -7.949 1 72.56 69 TYR B O 1
ATOM 2705 N N . ARG B 1 70 ? -22.875 -23.047 -6.207 1 78 70 ARG B N 1
ATOM 2706 C CA . ARG B 1 70 ? -23.031 -21.719 -5.609 1 78 70 ARG B CA 1
ATOM 2707 C C . ARG B 1 70 ? -21.703 -21.188 -5.09 1 78 70 ARG B C 1
ATOM 2709 O O . ARG B 1 70 ? -20.906 -21.938 -4.516 1 78 70 ARG B O 1
ATOM 2716 N N . PRO B 1 71 ? -21.516 -19.953 -5.266 1 82.75 71 PRO B N 1
ATOM 2717 C CA . PRO B 1 71 ? -20.266 -19.375 -4.742 1 82.75 71 PRO B CA 1
ATOM 2718 C C . PRO B 1 71 ? -20.141 -19.547 -3.229 1 82.75 71 PRO B C 1
ATOM 2720 O O . PRO B 1 71 ? -21.141 -19.484 -2.51 1 82.75 71 PRO B O 1
ATOM 2723 N N . GLY B 1 72 ? -18.906 -19.828 -2.805 1 86.81 72 GLY B N 1
ATOM 2724 C CA . GLY B 1 72 ? -18.609 -19.969 -1.39 1 86.81 72 GLY B CA 1
ATOM 2725 C C . GLY B 1 72 ? -17.453 -19.109 -0.93 1 86.81 72 GLY B C 1
ATOM 2726 O O . GLY B 1 72 ? -17.141 -18.094 -1.563 1 86.81 72 GLY B O 1
ATOM 2727 N N . VAL B 1 73 ? -16.969 -19.531 0.162 1 91.56 73 VAL B N 1
ATOM 2728 C CA . VAL B 1 73 ? -15.891 -18.766 0.78 1 91.56 73 VAL B CA 1
ATOM 2729 C C . VAL B 1 73 ? -14.594 -18.969 -0.004 1 91.56 73 VAL B C 1
ATOM 2731 O O . VAL B 1 73 ? -14.227 -20.094 -0.327 1 91.56 73 VAL B O 1
ATOM 2734 N N . THR B 1 74 ? -13.969 -17.906 -0.406 1 95.75 74 THR B N 1
ATOM 2735 C CA . THR B 1 74 ? -12.727 -17.922 -1.172 1 95.75 74 THR B CA 1
ATOM 2736 C C . THR B 1 74 ? -11.586 -17.297 -0.371 1 95.75 74 THR B C 1
ATOM 2738 O O . THR B 1 74 ? -11.797 -16.812 0.745 1 95.75 74 THR B O 1
ATOM 2741 N N . TYR B 1 75 ? -10.492 -17.281 -0.967 1 97.94 75 TYR B N 1
ATOM 2742 C CA . TYR B 1 75 ? -9.305 -16.844 -0.246 1 97.94 75 TYR B CA 1
ATOM 2743 C C . TYR B 1 75 ? -9.219 -15.32 -0.236 1 97.94 75 TYR B C 1
ATOM 2745 O O . TYR B 1 75 ? -8.375 -14.742 0.451 1 97.94 75 TYR B O 1
ATOM 2753 N N . GLU B 1 76 ? -10.07 -14.586 -0.838 1 98 76 GLU B N 1
ATOM 2754 C CA . GLU B 1 76 ? -9.891 -13.172 -1.17 1 98 76 GLU B CA 1
ATOM 2755 C C . GLU B 1 76 ? -9.828 -12.312 0.09 1 98 76 GLU B C 1
ATOM 2757 O O . GLU B 1 76 ? -9.016 -11.398 0.183 1 98 76 GLU B O 1
ATOM 2762 N N . ARG B 1 77 ? -10.703 -12.562 1.067 1 98.31 77 ARG B N 1
ATOM 2763 C CA . ARG B 1 77 ? -10.695 -11.766 2.293 1 98.31 77 ARG B CA 1
ATOM 2764 C C . ARG B 1 77 ? -9.422 -12.023 3.1 1 98.31 77 ARG B C 1
ATOM 2766 O O . ARG B 1 77 ? -8.859 -11.094 3.686 1 98.31 77 ARG B O 1
ATOM 2773 N N . LEU B 1 78 ? -9.008 -13.305 3.125 1 98.75 78 LEU B N 1
ATOM 2774 C CA . LEU B 1 78 ? -7.77 -13.641 3.814 1 98.75 78 LEU B CA 1
ATOM 2775 C C . LEU B 1 78 ? -6.57 -13.023 3.105 1 98.75 78 LEU B C 1
ATOM 2777 O O . LEU B 1 78 ? -5.602 -12.609 3.754 1 98.75 78 LEU B O 1
ATOM 2781 N N . GLU B 1 79 ? -6.664 -13 1.771 1 98.88 79 GLU B N 1
ATOM 2782 C CA . GLU B 1 79 ? -5.633 -12.328 0.982 1 98.88 79 GLU B CA 1
ATOM 2783 C C . GLU B 1 79 ? -5.508 -10.859 1.375 1 98.88 79 GLU B C 1
ATOM 2785 O O . GLU B 1 79 ? -4.395 -10.352 1.543 1 98.88 79 GLU B O 1
ATOM 2790 N N . TYR B 1 80 ? -6.648 -10.211 1.566 1 98.75 80 TYR B N 1
ATOM 2791 C CA . TYR B 1 80 ? -6.711 -8.82 2.004 1 98.75 80 TYR B CA 1
ATOM 2792 C C . TYR B 1 80 ? -5.984 -8.633 3.328 1 98.75 80 TYR B C 1
ATOM 2794 O O . TYR B 1 80 ? -5.145 -7.742 3.459 1 98.75 80 TYR B O 1
ATOM 2802 N N . LEU B 1 81 ? -6.23 -9.43 4.238 1 98.81 81 LEU B N 1
ATOM 2803 C CA . LEU B 1 81 ? -5.621 -9.359 5.562 1 98.81 81 LEU B CA 1
ATOM 2804 C C . LEU B 1 81 ? -4.141 -9.727 5.504 1 98.81 81 LEU B C 1
ATOM 2806 O O . LEU B 1 81 ? -3.309 -9.07 6.133 1 98.81 81 LEU B O 1
ATOM 2810 N N . GLY B 1 82 ? -3.846 -10.742 4.738 1 98.88 82 GLY B N 1
ATOM 2811 C CA . GLY B 1 82 ? -2.482 -11.227 4.594 1 98.88 82 GLY B CA 1
ATOM 2812 C C . GLY B 1 82 ? -1.551 -10.211 3.959 1 98.88 82 GLY B C 1
ATOM 2813 O O . GLY B 1 82 ? -0.404 -10.062 4.383 1 98.88 82 GLY B O 1
ATOM 2814 N N . ASP B 1 83 ? -2.055 -9.531 2.969 1 98.69 83 ASP B N 1
ATOM 2815 C CA . ASP B 1 83 ? -1.266 -8.484 2.32 1 98.69 83 ASP B CA 1
ATOM 2816 C C . ASP B 1 83 ? -0.852 -7.406 3.322 1 98.69 83 ASP B C 1
ATOM 2818 O O . ASP B 1 83 ? 0.308 -6.992 3.35 1 98.69 83 ASP B O 1
ATOM 2822 N N . ALA B 1 84 ? -1.751 -7.02 4.145 1 98.81 84 ALA B N 1
ATOM 2823 C CA . ALA B 1 84 ? -1.516 -5.949 5.109 1 98.81 84 ALA B CA 1
ATOM 2824 C C . ALA B 1 84 ? -0.494 -6.371 6.16 1 98.81 84 ALA B C 1
ATOM 2826 O O . ALA B 1 84 ? 0.455 -5.637 6.441 1 98.81 84 ALA B O 1
ATOM 2827 N N . VAL B 1 85 ? -0.664 -7.531 6.719 1 98.88 85 VAL B N 1
ATOM 2828 C CA . VAL B 1 85 ? 0.222 -7.949 7.801 1 98.88 85 VAL B CA 1
ATOM 2829 C C . VAL B 1 85 ? 1.6 -8.289 7.238 1 98.88 85 VAL B C 1
ATOM 2831 O O . VAL B 1 85 ? 2.621 -8.023 7.875 1 98.88 85 VAL B O 1
ATOM 2834 N N . LEU B 1 86 ? 1.588 -8.867 6.109 1 98.81 86 LEU B N 1
ATOM 2835 C CA . LEU B 1 86 ? 2.863 -9.203 5.488 1 98.81 86 LEU B CA 1
ATOM 2836 C C . LEU B 1 86 ? 3.676 -7.945 5.203 1 98.81 86 LEU B C 1
ATOM 2838 O O . LEU B 1 86 ? 4.871 -7.895 5.496 1 98.81 86 LEU B O 1
ATOM 2842 N N . THR B 1 87 ? 3.033 -6.926 4.664 1 98.69 87 THR B N 1
ATOM 2843 C CA . THR B 1 87 ? 3.682 -5.645 4.41 1 98.69 87 THR B CA 1
ATOM 2844 C C . THR B 1 87 ? 4.215 -5.043 5.707 1 98.69 87 THR B C 1
ATOM 2846 O O . THR B 1 87 ? 5.328 -4.516 5.742 1 98.69 87 THR B O 1
ATOM 2849 N N . CYS B 1 88 ? 3.471 -5.191 6.703 1 98.81 88 CYS B N 1
ATOM 2850 C CA . CYS B 1 88 ? 3.85 -4.625 7.992 1 98.81 88 CYS B CA 1
ATOM 2851 C C . CYS B 1 88 ? 5.078 -5.332 8.555 1 98.81 88 CYS B C 1
ATOM 2853 O O . CYS B 1 88 ? 6.078 -4.688 8.875 1 98.81 88 CYS B O 1
ATOM 2855 N N . VAL B 1 89 ? 5.098 -6.645 8.578 1 98.81 89 VAL B N 1
ATOM 2856 C CA . VAL B 1 89 ? 6.168 -7.379 9.25 1 98.81 89 VAL B CA 1
ATOM 2857 C C . VAL B 1 89 ? 7.449 -7.301 8.422 1 98.81 89 VAL B C 1
ATOM 2859 O O . VAL B 1 89 ? 8.547 -7.23 8.977 1 98.81 89 VAL B O 1
ATOM 2862 N N . VAL B 1 90 ? 7.312 -7.293 7.152 1 98.88 90 VAL B N 1
ATOM 2863 C CA . VAL B 1 90 ? 8.5 -7.168 6.312 1 98.88 90 VAL B CA 1
ATOM 2864 C C . VAL B 1 90 ? 9.07 -5.758 6.43 1 98.88 90 VAL B C 1
ATOM 2866 O O . VAL B 1 90 ? 10.289 -5.578 6.484 1 98.88 90 VAL B O 1
ATOM 2869 N N . SER B 1 91 ? 8.188 -4.742 6.453 1 98.81 91 SER B N 1
ATOM 2870 C CA . SER B 1 91 ? 8.641 -3.373 6.672 1 98.81 91 SER B CA 1
ATOM 2871 C C . SER B 1 91 ? 9.422 -3.254 7.977 1 98.81 91 SER B C 1
ATOM 2873 O O . SER B 1 91 ? 10.477 -2.623 8.016 1 98.81 91 SER B O 1
ATOM 2875 N N . ARG B 1 92 ? 8.859 -3.875 8.977 1 98.81 92 ARG B N 1
ATOM 2876 C CA . ARG B 1 92 ? 9.516 -3.848 10.281 1 98.81 92 ARG B CA 1
ATOM 2877 C C . ARG B 1 92 ? 10.891 -4.5 10.219 1 98.81 92 ARG B C 1
ATOM 2879 O O . ARG B 1 92 ? 11.875 -3.936 10.703 1 98.81 92 ARG B O 1
ATOM 2886 N N . GLU B 1 93 ? 10.977 -5.641 9.562 1 98.56 93 GLU B N 1
ATOM 2887 C CA . GLU B 1 93 ? 12.234 -6.383 9.516 1 98.56 93 GLU B CA 1
ATOM 2888 C C . GLU B 1 93 ? 13.289 -5.641 8.703 1 98.56 93 GLU B C 1
ATOM 2890 O O . GLU B 1 93 ? 14.461 -5.594 9.078 1 98.56 93 GLU B O 1
ATOM 2895 N N . VAL B 1 94 ? 12.867 -5.074 7.598 1 98.56 94 VAL B N 1
ATOM 2896 C CA . VAL B 1 94 ? 13.773 -4.289 6.762 1 98.56 94 VAL B CA 1
ATOM 2897 C C . VAL B 1 94 ? 14.242 -3.057 7.531 1 98.56 94 VAL B C 1
ATOM 2899 O O . VAL B 1 94 ? 15.43 -2.721 7.512 1 98.56 94 VAL B O 1
ATOM 2902 N N . PHE B 1 95 ? 13.32 -2.396 8.242 1 98.62 95 PHE B N 1
ATOM 2903 C CA . PHE B 1 95 ? 13.602 -1.228 9.07 1 98.62 95 PHE B CA 1
ATOM 2904 C C . PHE B 1 95 ? 14.648 -1.548 10.125 1 98.62 95 PHE B C 1
ATOM 2906 O O . PHE B 1 95 ? 15.578 -0.768 10.336 1 98.62 95 PHE B O 1
ATOM 2913 N N . LEU B 1 96 ? 14.555 -2.691 10.734 1 98.25 96 LEU B N 1
ATOM 2914 C CA . LEU B 1 96 ? 15.453 -3.107 11.805 1 98.25 96 LEU B CA 1
ATOM 2915 C C . LEU B 1 96 ? 16.797 -3.543 11.25 1 98.25 96 LEU B C 1
ATOM 2917 O O . LEU B 1 96 ? 17.844 -3.24 11.836 1 98.25 96 LEU B O 1
ATOM 2921 N N . THR B 1 97 ? 16.75 -4.23 10.141 1 97.88 97 THR B N 1
ATOM 2922 C CA . THR B 1 97 ? 17.969 -4.77 9.539 1 97.88 97 THR B CA 1
ATOM 2923 C C . THR B 1 97 ? 18.859 -3.648 9.016 1 97.88 97 THR B C 1
ATOM 2925 O O . THR B 1 97 ? 20.078 -3.703 9.148 1 97.88 97 THR B O 1
ATOM 2928 N N . TYR B 1 98 ? 18.234 -2.639 8.445 1 97.81 98 TYR B N 1
ATOM 2929 C CA . TYR B 1 98 ? 18.969 -1.527 7.859 1 97.81 98 TYR B CA 1
ATOM 2930 C C . TYR B 1 98 ? 18.703 -0.234 8.625 1 97.81 98 TYR B C 1
ATOM 2932 O O . TYR B 1 98 ? 18.016 0.66 8.125 1 97.81 98 TYR B O 1
ATOM 2940 N N . GLY B 1 99 ? 19.344 -0.032 9.633 1 95.81 99 GLY B N 1
ATOM 2941 C CA . GLY B 1 99 ? 19.094 1.008 10.617 1 95.81 99 GLY B CA 1
ATOM 2942 C C . GLY B 1 99 ? 19.391 2.402 10.102 1 95.81 99 GLY B C 1
ATOM 2943 O O . GLY B 1 99 ? 18.891 3.391 10.641 1 95.81 99 GLY B O 1
ATOM 2944 N N . GLN B 1 100 ? 20.125 2.521 9.008 1 94.38 100 GLN B N 1
ATOM 2945 C CA . GLN B 1 100 ? 20.547 3.84 8.547 1 94.38 100 GLN B CA 1
ATOM 2946 C C . GLN B 1 100 ? 20.078 4.102 7.117 1 94.38 100 GLN B C 1
ATOM 2948 O O . GLN B 1 100 ? 20.359 5.152 6.543 1 94.38 100 GLN B O 1
ATOM 2953 N N . LEU B 1 101 ? 19.391 3.148 6.59 1 96.06 101 LEU B N 1
ATOM 2954 C CA . LEU B 1 101 ? 18.953 3.289 5.207 1 96.06 101 LEU B CA 1
ATOM 2955 C C . LEU B 1 101 ? 17.828 4.324 5.098 1 96.06 101 LEU B C 1
ATOM 2957 O O . LEU B 1 101 ? 16.938 4.375 5.945 1 96.06 101 LEU B O 1
ATOM 2961 N N . GLN B 1 102 ? 17.828 5.102 4.027 1 95.62 102 GLN B N 1
ATOM 2962 C CA . GLN B 1 102 ? 16.797 6.102 3.771 1 95.62 102 GLN B CA 1
ATOM 2963 C C . GLN B 1 102 ? 15.484 5.445 3.338 1 95.62 102 GLN B C 1
ATOM 2965 O O . GLN B 1 102 ? 15.477 4.285 2.92 1 95.62 102 GLN B O 1
ATOM 2970 N N . PRO B 1 103 ? 14.383 6.164 3.389 1 96.06 103 PRO B N 1
ATOM 2971 C CA . PRO B 1 103 ? 13.07 5.59 3.092 1 96.06 103 PRO B CA 1
ATOM 2972 C C . PRO B 1 103 ? 12.977 5.023 1.677 1 96.06 103 PRO B C 1
ATOM 2974 O O . PRO B 1 103 ? 12.344 3.99 1.461 1 96.06 103 PRO B O 1
ATOM 2977 N N . GLY B 1 104 ? 13.609 5.688 0.73 1 95.75 104 GLY B N 1
ATOM 2978 C CA . GLY B 1 104 ? 13.562 5.207 -0.641 1 95.75 104 GLY B CA 1
ATOM 2979 C C . GLY B 1 104 ? 13.992 3.758 -0.779 1 95.75 104 GLY B C 1
ATOM 2980 O O . GLY B 1 104 ? 13.195 2.898 -1.16 1 95.75 104 GLY B O 1
ATOM 2981 N N . PRO B 1 105 ? 15.219 3.477 -0.386 1 96.75 105 PRO B N 1
ATOM 2982 C CA . PRO B 1 105 ? 15.719 2.1 -0.431 1 96.75 105 PRO B CA 1
ATOM 2983 C C . PRO B 1 105 ? 14.93 1.158 0.48 1 96.75 105 PRO B C 1
ATOM 2985 O O . PRO B 1 105 ? 14.758 -0.018 0.153 1 96.75 105 PRO B O 1
ATOM 2988 N N . LEU B 1 106 ? 14.445 1.586 1.659 1 98.25 106 LEU B N 1
ATOM 2989 C CA . LEU B 1 106 ? 13.609 0.764 2.527 1 98.25 106 LEU B CA 1
ATOM 2990 C C . LEU B 1 106 ? 12.359 0.292 1.791 1 98.25 106 LEU B C 1
ATOM 2992 O O . LEU B 1 106 ? 12.008 -0.888 1.853 1 98.25 106 LEU B O 1
ATOM 2996 N N . THR B 1 107 ? 11.789 1.247 1.096 1 98.31 107 THR B N 1
ATOM 2997 C CA . THR B 1 107 ? 10.57 0.954 0.354 1 98.31 107 THR B CA 1
ATOM 2998 C C . THR B 1 107 ? 10.844 -0.054 -0.759 1 98.31 107 THR B C 1
ATOM 3000 O O . THR B 1 107 ? 10.062 -0.99 -0.959 1 98.31 107 THR B O 1
ATOM 3003 N N . ARG B 1 108 ? 11.906 0.1 -1.455 1 97.62 108 ARG B N 1
ATOM 3004 C CA . ARG B 1 108 ? 12.266 -0.812 -2.537 1 97.62 108 ARG B CA 1
ATOM 3005 C C . ARG B 1 108 ? 12.539 -2.215 -2.004 1 97.62 108 ARG B C 1
ATOM 3007 O O . ARG B 1 108 ? 12.125 -3.207 -2.609 1 97.62 108 ARG B O 1
ATOM 3014 N N . LEU B 1 109 ? 13.242 -2.275 -0.88 1 98.31 109 LEU B N 1
ATOM 3015 C CA . LEU B 1 109 ? 13.57 -3.559 -0.268 1 98.31 109 LEU B CA 1
ATOM 3016 C C . LEU B 1 109 ? 12.305 -4.277 0.201 1 98.31 109 LEU B C 1
ATOM 3018 O O . LEU B 1 109 ? 12.141 -5.473 -0.047 1 98.31 109 LEU B O 1
ATOM 3022 N N . ARG B 1 110 ? 11.445 -3.562 0.901 1 98.62 110 ARG B N 1
ATOM 3023 C CA . ARG B 1 110 ? 10.172 -4.148 1.316 1 98.62 110 ARG B CA 1
ATOM 3024 C C . ARG B 1 110 ? 9.391 -4.664 0.115 1 98.62 110 ARG B C 1
ATOM 3026 O O . ARG B 1 110 ? 8.922 -5.805 0.116 1 98.62 110 ARG B O 1
ATOM 3033 N N . ALA B 1 111 ? 9.289 -3.84 -0.925 1 98.38 111 ALA B N 1
ATOM 3034 C CA . ALA B 1 111 ? 8.516 -4.195 -2.113 1 98.38 111 ALA B CA 1
ATOM 3035 C C . ALA B 1 111 ? 9.07 -5.453 -2.771 1 98.38 111 ALA B C 1
ATOM 3037 O O . ALA B 1 111 ? 8.312 -6.352 -3.148 1 98.38 111 ALA B O 1
ATOM 3038 N N . ALA B 1 112 ? 10.344 -5.531 -2.879 1 98.12 112 ALA B N 1
ATOM 3039 C CA . ALA B 1 112 ? 10.992 -6.652 -3.545 1 98.12 112 ALA B CA 1
ATOM 3040 C C . ALA B 1 112 ? 10.734 -7.961 -2.799 1 98.12 112 ALA B C 1
ATOM 3042 O O . ALA B 1 112 ? 10.75 -9.039 -3.396 1 98.12 112 ALA B O 1
ATOM 3043 N N . ASN B 1 113 ? 10.469 -7.855 -1.52 1 98.62 113 ASN B N 1
ATOM 3044 C CA . ASN B 1 113 ? 10.312 -9.055 -0.704 1 98.62 113 ASN B CA 1
ATOM 3045 C C . ASN B 1 113 ? 8.852 -9.461 -0.571 1 98.62 113 ASN B C 1
ATOM 3047 O O . ASN B 1 113 ? 8.547 -10.539 -0.054 1 98.62 113 ASN B O 1
ATOM 3051 N N . VAL B 1 114 ? 7.91 -8.602 -1.073 1 98.56 114 VAL B N 1
ATOM 3052 C CA . VAL B 1 114 ? 6.508 -8.961 -0.919 1 98.56 114 VAL B CA 1
ATOM 3053 C C . VAL B 1 114 ? 5.777 -8.789 -2.25 1 98.56 114 VAL B C 1
ATOM 3055 O O . VAL B 1 114 ? 4.551 -8.883 -2.311 1 98.56 114 VAL B O 1
ATOM 3058 N N . ASP B 1 115 ? 6.492 -8.508 -3.322 1 97.94 115 ASP B N 1
ATOM 3059 C CA . ASP B 1 115 ? 5.805 -8.281 -4.59 1 97.94 115 ASP B CA 1
ATOM 3060 C C . ASP B 1 115 ? 5.301 -9.594 -5.184 1 97.94 115 ASP B C 1
ATOM 3062 O O . ASP B 1 115 ? 5.535 -10.664 -4.621 1 97.94 115 ASP B O 1
ATOM 3066 N N . LYS B 1 116 ? 4.656 -9.516 -6.211 1 97.69 116 LYS B N 1
ATOM 3067 C CA . LYS B 1 116 ? 3.967 -10.648 -6.824 1 97.69 116 LYS B CA 1
ATOM 3068 C C . LYS B 1 116 ? 4.949 -11.758 -7.188 1 97.69 116 LYS B C 1
ATOM 3070 O O . LYS B 1 116 ? 4.691 -12.93 -6.922 1 97.69 116 LYS B O 1
ATOM 3075 N N . GLU B 1 117 ? 6.016 -11.391 -7.777 1 97.44 117 GLU B N 1
ATOM 3076 C CA . GLU B 1 117 ? 6.977 -12.398 -8.219 1 97.44 117 GLU B CA 1
ATOM 3077 C C . GLU B 1 117 ? 7.578 -13.141 -7.035 1 97.44 117 GLU B C 1
ATOM 3079 O O . GLU B 1 117 ? 7.68 -14.375 -7.059 1 97.44 117 GLU B O 1
ATOM 3084 N N . LYS B 1 118 ? 8.055 -12.406 -6 1 98.31 118 LYS B N 1
ATOM 3085 C CA . LYS B 1 118 ? 8.641 -13.039 -4.816 1 98.31 118 LYS B CA 1
ATOM 3086 C C . LYS B 1 118 ? 7.664 -14.016 -4.168 1 98.31 118 LYS B C 1
ATOM 3088 O O . LYS B 1 118 ? 8.031 -15.141 -3.83 1 98.31 118 LYS B O 1
ATOM 3093 N N . LEU B 1 119 ? 6.441 -13.625 -4.023 1 98.81 119 LEU B N 1
ATOM 3094 C CA . LEU B 1 119 ? 5.441 -14.461 -3.373 1 98.81 119 LEU B CA 1
ATOM 3095 C C . LEU B 1 119 ? 5.066 -15.648 -4.254 1 98.81 119 LEU B C 1
ATOM 3097 O O . LEU B 1 119 ? 4.84 -16.75 -3.756 1 98.81 119 LEU B O 1
ATOM 3101 N N . ALA B 1 120 ? 4.984 -15.375 -5.562 1 98.62 120 ALA B N 1
ATOM 3102 C CA . ALA B 1 120 ? 4.73 -16.484 -6.469 1 98.62 120 ALA B CA 1
ATOM 3103 C C . ALA B 1 120 ? 5.852 -17.516 -6.398 1 98.62 120 ALA B C 1
ATOM 3105 O O . ALA B 1 120 ? 5.598 -18.734 -6.43 1 98.62 120 ALA B O 1
ATOM 3106 N N . ARG B 1 121 ? 7.055 -17.078 -6.316 1 97.94 121 ARG B N 1
ATOM 3107 C CA . ARG B 1 121 ? 8.195 -17.969 -6.156 1 97.94 121 ARG B CA 1
ATOM 3108 C C . ARG B 1 121 ? 8.07 -18.812 -4.887 1 97.94 121 ARG B C 1
ATOM 3110 O O . ARG B 1 121 ? 8.367 -20 -4.891 1 97.94 121 ARG B O 1
ATOM 3117 N N . VAL B 1 122 ? 7.656 -18.203 -3.814 1 98.5 122 VAL B N 1
ATOM 3118 C CA . VAL B 1 122 ? 7.449 -18.891 -2.551 1 98.5 122 VAL B CA 1
ATOM 3119 C C . VAL B 1 122 ? 6.43 -20.016 -2.74 1 98.5 122 VAL B C 1
ATOM 3121 O O . VAL B 1 122 ? 6.645 -21.141 -2.281 1 98.5 122 VAL B O 1
ATOM 3124 N N . ALA B 1 123 ? 5.355 -19.719 -3.424 1 98.62 123 ALA B N 1
ATOM 3125 C CA . ALA B 1 123 ? 4.309 -20.719 -3.652 1 98.62 123 ALA B CA 1
ATOM 3126 C C . ALA B 1 123 ? 4.848 -21.906 -4.43 1 98.62 123 ALA B C 1
ATOM 3128 O O . ALA B 1 123 ? 4.598 -23.062 -4.055 1 98.62 123 ALA B O 1
ATOM 3129 N N . VAL B 1 124 ? 5.609 -21.656 -5.445 1 97.94 124 VAL B N 1
ATOM 3130 C CA . VAL B 1 124 ? 6.078 -22.688 -6.359 1 97.94 124 VAL B CA 1
ATOM 3131 C C . VAL B 1 124 ? 7.203 -23.5 -5.703 1 97.94 124 VAL B C 1
ATOM 3133 O O . VAL B 1 124 ? 7.199 -24.719 -5.746 1 97.94 124 VAL B O 1
ATOM 3136 N N . VAL B 1 125 ? 8.125 -22.812 -5.039 1 97.31 125 VAL B N 1
ATOM 3137 C CA . VAL B 1 125 ? 9.305 -23.438 -4.465 1 97.31 125 VAL B CA 1
ATOM 3138 C C . VAL B 1 125 ? 8.883 -24.406 -3.354 1 97.31 125 VAL B C 1
ATOM 3140 O O . VAL B 1 125 ? 9.461 -25.484 -3.209 1 97.31 125 VAL B O 1
ATOM 3143 N N . HIS B 1 126 ? 7.848 -24.078 -2.633 1 98.19 126 HIS B N 1
ATOM 3144 C CA . HIS B 1 126 ? 7.426 -24.922 -1.512 1 98.19 126 HIS B CA 1
ATOM 3145 C C . HIS B 1 126 ? 6.273 -25.828 -1.908 1 98.19 126 HIS B C 1
ATOM 3147 O O . HIS B 1 126 ? 5.793 -26.625 -1.091 1 98.19 126 HIS B O 1
ATOM 3153 N N . GLY B 1 127 ? 5.805 -25.672 -3.123 1 98 127 GLY B N 1
ATOM 3154 C CA . GLY B 1 127 ? 4.785 -26.578 -3.637 1 98 127 GLY B CA 1
ATOM 3155 C C . GLY B 1 127 ? 3.389 -26.234 -3.15 1 98 127 GLY B C 1
ATOM 3156 O O . GLY B 1 127 ? 2.5 -27.094 -3.148 1 98 127 GLY B O 1
ATOM 3157 N N . LEU B 1 128 ? 3.16 -25.031 -2.779 1 98.56 128 LEU B N 1
ATOM 3158 C CA . LEU B 1 128 ? 1.851 -24.641 -2.277 1 98.56 128 LEU B CA 1
ATOM 3159 C C . LEU B 1 128 ? 0.816 -24.641 -3.398 1 98.56 128 LEU B C 1
ATOM 3161 O O . LEU B 1 128 ? -0.365 -24.891 -3.158 1 98.56 128 LEU B O 1
ATOM 3165 N N . HIS B 1 129 ? 1.281 -24.391 -4.645 1 97.62 129 HIS B N 1
ATOM 3166 C CA . HIS B 1 129 ? 0.388 -24.281 -5.793 1 97.62 129 HIS B CA 1
ATOM 3167 C C . HIS B 1 129 ? -0.279 -25.625 -6.09 1 97.62 129 HIS B C 1
ATOM 3169 O O . HIS B 1 129 ? -1.325 -25.672 -6.738 1 97.62 129 HIS B O 1
ATOM 3175 N N . HIS B 1 130 ? 0.21 -26.75 -5.555 1 97.62 130 HIS B N 1
ATOM 3176 C CA . HIS B 1 130 ? -0.371 -28.062 -5.781 1 97.62 130 HIS B CA 1
ATOM 3177 C C . HIS B 1 130 ? -1.669 -28.234 -5 1 97.62 130 HIS B C 1
ATOM 3179 O O . HIS B 1 130 ? -2.459 -29.141 -5.289 1 97.62 130 HIS B O 1
ATOM 3185 N N . PHE B 1 131 ? -1.878 -27.375 -4.047 1 98.06 131 PHE B N 1
ATOM 3186 C CA . PHE B 1 131 ? -3.035 -27.531 -3.174 1 98.06 131 PHE B CA 1
ATOM 3187 C C . PHE B 1 131 ? -4.109 -26.5 -3.516 1 98.06 131 PHE B C 1
ATOM 3189 O O . PHE B 1 131 ? -5.156 -26.453 -2.867 1 98.06 131 PHE B O 1
ATOM 3196 N N . LEU B 1 132 ? -3.799 -25.656 -4.504 1 97.31 132 LEU B N 1
ATOM 3197 C CA . LEU B 1 132 ? -4.762 -24.656 -4.941 1 97.31 132 LEU B CA 1
ATOM 3198 C C . LEU B 1 132 ? -6.035 -25.312 -5.465 1 97.31 132 LEU B C 1
ATOM 3200 O O . LEU B 1 132 ? -5.98 -26.156 -6.355 1 97.31 132 LEU B O 1
ATOM 3204 N N . ARG B 1 133 ? -7.137 -24.922 -4.887 1 95.56 133 ARG B N 1
ATOM 3205 C CA . ARG B 1 133 ? -8.438 -25.422 -5.32 1 95.56 133 ARG B CA 1
ATOM 3206 C C . ARG B 1 133 ? -9.07 -24.5 -6.348 1 95.56 133 ARG B C 1
ATOM 3208 O O . ARG B 1 133 ? -9.477 -23.391 -6.016 1 95.56 133 ARG B O 1
ATOM 3215 N N . HIS B 1 134 ? -9.086 -25 -7.566 1 94.81 134 HIS B N 1
ATOM 3216 C CA . HIS B 1 134 ? -9.633 -24.156 -8.625 1 94.81 134 HIS B CA 1
ATOM 3217 C C . HIS B 1 134 ? -10.125 -25 -9.797 1 94.81 134 HIS B C 1
ATOM 3219 O O . HIS B 1 134 ? -9.836 -26.203 -9.875 1 94.81 134 HIS B O 1
ATOM 3225 N N . LYS B 1 135 ? -10.938 -24.375 -10.664 1 92.81 135 LYS B N 1
ATOM 3226 C CA . LYS B 1 135 ? -11.383 -24.969 -11.922 1 92.81 135 LYS B CA 1
ATOM 3227 C C . LYS B 1 135 ? -11.133 -24.016 -13.086 1 92.81 135 LYS B C 1
ATOM 3229 O O . LYS B 1 135 ? -11.805 -24.094 -14.117 1 92.81 135 LYS B O 1
ATOM 3234 N N . ALA B 1 136 ? -10.234 -23.109 -12.867 1 92.44 136 ALA B N 1
ATOM 3235 C CA . ALA B 1 136 ? -9.898 -22.156 -13.922 1 92.44 136 ALA B CA 1
ATOM 3236 C C . ALA B 1 136 ? -9.125 -22.828 -15.055 1 92.44 136 ALA B C 1
ATOM 3238 O O . ALA B 1 136 ? -8.055 -23.406 -14.828 1 92.44 136 ALA B O 1
ATOM 3239 N N . PRO B 1 137 ? -9.625 -22.922 -16.25 1 90.94 137 PRO B N 1
ATOM 3240 C CA . PRO B 1 137 ? -9.07 -23.734 -17.328 1 90.94 137 PRO B CA 1
ATOM 3241 C C . PRO B 1 137 ? -7.633 -23.344 -17.672 1 90.94 137 PRO B C 1
ATOM 3243 O O . PRO B 1 137 ? -6.805 -24.203 -17.969 1 90.94 137 PRO B O 1
ATOM 3246 N N . ASN B 1 138 ? -7.195 -22.141 -17.688 1 91.75 138 ASN B N 1
ATOM 3247 C CA . ASN B 1 138 ? -5.891 -21.719 -18.203 1 91.75 138 ASN B CA 1
ATOM 3248 C C . ASN B 1 138 ? -4.895 -21.516 -17.062 1 91.75 138 ASN B C 1
ATOM 3250 O O . ASN B 1 138 ? -3.715 -21.25 -17.297 1 91.75 138 ASN B O 1
ATOM 3254 N N . LEU B 1 139 ? -5.258 -21.844 -15.914 1 94.44 139 LEU B N 1
ATOM 3255 C CA . LEU B 1 139 ? -4.426 -21.5 -14.773 1 94.44 139 LEU B CA 1
ATOM 3256 C C . LEU B 1 139 ? -3.242 -22.453 -14.648 1 94.44 139 LEU B C 1
ATOM 3258 O O . LEU B 1 139 ? -2.109 -22.016 -14.422 1 94.44 139 LEU B O 1
ATOM 3262 N N . ASP B 1 140 ? -3.451 -23.719 -14.82 1 95.25 140 ASP B N 1
ATOM 3263 C CA . ASP B 1 140 ? -2.379 -24.703 -14.719 1 95.25 140 ASP B CA 1
ATOM 3264 C C . ASP B 1 140 ? -1.293 -24.453 -15.758 1 95.25 140 ASP B C 1
ATOM 3266 O O . ASP B 1 140 ? -0.101 -24.531 -15.453 1 95.25 140 ASP B O 1
ATOM 3270 N N . GLY B 1 141 ? -1.778 -24.156 -16.922 1 95.31 141 GLY B N 1
ATOM 3271 C CA . GLY B 1 141 ? -0.827 -23.828 -17.969 1 95.31 141 GLY B CA 1
ATOM 3272 C C . GLY B 1 141 ? -0.013 -22.578 -17.672 1 95.31 141 GLY B C 1
ATOM 3273 O O . GLY B 1 141 ? 1.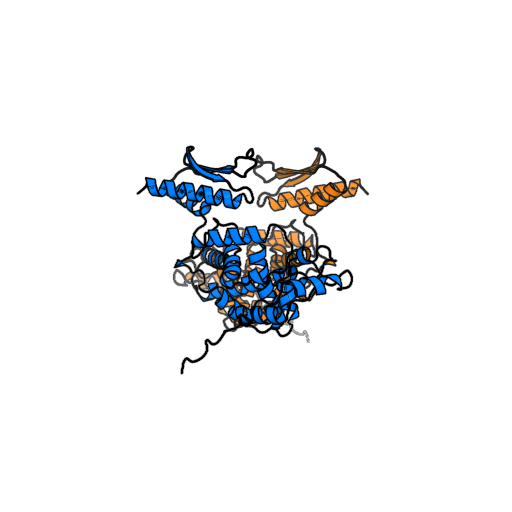201 -22.562 -17.875 1 95.31 141 GLY B O 1
ATOM 3274 N N . GLN B 1 142 ? -0.633 -21.594 -17.141 1 94.69 142 GLN B N 1
ATOM 3275 C CA . GLN B 1 142 ? 0.039 -20.359 -16.766 1 94.69 142 GLN B CA 1
ATOM 3276 C C . GLN B 1 142 ? 1.083 -20.594 -15.68 1 94.69 142 GLN B C 1
ATOM 3278 O O . GLN B 1 142 ? 2.176 -20.031 -15.719 1 94.69 142 GLN B O 1
ATOM 3283 N N . ILE B 1 143 ? 0.738 -21.438 -14.766 1 96.88 143 ILE B N 1
ATOM 3284 C CA . ILE B 1 143 ? 1.645 -21.766 -13.664 1 96.88 143 ILE B CA 1
ATOM 3285 C C . ILE B 1 143 ? 2.855 -22.516 -14.195 1 96.88 143 ILE B C 1
ATOM 3287 O O . ILE B 1 143 ? 3.994 -22.219 -13.828 1 96.88 143 ILE B O 1
ATOM 3291 N N . THR B 1 144 ? 2.605 -23.469 -15.078 1 96.19 144 THR B N 1
ATOM 3292 C CA . THR B 1 144 ? 3.686 -24.25 -15.68 1 96.19 144 THR B CA 1
ATOM 3293 C C . THR B 1 144 ? 4.641 -23.344 -16.453 1 96.19 144 THR B C 1
ATOM 3295 O O . THR B 1 144 ? 5.859 -23.469 -16.328 1 96.19 144 THR B O 1
ATOM 3298 N N . ASP B 1 145 ? 4.043 -22.422 -17.188 1 94 145 ASP B N 1
ATOM 3299 C CA . ASP B 1 145 ? 4.855 -21.469 -17.922 1 94 145 ASP B CA 1
ATOM 3300 C C . ASP B 1 145 ? 5.719 -20.641 -16.984 1 94 145 ASP B C 1
ATOM 3302 O O . ASP B 1 145 ? 6.902 -20.406 -17.266 1 94 145 ASP B O 1
ATOM 3306 N N . PHE B 1 146 ? 5.188 -20.234 -15.953 1 96.31 146 PHE B N 1
ATOM 3307 C CA . PHE B 1 146 ? 5.902 -19.422 -14.977 1 96.31 146 PHE B CA 1
ATOM 3308 C C . PHE B 1 146 ? 7.059 -20.203 -14.367 1 96.31 146 PHE B C 1
ATOM 3310 O O . PHE B 1 146 ? 8.164 -19.672 -14.234 1 96.31 146 PHE B O 1
ATOM 3317 N N . ILE B 1 147 ? 6.816 -21.422 -14.016 1 96.62 147 ILE B N 1
ATOM 3318 C CA . ILE B 1 147 ? 7.832 -22.266 -13.398 1 96.62 147 ILE B CA 1
ATOM 3319 C C . ILE B 1 147 ? 9.016 -22.438 -14.352 1 96.62 147 ILE B C 1
ATOM 3321 O O . ILE B 1 147 ? 10.172 -22.375 -13.93 1 96.62 147 ILE B O 1
ATOM 3325 N N . GLU B 1 148 ? 8.75 -22.531 -15.57 1 95.75 148 GLU B N 1
ATOM 3326 C CA . GLU B 1 148 ? 9.797 -22.688 -16.562 1 95.75 148 GLU B CA 1
ATOM 3327 C C . GLU B 1 148 ? 10.648 -21.422 -16.688 1 95.75 148 GLU B C 1
ATOM 3329 O O . GLU B 1 148 ? 11.875 -21.5 -16.797 1 95.75 148 GLU B O 1
ATOM 3334 N N . GLU B 1 149 ? 10.008 -20.297 -16.609 1 94.31 149 GLU B N 1
ATOM 3335 C CA . GLU B 1 149 ? 10.703 -19.031 -16.766 1 94.31 149 GLU B CA 1
ATOM 3336 C C . GLU B 1 149 ? 11.484 -18.656 -15.5 1 94.31 149 GLU B C 1
ATOM 3338 O O . GLU B 1 149 ? 12.477 -17.938 -15.562 1 94.31 149 GLU B O 1
ATOM 3343 N N . LEU B 1 150 ? 11.039 -19.156 -14.414 1 94.62 150 LEU B N 1
ATOM 3344 C CA . LEU B 1 150 ? 11.609 -18.844 -13.102 1 94.62 150 LEU B CA 1
ATOM 3345 C C . LEU B 1 150 ? 13.086 -19.219 -13.055 1 94.62 150 LEU B C 1
ATOM 3347 O O . LEU B 1 150 ? 13.883 -18.531 -12.406 1 94.62 150 LEU B O 1
ATOM 3351 N N . SER B 1 151 ? 13.445 -20.281 -13.742 1 91.31 151 SER B N 1
ATOM 3352 C CA . SER B 1 151 ? 14.805 -20.812 -13.703 1 91.31 151 SER B CA 1
ATOM 3353 C C . SER B 1 151 ? 15.805 -19.844 -14.312 1 91.31 151 SER B C 1
ATOM 3355 O O . SER B 1 151 ? 17 -19.891 -14 1 91.31 151 SER B O 1
ATOM 3357 N N . MET B 1 152 ? 15.336 -18.922 -15.055 1 93.38 152 MET B N 1
ATOM 3358 C CA . MET B 1 152 ? 16.203 -17.969 -15.727 1 93.38 152 MET B CA 1
ATOM 3359 C C . MET B 1 152 ? 16.609 -16.828 -14.789 1 93.38 152 MET B C 1
ATOM 3361 O O . MET B 1 152 ? 17.562 -16.109 -15.055 1 93.38 152 MET B O 1
ATOM 3365 N N . TYR B 1 153 ? 15.898 -16.719 -13.695 1 94.44 153 TYR B N 1
ATOM 3366 C CA . TYR B 1 153 ? 16.125 -15.648 -12.734 1 94.44 153 TYR B CA 1
ATOM 3367 C C . TYR B 1 153 ? 16.203 -16.203 -11.32 1 94.44 153 TYR B C 1
ATOM 3369 O O . TYR B 1 153 ? 15.211 -16.234 -10.594 1 94.44 153 TYR B O 1
ATOM 3377 N N . PRO B 1 154 ? 17.328 -16.484 -10.852 1 91.38 154 PRO B N 1
ATOM 3378 C CA . PRO B 1 154 ? 17.484 -17.219 -9.594 1 91.38 154 PRO B CA 1
ATOM 3379 C C . PRO B 1 154 ? 16.984 -16.438 -8.383 1 91.38 154 PRO B C 1
ATOM 3381 O O . PRO B 1 154 ? 16.5 -17.031 -7.418 1 91.38 154 PRO B O 1
ATOM 3384 N N . ILE B 1 155 ? 17.094 -15.133 -8.398 1 92.25 155 ILE B N 1
ATOM 3385 C CA . ILE B 1 155 ? 16.719 -14.336 -7.23 1 92.25 155 ILE B CA 1
ATOM 3386 C C . ILE B 1 155 ? 15.406 -13.609 -7.484 1 92.25 155 ILE B C 1
ATOM 3388 O O . ILE B 1 155 ? 14.438 -13.805 -6.754 1 92.25 155 ILE B O 1
ATOM 3392 N N . HIS B 1 156 ? 15.367 -12.836 -8.562 1 96.38 156 HIS B N 1
ATOM 3393 C CA . HIS B 1 156 ? 14.258 -11.977 -8.945 1 96.38 156 HIS B CA 1
ATOM 3394 C C . HIS B 1 156 ? 14.453 -11.43 -10.359 1 96.38 156 HIS B C 1
ATOM 3396 O O . HIS B 1 156 ? 15.57 -11.117 -10.758 1 96.38 156 HIS B O 1
ATOM 3402 N N . SER B 1 157 ? 13.43 -11.297 -11.102 1 96.44 157 SER B N 1
ATOM 3403 C CA . SER B 1 157 ? 13.57 -10.875 -12.492 1 96.44 157 SER B CA 1
ATOM 3404 C C . SER B 1 157 ? 13.516 -9.359 -12.617 1 96.44 157 SER B C 1
ATOM 3406 O O . SER B 1 157 ? 13.852 -8.805 -13.672 1 96.44 157 SER B O 1
ATOM 3408 N N . ASN B 1 158 ? 12.984 -8.695 -11.578 1 96.38 158 ASN B N 1
ATOM 3409 C CA . ASN B 1 158 ? 12.82 -7.246 -11.516 1 96.38 158 ASN B CA 1
ATOM 3410 C C . ASN B 1 158 ? 11.883 -6.742 -12.609 1 96.38 158 ASN B C 1
ATOM 3412 O O . ASN B 1 158 ? 12.172 -5.738 -13.266 1 96.38 158 ASN B O 1
ATOM 3416 N N . GLY B 1 159 ? 10.836 -7.52 -12.812 1 95.75 159 GLY B N 1
ATOM 3417 C CA . GLY B 1 159 ? 9.773 -7.051 -13.688 1 95.75 159 GLY B CA 1
ATOM 3418 C C . GLY B 1 159 ? 9.773 -7.734 -15.047 1 95.75 159 GLY B C 1
ATOM 3419 O O . GLY B 1 159 ? 8.945 -7.422 -15.898 1 95.75 159 GLY B O 1
ATOM 3420 N N . LEU B 1 160 ? 10.562 -8.711 -15.273 1 95.88 160 LEU B N 1
ATOM 3421 C CA . LEU B 1 160 ? 10.648 -9.359 -16.578 1 95.88 160 LEU B CA 1
ATOM 3422 C C . LEU B 1 160 ? 9.695 -10.547 -16.656 1 95.88 160 LEU B C 1
ATOM 3424 O O . LEU B 1 160 ? 9.344 -11 -17.75 1 95.88 160 LEU B O 1
ATOM 3428 N N . LEU B 1 161 ? 9.344 -11.055 -15.508 1 95.62 161 LEU B N 1
ATOM 3429 C CA . LEU B 1 161 ? 8.398 -12.164 -15.445 1 95.62 161 LEU B CA 1
ATOM 3430 C C . LEU B 1 161 ? 6.992 -11.664 -15.148 1 95.62 161 LEU B C 1
ATOM 3432 O O . LEU B 1 161 ? 6.82 -10.617 -14.531 1 95.62 161 LEU B O 1
ATOM 3436 N N . ASP B 1 162 ? 6.031 -12.43 -15.555 1 94 162 ASP B N 1
ATOM 3437 C CA . ASP B 1 162 ? 4.621 -12.188 -15.266 1 94 162 ASP B CA 1
ATOM 3438 C C . ASP B 1 162 ? 4.02 -13.336 -14.461 1 94 162 ASP B C 1
ATOM 3440 O O . ASP B 1 162 ? 3.33 -14.195 -15.008 1 94 162 ASP B O 1
ATOM 3444 N N . PRO B 1 163 ? 4.207 -13.32 -13.211 1 96.38 163 PRO B N 1
ATOM 3445 C CA . PRO B 1 163 ? 3.656 -14.406 -12.391 1 96.38 163 PRO B CA 1
ATOM 3446 C C . PRO B 1 163 ? 2.131 -14.422 -12.383 1 96.38 163 PRO B C 1
ATOM 3448 O O . PRO B 1 163 ? 1.5 -13.359 -12.336 1 96.38 163 PRO B O 1
ATOM 3451 N N . PRO B 1 164 ? 1.541 -15.625 -12.438 1 96.12 164 PRO B N 1
ATOM 3452 C CA . PRO B 1 164 ? 0.096 -15.68 -12.203 1 96.12 164 PRO B CA 1
ATOM 3453 C C . PRO B 1 164 ? -0.301 -15.102 -10.844 1 96.12 164 PRO B C 1
ATOM 3455 O O . PRO B 1 164 ? 0.222 -15.531 -9.812 1 96.12 164 PRO B O 1
ATOM 3458 N N . LYS B 1 165 ? -1.184 -14.242 -10.844 1 96.56 165 LYS B N 1
ATOM 3459 C CA . LYS B 1 165 ? -1.584 -13.508 -9.641 1 96.56 165 LYS B CA 1
ATOM 3460 C C . LYS B 1 165 ? -2.027 -14.461 -8.539 1 96.56 165 LYS B C 1
ATOM 3462 O O . LYS B 1 165 ? -1.803 -14.195 -7.355 1 96.56 165 LYS B O 1
ATOM 3467 N N . VAL B 1 166 ? -2.623 -15.578 -8.914 1 97.75 166 VAL B N 1
ATOM 3468 C CA . VAL B 1 166 ? -3.207 -16.5 -7.949 1 97.75 166 VAL B CA 1
ATOM 3469 C C . VAL B 1 166 ? -2.111 -17.062 -7.047 1 97.75 166 VAL B C 1
ATOM 3471 O O . VAL B 1 166 ? -2.357 -17.359 -5.875 1 97.75 166 VAL B O 1
ATOM 3474 N N . LEU B 1 167 ? -0.939 -17.172 -7.559 1 98.38 167 LEU B N 1
ATOM 3475 C CA . LEU B 1 167 ? 0.162 -17.734 -6.773 1 98.38 167 LEU B CA 1
ATOM 3476 C C . LEU B 1 167 ? 0.538 -16.797 -5.633 1 98.38 167 LEU B C 1
ATOM 3478 O O . LEU B 1 167 ? 0.813 -17.234 -4.516 1 98.38 167 LEU B O 1
ATOM 3482 N N . CYS B 1 168 ? 0.569 -15.5 -5.922 1 98.5 168 CYS B N 1
ATOM 3483 C CA . CYS B 1 168 ? 0.816 -14.516 -4.879 1 98.5 168 CYS B CA 1
ATOM 3484 C C . CYS B 1 168 ? -0.354 -14.445 -3.906 1 98.5 168 CYS B C 1
ATOM 3486 O O . CYS B 1 168 ? -0.154 -14.375 -2.691 1 98.5 168 CYS B O 1
ATOM 3488 N N . ASP B 1 169 ? -1.562 -14.531 -4.406 1 98.44 169 ASP B N 1
ATOM 3489 C CA . ASP B 1 169 ? -2.771 -14.43 -3.598 1 98.44 169 ASP B CA 1
ATOM 3490 C C . ASP B 1 169 ? -2.832 -15.539 -2.553 1 98.44 169 ASP B C 1
ATOM 3492 O O . ASP B 1 169 ? -3.236 -15.305 -1.411 1 98.44 169 ASP B O 1
ATOM 3496 N N . VAL B 1 170 ? -2.432 -16.688 -2.938 1 98.06 170 VAL B N 1
ATOM 3497 C CA . VAL B 1 170 ? -2.566 -17.812 -2.033 1 98.06 170 VAL B CA 1
ATOM 3498 C C . VAL B 1 170 ? -1.553 -17.703 -0.898 1 98.06 170 VAL B C 1
ATOM 3500 O O . VAL B 1 170 ? -1.838 -18.078 0.239 1 98.06 170 VAL B O 1
ATOM 3503 N N . VAL B 1 171 ? -0.363 -17.172 -1.174 1 98.88 171 VAL B N 1
ATOM 3504 C CA . VAL B 1 171 ? 0.624 -16.969 -0.12 1 98.88 171 VAL B CA 1
ATOM 3505 C C . VAL B 1 171 ? 0.115 -15.906 0.86 1 98.88 171 VAL B C 1
ATOM 3507 O O . VAL B 1 171 ? 0.139 -16.125 2.076 1 98.88 171 VAL B O 1
ATOM 3510 N N . GLU B 1 172 ? -0.377 -14.82 0.298 1 98.94 172 GLU B N 1
ATOM 3511 C CA . GLU B 1 172 ? -0.945 -13.766 1.141 1 98.94 172 GLU B CA 1
ATOM 3512 C C . GLU B 1 172 ? -2.109 -14.297 1.973 1 98.94 172 GLU B C 1
ATOM 3514 O O . GLU B 1 172 ? -2.207 -14.016 3.168 1 98.94 172 GLU B O 1
ATOM 3519 N N . SER B 1 173 ? -2.932 -15.086 1.314 1 98.88 173 SER B N 1
ATOM 3520 C CA . SER B 1 173 ? -4.113 -15.625 1.975 1 98.88 173 SER B CA 1
ATOM 3521 C C . SER B 1 173 ? -3.73 -16.578 3.105 1 98.88 173 SER B C 1
ATOM 3523 O O . SER B 1 173 ? -4.34 -16.547 4.176 1 98.88 173 SER B O 1
ATOM 3525 N N . LEU B 1 174 ? -2.766 -17.453 2.885 1 98.94 174 LEU B N 1
ATOM 3526 C CA . LEU B 1 174 ? -2.291 -18.359 3.926 1 98.94 174 LEU B CA 1
ATOM 3527 C C . LEU B 1 174 ? -1.701 -17.578 5.098 1 98.94 174 LEU B C 1
ATOM 3529 O O . LEU B 1 174 ? -1.92 -17.938 6.258 1 98.94 174 LEU B O 1
ATOM 3533 N N . ILE B 1 175 ? -1.004 -16.531 4.805 1 98.94 175 ILE B N 1
ATOM 3534 C CA . ILE B 1 175 ? -0.455 -15.656 5.836 1 98.94 175 ILE B CA 1
ATOM 3535 C C . ILE B 1 175 ? -1.592 -15 6.617 1 98.94 175 ILE B C 1
ATOM 3537 O O . ILE B 1 175 ? -1.548 -14.922 7.848 1 98.94 175 ILE B O 1
ATOM 3541 N N . GLY B 1 176 ? -2.596 -14.523 5.891 1 98.94 176 GLY B N 1
ATOM 3542 C CA . GLY B 1 176 ? -3.775 -13.992 6.555 1 98.94 176 GLY B CA 1
ATOM 3543 C C . GLY B 1 176 ? -4.461 -15 7.453 1 98.94 176 GLY B C 1
ATOM 3544 O O . GLY B 1 176 ? -4.914 -14.656 8.547 1 98.94 176 GLY B O 1
ATOM 3545 N N . ALA B 1 177 ? -4.543 -16.234 6.996 1 98.94 177 ALA B N 1
ATOM 3546 C CA . ALA B 1 177 ? -5.137 -17.312 7.781 1 98.94 177 ALA B CA 1
ATOM 3547 C C . ALA B 1 177 ? -4.355 -17.547 9.07 1 98.94 177 ALA B C 1
ATOM 3549 O O . ALA B 1 177 ? -4.941 -17.703 10.141 1 98.94 177 ALA B O 1
ATOM 3550 N N . ILE B 1 178 ? -3.07 -17.562 8.953 1 98.94 178 ILE B N 1
ATOM 3551 C CA . ILE B 1 178 ? -2.215 -17.75 10.117 1 98.94 178 ILE B CA 1
ATOM 3552 C C . ILE B 1 178 ? -2.408 -16.594 11.094 1 98.94 178 ILE B C 1
ATOM 3554 O O . ILE B 1 178 ? -2.51 -16.797 12.305 1 98.94 178 ILE B O 1
ATOM 3558 N N . TYR B 1 179 ? -2.447 -15.414 10.555 1 98.94 179 TYR B N 1
ATOM 3559 C CA . TYR B 1 179 ? -2.66 -14.219 11.359 1 98.94 179 TYR B CA 1
ATOM 3560 C C . TYR B 1 179 ? -3.969 -14.312 12.133 1 98.94 179 TYR B C 1
ATOM 3562 O O . TYR B 1 179 ? -4 -14.062 13.344 1 98.94 179 TYR B O 1
ATOM 3570 N N . CYS B 1 180 ? -4.965 -14.766 11.492 1 98.69 180 CYS B N 1
ATOM 3571 C CA . CYS B 1 180 ? -6.262 -14.969 12.133 1 98.69 180 CYS B CA 1
ATOM 3572 C C . CYS B 1 180 ? -6.191 -16.078 13.18 1 98.69 180 CYS B C 1
ATOM 3574 O O . CYS B 1 180 ? -6.637 -15.883 14.312 1 98.69 180 CYS B O 1
ATOM 3576 N N . ASP B 1 181 ? -5.609 -17.141 12.828 1 98.88 181 ASP B N 1
ATOM 3577 C CA . ASP B 1 181 ? -5.602 -18.344 13.648 1 98.88 181 ASP B CA 1
ATOM 3578 C C . ASP B 1 181 ? -4.734 -18.156 14.891 1 98.88 181 ASP B C 1
ATOM 3580 O O . ASP B 1 181 ? -4.977 -18.781 15.922 1 98.88 181 ASP B O 1
ATOM 3584 N N . SER B 1 182 ? -3.768 -17.297 14.82 1 98.81 182 SER B N 1
ATOM 3585 C CA . SER B 1 182 ? -2.838 -17.062 15.93 1 98.81 182 SER B CA 1
ATOM 3586 C C . SER B 1 182 ? -3.283 -15.891 16.797 1 98.81 182 SER B C 1
ATOM 3588 O O . SER B 1 182 ? -2.473 -15.305 17.5 1 98.81 182 SER B O 1
ATOM 3590 N N . ASN B 1 183 ? -4.547 -15.477 16.672 1 98.25 183 ASN B N 1
ATOM 3591 C CA . ASN B 1 183 ? -5.082 -14.32 17.375 1 98.25 183 ASN B CA 1
ATOM 3592 C C . ASN B 1 183 ? -4.305 -13.047 17.047 1 98.25 183 ASN B C 1
ATOM 3594 O O . ASN B 1 183 ? -3.883 -12.32 17.953 1 98.25 183 ASN B O 1
ATOM 3598 N N . PHE B 1 184 ? -3.947 -12.906 15.734 1 98.56 184 PHE B N 1
ATOM 3599 C CA . PHE B 1 184 ? -3.346 -11.727 15.133 1 98.56 184 PHE B CA 1
ATOM 3600 C C . PHE B 1 184 ? -1.957 -11.469 15.703 1 98.56 184 PHE B C 1
ATOM 3602 O O . PHE B 1 184 ? -1.604 -10.328 16 1 98.56 184 PHE B O 1
ATOM 3609 N N . ASN B 1 185 ? -1.192 -12.555 15.844 1 98.56 185 ASN B N 1
ATOM 3610 C CA . ASN B 1 185 ? 0.184 -12.5 16.328 1 98.56 185 ASN B CA 1
ATOM 3611 C C . ASN B 1 185 ? 1.17 -12.273 15.188 1 98.56 185 ASN B C 1
ATOM 3613 O O . ASN B 1 185 ? 1.464 -13.188 14.414 1 98.56 185 ASN B O 1
ATOM 3617 N N . GLN B 1 186 ? 1.779 -11.117 15.109 1 98.5 186 GLN B N 1
ATOM 3618 C CA . GLN B 1 186 ? 2.672 -10.75 14.016 1 98.5 186 GLN B CA 1
ATOM 3619 C C . GLN B 1 186 ? 3.969 -11.547 14.07 1 98.5 186 GLN B C 1
ATOM 3621 O O . GLN B 1 186 ? 4.582 -11.82 13.031 1 98.5 186 GLN B O 1
ATOM 3626 N N . GLU B 1 187 ? 4.352 -11.922 15.25 1 98.56 187 GLU B N 1
ATOM 3627 C CA . GLU B 1 187 ? 5.602 -12.664 15.398 1 98.56 187 GLU B CA 1
ATOM 3628 C C . GLU B 1 187 ? 5.488 -14.055 14.781 1 98.56 187 GLU B C 1
ATOM 3630 O O . GLU B 1 187 ? 6.418 -14.523 14.117 1 98.56 187 GLU B O 1
ATOM 3635 N N . ILE B 1 188 ? 4.398 -14.68 14.953 1 98.81 188 ILE B N 1
ATOM 3636 C CA . ILE B 1 188 ? 4.176 -15.992 14.359 1 98.81 188 ILE B CA 1
ATOM 3637 C C . ILE B 1 188 ? 4.141 -15.875 12.836 1 98.81 188 ILE B C 1
ATOM 3639 O O . ILE B 1 188 ? 4.73 -16.703 12.133 1 98.81 188 ILE B O 1
ATOM 3643 N N . VAL B 1 189 ? 3.482 -14.812 12.359 1 98.88 189 VAL B N 1
ATOM 3644 C CA . VAL B 1 189 ? 3.428 -14.555 10.922 1 98.88 189 VAL B CA 1
ATOM 3645 C C . VAL B 1 189 ? 4.844 -14.406 10.375 1 98.88 189 VAL B C 1
ATOM 3647 O O . VAL B 1 189 ? 5.188 -15.023 9.359 1 98.88 189 VAL B O 1
ATOM 3650 N N . TRP B 1 190 ? 5.625 -13.648 11.07 1 98.75 190 TRP B N 1
ATOM 3651 C CA . TRP B 1 190 ? 6.988 -13.398 10.602 1 98.75 190 TRP B CA 1
ATOM 3652 C C . TRP B 1 190 ? 7.805 -14.688 10.617 1 98.75 190 TRP B C 1
ATOM 3654 O O . TRP B 1 190 ? 8.539 -14.969 9.664 1 98.75 190 TRP B O 1
ATOM 3664 N N . GLN B 1 191 ? 7.699 -15.469 11.641 1 98.69 191 GLN B N 1
ATOM 3665 C CA . GLN B 1 191 ? 8.453 -16.719 11.758 1 98.69 191 GLN B CA 1
ATOM 3666 C C . GLN B 1 191 ? 8.141 -17.641 10.586 1 98.69 191 GLN B C 1
ATOM 3668 O O . GLN B 1 191 ? 9.047 -18.266 10.016 1 98.69 191 GLN B O 1
ATOM 3673 N N . VAL B 1 192 ? 6.93 -17.75 10.234 1 98.88 192 VAL B N 1
ATOM 3674 C CA . VAL B 1 192 ? 6.516 -18.625 9.141 1 98.88 192 VAL B CA 1
ATOM 3675 C C . VAL B 1 192 ? 7.012 -18.047 7.816 1 98.88 192 VAL B C 1
ATOM 3677 O O . VAL B 1 192 ? 7.633 -18.766 7.02 1 98.88 192 VAL B O 1
ATOM 3680 N N . PHE B 1 193 ? 6.793 -16.734 7.598 1 98.88 193 PHE B N 1
ATOM 3681 C CA . PHE B 1 193 ? 7.105 -16.141 6.305 1 98.88 193 PHE B CA 1
ATOM 3682 C C . PHE B 1 193 ? 8.609 -16.125 6.07 1 98.88 193 PHE B C 1
ATOM 3684 O O . PHE B 1 193 ? 9.078 -16.344 4.949 1 98.88 193 PHE B O 1
ATOM 3691 N N . GLN B 1 194 ? 9.312 -15.781 7.117 1 98.44 194 GLN B N 1
ATOM 3692 C CA . GLN B 1 194 ? 10.766 -15.695 6.973 1 98.44 194 GLN B CA 1
ATOM 3693 C C . GLN B 1 194 ? 11.344 -17.031 6.492 1 98.44 194 GLN B C 1
ATOM 3695 O O . GLN B 1 194 ? 12.273 -17.047 5.676 1 98.44 194 GLN B O 1
ATOM 3700 N N . LYS B 1 195 ? 10.828 -18.125 6.957 1 98.5 195 LYS B N 1
ATOM 3701 C CA . LYS B 1 195 ? 11.281 -19.453 6.539 1 98.5 195 LYS B CA 1
ATOM 3702 C C . LYS B 1 195 ? 10.898 -19.734 5.086 1 98.5 195 LYS B C 1
ATOM 3704 O O . LYS B 1 195 ? 11.711 -20.234 4.312 1 98.5 195 LYS B O 1
ATOM 3709 N N . LEU B 1 196 ? 9.727 -19.375 4.734 1 98.5 196 LEU B N 1
ATOM 3710 C CA . LEU B 1 196 ? 9.219 -19.609 3.387 1 98.5 196 LEU B CA 1
ATOM 3711 C C . LEU B 1 196 ? 9.969 -18.766 2.365 1 98.5 196 LEU B C 1
ATOM 3713 O O . LEU B 1 196 ? 10.211 -19.219 1.239 1 98.5 196 LEU B O 1
ATOM 3717 N N . ALA B 1 197 ? 10.375 -17.562 2.758 1 98.06 197 ALA B N 1
ATOM 3718 C CA . ALA B 1 197 ? 10.891 -16.578 1.812 1 98.06 197 ALA B CA 1
ATOM 3719 C C . ALA B 1 197 ? 12.422 -16.562 1.809 1 98.06 197 ALA B C 1
ATOM 3721 O O . ALA B 1 197 ? 13.039 -15.742 1.13 1 98.06 197 ALA B O 1
ATOM 3722 N N . ASP B 1 198 ? 13.023 -17.453 2.471 1 96.81 198 ASP B N 1
ATOM 3723 C CA . ASP B 1 198 ? 14.477 -17.484 2.584 1 96.81 198 ASP B CA 1
ATOM 3724 C C . ASP B 1 198 ? 15.117 -17.969 1.287 1 96.81 198 ASP B C 1
ATOM 3726 O O . ASP B 1 198 ? 14.664 -18.953 0.693 1 96.81 198 ASP B O 1
ATOM 3730 N N . PRO B 1 199 ? 16.078 -17.297 0.91 1 96.38 199 PRO B N 1
ATOM 3731 C CA . PRO B 1 199 ? 16.656 -16.062 1.43 1 96.38 199 PRO B CA 1
ATOM 3732 C C . PRO B 1 199 ? 15.844 -14.828 1.017 1 96.38 199 PRO B C 1
ATOM 3734 O O . PRO B 1 199 ? 15.312 -14.773 -0.098 1 96.38 199 PRO B O 1
ATOM 3737 N N . LEU B 1 200 ? 15.797 -13.93 1.875 1 97.62 200 LEU B N 1
ATOM 3738 C CA . LEU B 1 200 ? 15.203 -12.633 1.562 1 97.62 200 LEU B CA 1
ATOM 3739 C C . LEU B 1 200 ? 16.109 -11.828 0.633 1 97.62 200 LEU B C 1
ATOM 3741 O O . LEU B 1 200 ? 17.328 -12.031 0.625 1 97.62 200 LEU B O 1
ATOM 3745 N N . ILE B 1 201 ? 15.492 -11.016 -0.094 1 98.12 201 ILE B N 1
ATOM 3746 C CA . ILE B 1 201 ? 16.25 -10.078 -0.91 1 98.12 201 ILE B CA 1
ATOM 3747 C C . ILE B 1 201 ? 16.891 -9.023 -0.013 1 98.12 201 ILE B C 1
ATOM 3749 O O . ILE B 1 201 ? 16.219 -8.406 0.814 1 98.12 201 ILE B O 1
ATOM 3753 N N . SER B 1 202 ? 18.141 -8.898 -0.159 1 97.75 202 SER B N 1
ATOM 3754 C CA . SER B 1 202 ? 18.938 -7.949 0.612 1 97.75 202 SER B CA 1
ATOM 3755 C C . SER B 1 202 ? 19.359 -6.758 -0.242 1 97.75 202 SER B C 1
ATOM 3757 O O . SER B 1 202 ? 19.031 -6.695 -1.431 1 97.75 202 SER B O 1
ATOM 3759 N N . LEU B 1 203 ? 20 -5.816 0.456 1 96.06 203 LEU B N 1
ATOM 3760 C CA . LEU B 1 203 ? 20.516 -4.656 -0.265 1 96.06 203 LEU B CA 1
ATOM 3761 C C . LEU B 1 203 ? 21.484 -5.082 -1.364 1 96.06 203 LEU B C 1
ATOM 3763 O O . LEU B 1 203 ? 21.5 -4.488 -2.445 1 96.06 203 LEU B O 1
ATOM 3767 N N . GLU B 1 204 ? 22.219 -6.164 -1.191 1 95.75 204 GLU B N 1
ATOM 3768 C CA . GLU B 1 204 ? 23.234 -6.66 -2.125 1 95.75 204 GLU B CA 1
ATOM 3769 C C . GLU B 1 204 ? 22.578 -7.344 -3.324 1 95.75 204 GLU B C 1
ATOM 3771 O O . GLU B 1 204 ? 23.125 -7.34 -4.426 1 95.75 204 GLU B O 1
ATOM 3776 N N . THR B 1 205 ? 21.438 -7.879 -3.104 1 96.62 205 THR B N 1
ATOM 3777 C CA . THR B 1 205 ? 20.812 -8.656 -4.168 1 96.62 205 THR B CA 1
ATOM 3778 C C . THR B 1 205 ? 19.641 -7.891 -4.777 1 96.62 205 THR B C 1
ATOM 3780 O O . THR B 1 205 ? 18.984 -8.383 -5.695 1 96.62 205 THR B O 1
ATOM 3783 N N . LEU B 1 206 ? 19.406 -6.711 -4.289 1 96.69 206 LEU B N 1
ATOM 3784 C CA . LEU B 1 206 ? 18.312 -5.883 -4.797 1 96.69 206 LEU B CA 1
ATOM 3785 C C . LEU B 1 206 ? 18.625 -5.402 -6.215 1 96.69 206 LEU B C 1
ATOM 3787 O O . LEU B 1 206 ? 19.594 -4.688 -6.434 1 96.69 206 LEU B O 1
ATOM 3791 N N . GLY B 1 207 ? 17.828 -5.809 -7.137 1 94.69 207 GLY B N 1
ATOM 3792 C CA . GLY B 1 207 ? 18 -5.375 -8.516 1 94.69 207 GLY B CA 1
ATOM 3793 C C . GLY B 1 207 ? 17.234 -4.109 -8.844 1 94.69 207 GLY B C 1
ATOM 3794 O O . GLY B 1 207 ? 16.547 -3.553 -7.98 1 94.69 207 GLY B O 1
ATOM 3795 N N . LYS B 1 208 ? 17.375 -3.693 -10.078 1 93.69 208 LYS B N 1
ATOM 3796 C CA . LYS B 1 208 ? 16.672 -2.521 -10.578 1 93.69 208 LYS B CA 1
ATOM 3797 C C . LYS B 1 208 ? 15.734 -2.895 -11.734 1 93.69 208 LYS B C 1
ATOM 3799 O O . LYS B 1 208 ? 16.078 -3.746 -12.555 1 93.69 208 LYS B O 1
ATOM 3804 N N . HIS B 1 209 ? 14.633 -2.225 -11.703 1 95.19 209 HIS B N 1
ATOM 3805 C CA . HIS B 1 209 ? 13.758 -2.385 -12.859 1 95.19 209 HIS B CA 1
ATOM 3806 C C . HIS B 1 209 ? 14.414 -1.836 -14.117 1 95.19 209 HIS B C 1
ATOM 3808 O O . HIS B 1 209 ? 14.992 -0.744 -14.102 1 95.19 209 HIS B O 1
ATOM 3814 N N . PRO B 1 210 ? 14.266 -2.533 -15.195 1 96.31 210 PRO B N 1
ATOM 3815 C CA . PRO B 1 210 ? 14.961 -2.162 -16.422 1 96.31 210 PRO B CA 1
ATOM 3816 C C . PRO B 1 210 ? 14.609 -0.758 -16.906 1 96.31 210 PRO B C 1
ATOM 3818 O O . PRO B 1 210 ? 15.477 -0.032 -17.406 1 96.31 210 PRO B O 1
ATOM 3821 N N . VAL B 1 211 ? 13.359 -0.398 -16.797 1 96.12 211 VAL B N 1
ATOM 3822 C CA . VAL B 1 211 ? 12.938 0.923 -17.25 1 96.12 211 VAL B CA 1
ATOM 3823 C C . VAL B 1 211 ? 13.656 2.002 -16.453 1 96.12 211 VAL B C 1
ATOM 3825 O O . VAL B 1 211 ? 14.195 2.953 -17.016 1 96.12 211 VAL B O 1
ATOM 3828 N N . SER B 1 212 ? 13.672 1.77 -15.172 1 95.44 212 SER B N 1
ATOM 3829 C CA . SER B 1 212 ? 14.367 2.717 -14.297 1 95.44 212 SER B CA 1
ATOM 3830 C C . SER B 1 212 ? 15.859 2.764 -14.609 1 95.44 212 SER B C 1
ATOM 3832 O O . SER B 1 212 ? 16.453 3.844 -14.672 1 95.44 212 SER B O 1
ATOM 3834 N N . GLU B 1 213 ? 16.438 1.668 -14.742 1 95.5 213 GLU B N 1
ATOM 3835 C CA . GLU B 1 213 ? 17.859 1.578 -15.055 1 95.5 213 GLU B CA 1
ATOM 3836 C C . GLU B 1 213 ? 18.188 2.246 -16.391 1 95.5 213 GLU B C 1
ATOM 3838 O O . GLU B 1 213 ? 19.203 2.92 -16.516 1 95.5 213 GLU B O 1
ATOM 3843 N N . LEU B 1 214 ? 17.344 2.021 -17.312 1 96.75 214 LEU B N 1
ATOM 3844 C CA . LEU B 1 214 ? 17.516 2.602 -18.625 1 96.75 214 LEU B CA 1
ATOM 3845 C C . LEU B 1 214 ? 17.5 4.125 -18.562 1 96.75 214 LEU B C 1
ATOM 3847 O O . LEU B 1 214 ? 18.359 4.789 -19.125 1 96.75 214 LEU B O 1
ATOM 3851 N N . PHE B 1 215 ? 16.5 4.656 -17.891 1 96.19 215 PHE B N 1
ATOM 3852 C CA . PHE B 1 215 ? 16.375 6.105 -17.766 1 96.19 215 PHE B CA 1
ATOM 3853 C C . PHE B 1 215 ? 17.578 6.691 -17.031 1 96.19 215 PHE B C 1
ATOM 3855 O O . PHE B 1 215 ? 18.094 7.738 -17.422 1 96.19 215 PHE B O 1
ATOM 3862 N N . GLU B 1 216 ? 17.953 6 -15.969 1 95.06 216 GLU B N 1
ATOM 3863 C CA . GLU B 1 216 ? 19.141 6.449 -15.227 1 95.06 216 GLU B CA 1
ATOM 3864 C C . GLU B 1 216 ? 20.375 6.449 -16.125 1 95.06 216 GLU B C 1
ATOM 3866 O O . GLU B 1 216 ? 21.172 7.395 -16.094 1 95.06 216 GLU B O 1
ATOM 3871 N N . PHE B 1 217 ? 20.578 5.398 -16.875 1 94.88 217 PHE B N 1
ATOM 3872 C CA . PHE B 1 217 ? 21.719 5.258 -17.781 1 94.88 217 PHE B CA 1
ATOM 3873 C C . PHE B 1 217 ? 21.719 6.383 -18.812 1 94.88 217 PHE B C 1
ATOM 3875 O O . PHE B 1 217 ? 22.766 7 -19.062 1 94.88 217 PHE B O 1
ATOM 3882 N N . CYS B 1 218 ? 20.594 6.629 -19.375 1 95.62 218 CYS B N 1
ATOM 3883 C CA . CYS B 1 218 ? 20.484 7.656 -20.406 1 95.62 218 CYS B CA 1
ATOM 3884 C C . CYS B 1 218 ? 20.719 9.047 -19.828 1 95.62 218 CYS B C 1
ATOM 3886 O O . CYS B 1 218 ? 21.312 9.898 -20.469 1 95.62 218 CYS B O 1
ATOM 3888 N N . GLN B 1 219 ? 20.188 9.258 -18.688 1 95.56 219 GLN B N 1
ATOM 3889 C CA . GLN B 1 219 ? 20.438 10.523 -18.016 1 95.56 219 GLN B CA 1
ATOM 3890 C C . GLN B 1 219 ? 21.922 10.742 -17.75 1 95.56 219 GLN B C 1
ATOM 3892 O O . GLN B 1 219 ? 22.453 11.82 -18.016 1 95.56 219 GLN B O 1
ATOM 3897 N N . LYS B 1 220 ? 22.609 9.75 -17.297 1 94.69 220 LYS B N 1
ATOM 3898 C CA . LYS B 1 220 ? 24.031 9.812 -17 1 94.69 220 LYS B CA 1
ATOM 3899 C C . LYS B 1 220 ? 24.859 10.047 -18.266 1 94.69 220 LYS B C 1
ATOM 3901 O O . LYS B 1 220 ? 25.891 10.719 -18.234 1 94.69 220 LYS B O 1
ATOM 3906 N N . THR B 1 221 ? 24.453 9.469 -19.281 1 94 221 THR B N 1
ATOM 3907 C CA . THR B 1 221 ? 25.203 9.547 -20.531 1 94 221 THR B CA 1
ATOM 3908 C C . THR B 1 221 ? 24.656 10.664 -21.406 1 94 221 THR B C 1
ATOM 3910 O O . THR B 1 221 ? 25.062 10.797 -22.562 1 94 221 THR B O 1
ATOM 3913 N N . ARG B 1 222 ? 23.609 11.414 -20.922 1 94.81 222 ARG B N 1
ATOM 3914 C CA . ARG B 1 222 ? 23.016 12.562 -21.594 1 94.81 222 ARG B CA 1
ATOM 3915 C C . ARG B 1 222 ? 22.422 12.164 -22.938 1 94.81 222 ARG B C 1
ATOM 3917 O O . ARG B 1 222 ? 22.672 12.812 -23.953 1 94.81 222 ARG B O 1
ATOM 3924 N N . ARG B 1 223 ? 21.781 11.102 -23 1 94.69 223 ARG B N 1
ATOM 3925 C CA . ARG B 1 223 ? 21.078 10.609 -24.172 1 94.69 223 ARG B CA 1
ATOM 3926 C C . ARG B 1 223 ? 19.578 10.758 -24.016 1 94.69 223 ARG B C 1
ATOM 3928 O O . ARG B 1 223 ? 19.047 10.656 -22.906 1 94.69 223 ARG B O 1
ATOM 3935 N N . GLY B 1 224 ? 18.906 11.008 -25.109 1 96.25 224 GLY B N 1
ATOM 3936 C CA . GLY B 1 224 ? 17.453 11.047 -25.094 1 96.25 224 GLY B CA 1
ATOM 3937 C C . GLY B 1 224 ? 16.812 9.672 -25.156 1 96.25 224 GLY B C 1
ATOM 3938 O O . GLY B 1 224 ? 17.219 8.836 -25.969 1 96.25 224 GLY B O 1
ATOM 3939 N N . VAL B 1 225 ? 15.914 9.375 -24.312 1 96.88 225 VAL B N 1
ATOM 3940 C CA . VAL B 1 225 ? 15.242 8.078 -24.281 1 96.88 225 VAL B CA 1
ATOM 3941 C C . VAL B 1 225 ? 13.734 8.266 -24.438 1 96.88 225 VAL B C 1
ATOM 3943 O O . VAL B 1 225 ? 13.156 9.18 -23.828 1 96.88 225 VAL B O 1
ATOM 3946 N N . LYS B 1 226 ? 13.141 7.547 -25.328 1 96.12 226 LYS B N 1
ATOM 3947 C CA . LYS B 1 226 ? 11.688 7.508 -25.516 1 96.12 226 LYS B CA 1
ATOM 3948 C C . LYS B 1 226 ? 11.18 6.07 -25.562 1 96.12 226 LYS B C 1
ATOM 3950 O O . LYS B 1 226 ? 11.758 5.23 -26.266 1 96.12 226 LYS B O 1
ATOM 3955 N N . ILE B 1 227 ? 10.156 5.809 -24.812 1 95.31 227 ILE B N 1
ATOM 3956 C CA . ILE B 1 227 ? 9.477 4.52 -24.859 1 95.31 227 ILE B CA 1
ATOM 3957 C C . ILE B 1 227 ? 8.141 4.672 -25.594 1 95.31 227 ILE B C 1
ATOM 3959 O O . ILE B 1 227 ? 7.285 5.457 -25.172 1 95.31 227 ILE B O 1
ATOM 3963 N N . VAL B 1 228 ? 7.965 3.959 -26.641 1 92.94 228 VAL B N 1
ATOM 3964 C CA . VAL B 1 228 ? 6.793 4.137 -27.5 1 92.94 228 VAL B CA 1
ATOM 3965 C C . VAL B 1 228 ? 5.996 2.834 -27.562 1 92.94 228 VAL B C 1
ATOM 3967 O O . VAL B 1 228 ? 6.57 1.751 -27.672 1 92.94 228 VAL B O 1
ATOM 3970 N N . LYS B 1 229 ? 4.742 3.053 -27.375 1 86.62 229 LYS B N 1
ATOM 3971 C CA . LYS B 1 229 ? 3.826 1.923 -27.5 1 86.62 229 LYS B CA 1
ATOM 3972 C C . LYS B 1 229 ? 3.191 1.881 -28.891 1 86.62 229 LYS B C 1
ATOM 3974 O O . LYS B 1 229 ? 2.793 2.916 -29.422 1 86.62 229 LYS B O 1
ATOM 3979 N N . ASP B 1 230 ? 3.248 0.721 -29.438 1 75.44 230 ASP B N 1
ATOM 3980 C CA . ASP B 1 230 ? 2.582 0.569 -30.719 1 75.44 230 ASP B CA 1
ATOM 3981 C C . ASP B 1 230 ? 1.095 0.274 -30.547 1 75.44 230 ASP B C 1
ATOM 3983 O O . ASP B 1 230 ? 0.722 -0.811 -30.094 1 75.44 230 ASP B O 1
ATOM 3987 N N . GLU B 1 231 ? 0.233 1.201 -30.688 1 66.12 231 GLU B N 1
ATOM 3988 C CA . GLU B 1 231 ? -1.202 1.138 -30.422 1 66.12 231 GLU B CA 1
ATOM 3989 C C . GLU B 1 231 ? -1.908 0.233 -31.422 1 66.12 231 GLU B C 1
ATOM 3991 O O . GLU B 1 231 ? -3.049 -0.18 -31.203 1 66.12 231 GLU B O 1
ATOM 3996 N N . TRP B 1 232 ? -1.275 -0.109 -32.438 1 60.69 232 TRP B N 1
ATOM 3997 C CA . TRP B 1 232 ? -1.989 -0.788 -33.531 1 60.69 232 TRP B CA 1
ATOM 3998 C C . TRP B 1 232 ? -1.771 -2.295 -33.469 1 60.69 232 TRP B C 1
ATOM 4000 O O . TRP B 1 232 ? -2.377 -3.053 -34.219 1 60.69 232 TRP B O 1
ATOM 4010 N N . ASP B 1 233 ? -0.908 -2.707 -32.688 1 62.38 233 ASP B N 1
ATOM 4011 C CA . ASP B 1 233 ? -0.579 -4.129 -32.625 1 62.38 233 ASP B CA 1
ATOM 4012 C C . ASP B 1 233 ? -1.473 -4.848 -31.609 1 62.38 233 ASP B C 1
ATOM 4014 O O . ASP B 1 233 ? -1.675 -4.363 -30.484 1 62.38 233 ASP B O 1
ATOM 4018 N N . LYS B 1 234 ? -2.205 -5.734 -32.188 1 66.56 234 LYS B N 1
ATOM 4019 C CA . LYS B 1 234 ? -3.041 -6.582 -31.344 1 66.56 234 LYS B CA 1
ATOM 4020 C C . LYS B 1 234 ? -2.277 -7.043 -30.109 1 66.56 234 LYS B C 1
ATOM 4022 O O . LYS B 1 234 ? -2.852 -7.152 -29.016 1 66.56 234 LYS B O 1
ATOM 4027 N N . ASN B 1 235 ? -0.977 -7.293 -30.438 1 75.38 235 ASN B N 1
ATOM 4028 C CA . ASN B 1 235 ? -0.09 -7.605 -29.312 1 75.38 235 ASN B CA 1
ATOM 4029 C C . ASN B 1 235 ? 0.593 -6.352 -28.766 1 75.38 235 ASN B C 1
ATOM 4031 O O . ASN B 1 235 ? 0.917 -5.438 -29.531 1 75.38 235 ASN B O 1
ATOM 4035 N N . LEU B 1 236 ? 0.508 -6.102 -27.531 1 85.38 236 LEU B N 1
ATOM 4036 C CA . LEU B 1 236 ? 1.147 -4.953 -26.891 1 85.38 236 LEU B CA 1
ATOM 4037 C C . LEU B 1 236 ? 2.643 -4.93 -27.203 1 85.38 236 LEU B C 1
ATOM 4039 O O . LEU B 1 236 ? 3.393 -5.773 -26.703 1 85.38 236 LEU B O 1
ATOM 4043 N N . THR B 1 237 ? 3.072 -4.203 -28.203 1 92.19 237 THR B N 1
ATOM 4044 C CA . THR B 1 237 ? 4.48 -4.047 -28.547 1 92.19 237 THR B CA 1
ATOM 4045 C C . THR B 1 237 ? 5.008 -2.695 -28.078 1 92.19 237 THR B C 1
ATOM 4047 O O . THR B 1 237 ? 4.359 -1.666 -28.281 1 92.19 237 THR B O 1
ATOM 4050 N N . VAL B 1 238 ? 6.238 -2.725 -27.438 1 95.06 238 VAL B N 1
ATOM 4051 C CA . VAL B 1 238 ? 6.883 -1.516 -26.938 1 95.06 238 VAL B CA 1
ATOM 4052 C C . VAL B 1 238 ? 8.266 -1.367 -27.578 1 95.06 238 VAL B C 1
ATOM 4054 O O . VAL B 1 238 ? 8.984 -2.354 -27.734 1 95.06 238 VAL B O 1
ATOM 4057 N N . GLU B 1 239 ? 8.531 -0.166 -27.953 1 95.94 239 GLU B N 1
ATOM 4058 C CA . GLU B 1 239 ? 9.844 0.146 -28.516 1 95.94 239 GLU B CA 1
ATOM 4059 C C . GLU B 1 239 ? 10.562 1.203 -27.688 1 95.94 239 GLU B C 1
ATOM 4061 O O . GLU B 1 239 ? 9.93 2.117 -27.156 1 95.94 239 GLU B O 1
ATOM 4066 N N . VAL B 1 240 ? 11.859 1.029 -27.625 1 97.38 240 VAL B N 1
ATOM 4067 C CA . VAL B 1 240 ? 12.711 2.002 -26.953 1 97.38 240 VAL B CA 1
ATOM 4068 C C . VAL B 1 240 ? 13.586 2.727 -27.969 1 97.38 240 VAL B C 1
ATOM 4070 O O . VAL B 1 240 ? 14.352 2.094 -28.703 1 97.38 240 VAL B O 1
ATOM 4073 N N . LEU B 1 241 ? 13.438 4 -27.953 1 97.06 241 LEU B N 1
ATOM 4074 C CA . LEU B 1 241 ? 14.25 4.84 -28.828 1 97.06 241 LEU B CA 1
ATOM 4075 C C . LEU B 1 241 ? 15.305 5.598 -28.016 1 97.06 241 LEU B C 1
ATOM 4077 O O . LEU B 1 241 ? 14.984 6.227 -27.016 1 97.06 241 LEU B O 1
ATOM 4081 N N . ILE B 1 242 ? 16.484 5.469 -28.484 1 96.69 242 ILE B N 1
ATOM 4082 C CA . ILE B 1 242 ? 17.578 6.246 -27.922 1 96.69 242 ILE B CA 1
ATOM 4083 C C . ILE B 1 242 ? 18.125 7.215 -28.969 1 96.69 242 ILE B C 1
ATOM 4085 O O . ILE B 1 242 ? 18.609 6.797 -30.016 1 96.69 242 ILE B O 1
ATOM 4089 N N . ASP B 1 243 ? 17.984 8.508 -28.578 1 95.88 243 ASP B N 1
ATOM 4090 C CA . ASP B 1 243 ? 18.391 9.547 -29.531 1 95.88 243 ASP B CA 1
ATOM 4091 C C . ASP B 1 243 ? 17.75 9.328 -30.891 1 95.88 243 ASP B C 1
ATOM 4093 O O . ASP B 1 243 ? 18.438 9.398 -31.922 1 95.88 243 ASP B O 1
ATOM 4097 N N . GLY B 1 244 ? 16.516 8.859 -30.797 1 94.69 244 GLY B N 1
ATOM 4098 C CA . GLY B 1 244 ? 15.703 8.758 -32 1 94.69 244 GLY B CA 1
ATOM 4099 C C . GLY B 1 244 ? 15.859 7.426 -32.719 1 94.69 244 GLY B C 1
ATOM 4100 O O . GLY B 1 244 ? 15.109 7.121 -33.625 1 94.69 244 GLY B O 1
ATOM 4101 N N . GLU B 1 245 ? 16.812 6.555 -32.312 1 95.56 245 GLU B N 1
ATOM 4102 C CA . GLU B 1 245 ? 17.047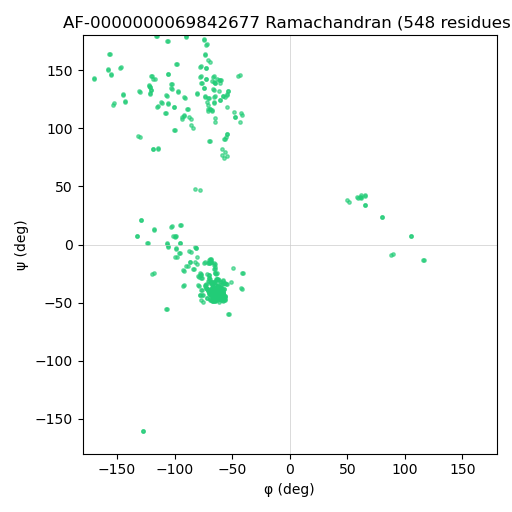 5.258 -32.938 1 95.56 245 GLU B CA 1
ATOM 4103 C C . GLU B 1 245 ? 16.469 4.125 -32.094 1 95.56 245 GLU B C 1
ATOM 4105 O O . GLU B 1 245 ? 16.609 4.129 -30.875 1 95.56 245 GLU B O 1
ATOM 4110 N N . MET B 1 246 ? 15.867 3.193 -32.75 1 95.56 246 MET B N 1
ATOM 4111 C CA . MET B 1 246 ? 15.32 2.041 -32.062 1 95.56 246 MET B CA 1
ATOM 4112 C C . MET B 1 246 ? 16.438 1.128 -31.562 1 95.56 246 MET B C 1
ATOM 4114 O O . MET B 1 246 ? 17.203 0.599 -32.344 1 95.56 246 MET B O 1
ATOM 4118 N N . VAL B 1 247 ? 16.5 0.91 -30.281 1 96.19 247 VAL B N 1
ATOM 4119 C CA . VAL B 1 247 ? 17.594 0.161 -29.672 1 96.19 247 VAL B CA 1
ATOM 4120 C C . VAL B 1 247 ? 17.062 -1.093 -29 1 96.19 247 VAL B C 1
ATOM 4122 O O . VAL B 1 247 ? 17.781 -2.066 -28.797 1 96.19 247 VAL B O 1
ATOM 4125 N N . GLY B 1 248 ? 15.766 -1.062 -28.609 1 96.19 248 GLY B N 1
ATOM 4126 C CA . GLY B 1 248 ? 15.141 -2.213 -27.969 1 96.19 248 GLY B CA 1
ATOM 4127 C C . GLY B 1 248 ? 13.672 -2.359 -28.297 1 96.19 248 GLY B C 1
ATOM 4128 O O . GLY B 1 248 ? 12.992 -1.37 -28.594 1 96.19 248 GLY B O 1
ATOM 4129 N N . ARG B 1 249 ? 13.234 -3.609 -28.25 1 95.31 249 ARG B N 1
ATOM 4130 C CA . ARG B 1 249 ? 11.844 -3.922 -28.547 1 95.31 249 ARG B CA 1
ATOM 4131 C C . ARG B 1 249 ? 11.406 -5.211 -27.875 1 95.31 249 ARG B C 1
ATOM 4133 O O . ARG B 1 249 ? 12.203 -6.129 -27.688 1 95.31 249 ARG B O 1
ATOM 4140 N N . ALA B 1 250 ? 10.156 -5.219 -27.516 1 95.12 250 ALA B N 1
ATOM 4141 C CA . ALA B 1 250 ? 9.586 -6.449 -26.953 1 95.12 250 ALA B CA 1
ATOM 4142 C C . ALA B 1 250 ? 8.07 -6.465 -27.094 1 95.12 250 ALA B C 1
ATOM 4144 O O . ALA B 1 250 ? 7.434 -5.406 -27.156 1 95.12 250 ALA B O 1
ATOM 4145 N N . THR B 1 251 ? 7.543 -7.582 -27.203 1 92.25 251 THR B N 1
ATOM 4146 C CA . THR B 1 251 ? 6.102 -7.789 -27.297 1 92.25 251 THR B CA 1
ATOM 4147 C C . THR B 1 251 ? 5.605 -8.695 -26.172 1 92.25 251 THR B C 1
ATOM 4149 O O . THR B 1 251 ? 6.266 -9.672 -25.828 1 92.25 251 THR B O 1
ATOM 4152 N N . TYR B 1 252 ? 4.523 -8.289 -25.609 1 89.38 252 TYR B N 1
ATOM 4153 C CA . TYR B 1 252 ? 3.84 -9.102 -24.609 1 89.38 252 TYR B CA 1
ATOM 4154 C C . TYR B 1 252 ? 2.352 -8.781 -24.562 1 89.38 252 TYR B C 1
ATOM 4156 O O . TYR B 1 252 ? 1.961 -7.656 -24.25 1 89.38 252 TYR B O 1
ATOM 4164 N N . ALA B 1 253 ? 1.524 -9.641 -24.781 1 80.94 253 ALA B N 1
ATOM 4165 C CA . ALA B 1 253 ? 0.111 -9.414 -25.078 1 80.94 253 ALA B CA 1
ATOM 4166 C C . ALA B 1 253 ? -0.674 -9.125 -23.797 1 80.94 253 ALA B C 1
ATOM 4168 O O . ALA B 1 253 ? -1.663 -8.391 -23.812 1 80.94 253 ALA B O 1
ATOM 4169 N N . GLN B 1 254 ? -0.25 -9.602 -22.766 1 80.94 254 GLN B N 1
ATOM 4170 C CA . GLN B 1 254 ? -1.121 -9.625 -21.594 1 80.94 254 GLN B CA 1
ATOM 4171 C C . GLN B 1 254 ? -0.921 -8.383 -20.734 1 80.94 254 GLN B C 1
ATOM 4173 O O . GLN B 1 254 ? -1.854 -7.922 -20.078 1 80.94 254 GLN B O 1
ATOM 4178 N N . LYS B 1 255 ? 0.294 -7.855 -20.641 1 88.19 255 LYS B N 1
ATOM 4179 C CA . LYS B 1 255 ? 0.577 -6.75 -19.734 1 88.19 255 LYS B CA 1
ATOM 4180 C C . LYS B 1 255 ? 1.58 -5.777 -20.344 1 88.19 255 LYS B C 1
ATOM 4182 O O . LYS B 1 255 ? 2.732 -6.141 -20.594 1 88.19 255 LYS B O 1
ATOM 4187 N N . LYS B 1 256 ? 1.203 -4.566 -20.453 1 89.12 256 LYS B N 1
ATOM 4188 C CA . LYS B 1 256 ? 2.02 -3.508 -21.047 1 89.12 256 LYS B CA 1
ATOM 4189 C C . LYS B 1 256 ? 3.324 -3.326 -20.266 1 89.12 256 LYS B C 1
ATOM 4191 O O . LYS B 1 256 ? 4.379 -3.113 -20.875 1 89.12 256 LYS B O 1
ATOM 4196 N N . GLU B 1 257 ? 3.221 -3.449 -19.031 1 92.44 257 GLU B N 1
ATOM 4197 C CA . GLU B 1 257 ? 4.383 -3.223 -18.172 1 92.44 257 GLU B CA 1
ATOM 4198 C C . GLU B 1 257 ? 5.477 -4.25 -18.453 1 92.44 257 GLU B C 1
ATOM 4200 O O . GLU B 1 257 ? 6.664 -3.92 -18.422 1 92.44 257 GLU B O 1
ATOM 4205 N N . ILE B 1 258 ? 5.086 -5.41 -18.672 1 92.94 258 ILE B N 1
ATOM 4206 C CA . ILE B 1 258 ? 6.047 -6.473 -18.969 1 92.94 258 ILE B CA 1
ATOM 4207 C C . ILE B 1 258 ? 6.734 -6.195 -20.297 1 92.94 258 ILE B C 1
ATOM 4209 O O . ILE B 1 258 ? 7.961 -6.297 -20.406 1 92.94 258 ILE B O 1
ATOM 4213 N N . ALA B 1 259 ? 5.953 -5.816 -21.25 1 94.06 259 ALA B N 1
ATOM 4214 C CA . ALA B 1 259 ? 6.512 -5.469 -22.562 1 94.06 259 ALA B CA 1
ATOM 4215 C C . ALA B 1 259 ? 7.504 -4.316 -22.438 1 94.06 259 ALA B C 1
ATOM 4217 O O . ALA B 1 259 ? 8.578 -4.348 -23.047 1 94.06 259 ALA B O 1
ATOM 4218 N N . GLN B 1 260 ? 7.164 -3.377 -21.703 1 95.94 260 GLN B N 1
ATOM 4219 C CA . GLN B 1 260 ? 8.016 -2.213 -21.484 1 95.94 260 GLN B CA 1
ATOM 4220 C C . GLN B 1 260 ? 9.328 -2.607 -20.812 1 95.94 260 GLN B C 1
ATOM 4222 O O . GLN B 1 260 ? 10.406 -2.168 -21.234 1 95.94 260 GLN B O 1
ATOM 4227 N N . ASN B 1 261 ? 9.25 -3.422 -19.828 1 96.69 261 ASN B N 1
ATOM 4228 C CA . ASN B 1 261 ? 10.438 -3.863 -19.109 1 96.69 261 ASN B CA 1
ATOM 4229 C C . ASN B 1 261 ? 11.352 -4.699 -20 1 96.69 261 ASN B C 1
ATOM 4231 O O . ASN B 1 261 ? 12.57 -4.523 -19.984 1 96.69 261 ASN B O 1
ATOM 4235 N N . ARG B 1 262 ? 10.742 -5.523 -20.688 1 96.5 262 ARG B N 1
ATOM 4236 C CA . ARG B 1 262 ? 11.531 -6.379 -21.578 1 96.5 262 ARG B CA 1
ATOM 4237 C C . ARG B 1 262 ? 12.18 -5.562 -22.688 1 96.5 262 ARG B C 1
ATOM 4239 O O . ARG B 1 262 ? 13.32 -5.828 -23.078 1 96.5 262 ARG B O 1
ATOM 4246 N N . ALA B 1 263 ? 11.492 -4.582 -23.172 1 97.12 263 ALA B N 1
ATOM 4247 C CA . ALA B 1 263 ? 12.07 -3.689 -24.188 1 97.12 263 ALA B CA 1
ATOM 4248 C C . ALA B 1 263 ? 13.234 -2.893 -23.594 1 97.12 263 ALA B C 1
ATOM 4250 O O . ALA B 1 263 ? 14.273 -2.742 -24.234 1 97.12 263 ALA B O 1
ATOM 4251 N N . ALA B 1 264 ? 12.992 -2.422 -22.453 1 97.62 264 ALA B N 1
ATOM 4252 C CA . ALA B 1 264 ? 14.039 -1.671 -21.781 1 97.62 264 ALA B CA 1
ATOM 4253 C C . ALA B 1 264 ? 15.273 -2.543 -21.531 1 97.62 264 ALA B C 1
ATOM 4255 O O . ALA B 1 264 ? 16.406 -2.096 -21.719 1 97.62 264 ALA B O 1
ATOM 4256 N N . LYS B 1 265 ? 15.086 -3.738 -21.109 1 97.25 265 LYS B N 1
ATOM 4257 C CA . LYS B 1 265 ? 16.188 -4.676 -20.875 1 97.25 265 LYS B CA 1
ATOM 4258 C C . LYS B 1 265 ? 16.953 -4.938 -22.156 1 97.25 265 LYS B C 1
ATOM 4260 O O . LYS B 1 265 ? 18.188 -4.961 -22.156 1 97.25 265 LYS B O 1
ATOM 4265 N N . ALA B 1 266 ? 16.266 -5.133 -23.203 1 96.94 266 ALA B N 1
ATOM 4266 C CA . ALA B 1 266 ? 16.906 -5.336 -24.5 1 96.94 266 ALA B CA 1
ATOM 4267 C C . ALA B 1 266 ? 17.766 -4.141 -24.875 1 96.94 266 ALA B C 1
ATOM 4269 O O . ALA B 1 266 ? 18.891 -4.309 -25.359 1 96.94 266 ALA B O 1
ATOM 4270 N N . ALA B 1 267 ? 17.219 -2.986 -24.672 1 97.12 267 ALA B N 1
ATOM 4271 C CA . ALA B 1 267 ? 17.969 -1.766 -24.984 1 97.12 267 ALA B CA 1
ATOM 4272 C C . ALA B 1 267 ? 19.234 -1.66 -24.125 1 97.12 267 ALA B C 1
ATOM 4274 O O . ALA B 1 267 ? 20.312 -1.349 -24.641 1 97.12 267 ALA B O 1
ATOM 4275 N N . LEU B 1 268 ? 19.094 -1.967 -22.859 1 96.38 268 LEU B N 1
ATOM 4276 C CA . LEU B 1 268 ? 20.234 -1.893 -21.938 1 96.38 268 LEU B CA 1
ATOM 4277 C C . LEU B 1 268 ? 21.328 -2.867 -22.359 1 96.38 268 LEU B C 1
ATOM 4279 O O . LEU B 1 268 ? 22.516 -2.525 -22.312 1 96.38 268 LEU B O 1
ATOM 4283 N N . ASP B 1 269 ? 20.922 -4.039 -22.656 1 95.44 269 ASP B N 1
ATOM 4284 C CA . ASP B 1 269 ? 21.891 -5.055 -23.062 1 95.44 269 ASP B CA 1
ATOM 4285 C C . ASP B 1 269 ? 22.672 -4.605 -24.297 1 95.44 269 ASP B C 1
ATOM 4287 O O . ASP B 1 269 ? 23.891 -4.801 -24.375 1 95.44 269 ASP B O 1
ATOM 4291 N N . LYS B 1 270 ? 22 -4.008 -25.172 1 94.44 270 LYS B N 1
ATOM 4292 C CA . LYS B 1 270 ? 22.641 -3.518 -26.391 1 94.44 270 LYS B CA 1
ATOM 4293 C C . LYS B 1 270 ? 23.594 -2.361 -26.078 1 94.44 270 LYS B C 1
ATOM 4295 O O . LYS B 1 270 ? 24.688 -2.281 -26.656 1 94.44 270 LYS B O 1
ATOM 4300 N N . LEU B 1 271 ? 23.172 -1.483 -25.281 1 92.56 271 LEU B N 1
ATOM 4301 C CA . LEU B 1 271 ? 23.984 -0.312 -24.938 1 92.56 271 LEU B CA 1
ATOM 4302 C C . LEU B 1 271 ? 25.25 -0.718 -24.203 1 92.56 271 LEU B C 1
ATOM 4304 O O . LEU B 1 271 ? 26.312 -0.131 -24.406 1 92.56 271 LEU B O 1
ATOM 4308 N N . LYS B 1 272 ? 25.125 -1.701 -23.328 1 87.75 272 LYS B N 1
ATOM 4309 C CA . LYS B 1 272 ? 26.281 -2.156 -22.562 1 87.75 272 LYS B CA 1
ATOM 4310 C C . LYS B 1 272 ? 27.281 -2.895 -23.453 1 87.75 272 LYS B C 1
ATOM 4312 O O . LYS B 1 272 ? 28.484 -2.869 -23.203 1 87.75 272 LYS B O 1
ATOM 4317 N N . GLU B 1 273 ? 26.766 -3.514 -24.406 1 86.5 273 GLU B N 1
ATOM 4318 C CA . GLU B 1 273 ? 27.625 -4.184 -25.375 1 86.5 273 GLU B CA 1
ATOM 4319 C C . GLU B 1 273 ? 28.391 -3.176 -26.219 1 86.5 273 GLU B C 1
ATOM 4321 O O . GLU B 1 273 ? 29.547 -3.42 -26.594 1 86.5 273 GLU B O 1
ATOM 4326 N N . THR B 1 274 ? 27.734 -2.061 -26.453 1 79.69 274 THR B N 1
ATOM 4327 C CA . THR B 1 274 ? 28.359 -1.054 -27.297 1 79.69 274 THR B CA 1
ATOM 4328 C C . THR B 1 274 ? 29.391 -0.258 -26.5 1 79.69 274 THR B C 1
ATOM 4330 O O . THR B 1 274 ? 30.406 0.194 -27.062 1 79.69 274 THR B O 1
ATOM 4333 N N . LEU B 1 275 ? 29.156 -0.004 -25.25 1 74.56 275 LEU B N 1
ATOM 4334 C CA . LEU B 1 275 ? 30.109 0.748 -24.438 1 74.56 275 LEU B CA 1
ATOM 4335 C C . LEU B 1 275 ? 31.281 -0.134 -24.016 1 74.56 275 LEU B C 1
ATOM 4337 O O . LEU B 1 275 ? 32.375 0.369 -23.719 1 74.56 275 LEU B O 1
ATOM 4341 N N . GLY B 1 276 ? 31.234 -1.439 -23.891 1 56.47 276 GLY B N 1
ATOM 4342 C CA . GLY B 1 276 ? 32.406 -2.297 -23.656 1 56.47 276 GLY B CA 1
ATOM 4343 C C . GLY B 1 276 ? 33.094 -2.701 -24.938 1 56.47 276 GLY B C 1
ATOM 4344 O O . GLY B 1 276 ? 32.531 -2.572 -26.031 1 56.47 276 GLY B O 1
#

Organism: Oryza sativa subsp. indica (NCBI:txid39946)

Sequence (552 aa):
MESPPHATASADEMPSIWKEQHAQDAPPGFVPPMGPGEVAAVESLLGYEFRDKALVEQALTHGSFYYPYRPGVTYERLEYLGDAVLTCVVSREVFLTYGQLQPGPLTRLRAANVDKEKLARVAVVHGLHHFLRHKAPNLDGQITDFIEELSMYPIHSNGLLDPPKVLCDVVESLIGAIYCDSNFNQEIVWQVFQKLADPLISLETLGKHPVSELFEFCQKTRRGVKIVKDEWDKNLTVEVLIDGEMVGRATYAQKKEIAQNRAAKAALDKLKETLGMESPPHATASADEMPSIWKEQHAQDAPPGFVPPMGPGEVAAVESLLGYEFRDKALVEQALTHGSFYYPYRPGVTYERLEYLGDAVLTCVVSREVFLTYGQLQPGPLTRLRAANVDKEKLARVAVVHGLHHFLRHKAPNLDGQITDFIEELSMYPIHSNGLLDPPKVLCDVVESLIGAIYCDSNFNQEIVWQVFQKLADPLISLETLGKHPVSELFEFCQKTRRGVKIVKDEWD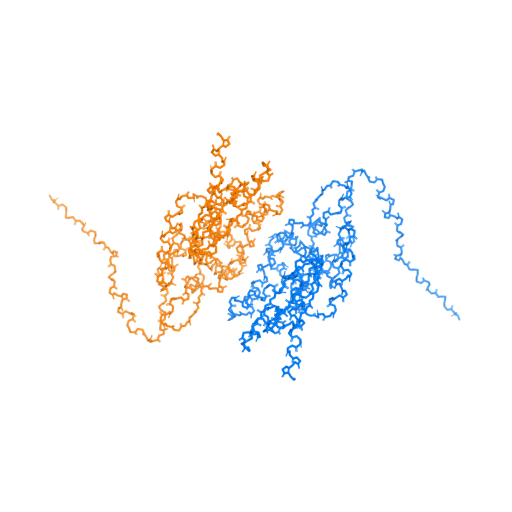KNLTVEVLIDGEMVGRATYAQKKEIAQNRAAKAALDKLKETLG

Nearest PDB structures (foldseek):
  7vg2-assembly1_A  TM=8.459E-01  e=7.551E-15  Arabidopsis thaliana
  7vg3-assembly1_A  TM=8.135E-01  e=3.453E-13  Arabidopsis thaliana
  7w0e-assembly1_A  TM=8.337E-01  e=4.060E-10  Drosophila melanogaster
  7w0f-assembly1_A  TM=8.692E-01  e=8.045E-08  Drosophila melanogaster
  2a11-assembly1_A-2  TM=8.235E-01  e=1.508E-07  Mycobacterium tuberculosis

InterPro domains:
  IPR000999 Ribonuclease III domain [PF00636] (76-182)
  IPR000999 Ribonuclease III domain [PS00517] (76-84)
  IPR000999 Ribonuclease III domain [PS50142] (39-183)
  IPR000999 Ribonuclease III domain [SM00535] (54-206)
  IPR000999 Ribonuclease III domain [cd00593] (55-206)
  IPR014720 Double-stranded RNA-binding domain [PF00035] (210-271)
  IPR014720 Double-stranded RNA-binding domain [PS50137] (209-273)
  IPR014720 Double-stranded RNA-binding domain [SM00358] (210-272)
  IPR036389 Ribonuclease III, endonuclease domain superfamily [G3DSA:1.10.1520.10] (37-207)
  IPR036389 Ribonuclease III, endonuclease domain superfamily [SSF69065] (39-203)

Foldseek 3Di:
DPPDDPPPPPPPCPDPVVVVVVVPPDPQQDQDFDDPVLLVLVCVLLVHDFPDSVLLRQLQEDQQLQVVHDGDRHLQVLLVQLLVLLLVLLLVVLCVVCVPDDPVVSVLQSCLQQPQLLQLCLCVVSVVNVSRRHDDPCQVVQNVVQVVVCVVPVRDPQQQDDHDNSSSSSSSSVLSSVCVRVVNDSVSSCVSSPVSSPPGQDPVNRDHQLVVVLVVVCVVVVWDWDKDWDPPDCWTKIFIDINRHTQFIATHRPDNSNRRRRRSVSSVVRVVVVVD/DDPDDDPPPPPPCPDPVVVVVVVPPDPQQDQDFDDPVLLVLVCVLLVHDFPDSVLLRQLQEDQQLQVVHDGDRHLQVLLVQLLVLLLVLLLVVLCVVCVPDDPVVSVLQSCLCQPQLLQLCLCVVSVVNVSRRHDDPCQVVQNVVQVVVCVVPVRDPQQQDDHDNSSSSSSSSVLSSVCVRVVNDSVSSCVSSPVSRPPGQDPVNRDHQLVVVLVVVCVVVVWDWDKDWDPPDCWTKIFIDINRHTQFIATHRPDNSNRRRRRSVSSVVRVVVVVD

Solvent-accessible surface area (backbone atoms only — not comparable to full-atom values): 30414 Å² total; per-residue (Å²): 135,80,79,78,82,81,77,79,75,79,73,80,73,72,64,73,60,64,66,52,59,64,57,69,73,45,62,94,66,68,75,82,73,75,50,71,67,57,52,51,50,51,25,59,70,50,73,46,82,67,83,57,63,65,42,59,48,29,18,31,21,43,72,48,45,28,64,88,41,68,83,71,78,39,18,57,56,31,21,55,45,9,48,30,46,49,49,20,50,44,37,49,50,51,48,65,74,41,77,80,62,55,53,68,62,50,51,52,45,37,44,61,59,65,32,54,56,48,30,25,47,38,21,58,75,66,49,52,63,78,63,53,37,61,60,57,85,62,49,64,59,47,49,54,52,40,59,62,55,44,72,80,33,89,86,64,64,48,52,62,66,79,58,56,63,65,38,22,42,34,46,24,2,42,46,17,33,48,23,59,65,54,74,64,35,64,65,60,44,42,58,38,48,55,64,59,46,58,77,69,67,41,86,89,67,56,76,64,41,30,51,59,48,41,52,52,51,28,58,74,69,72,46,49,75,46,80,44,73,46,86,80,43,90,47,34,32,22,37,28,26,49,71,84,40,81,57,17,57,26,70,28,68,87,42,64,64,40,9,43,24,42,4,28,40,42,27,45,55,49,51,54,58,65,76,96,137,82,77,78,81,81,78,78,74,76,76,78,73,71,64,74,60,64,64,52,59,65,56,69,73,44,62,94,64,68,73,82,73,74,50,69,68,57,52,51,51,52,25,59,70,50,71,45,82,67,83,56,63,64,42,58,45,28,17,30,22,43,73,48,45,26,63,89,42,67,82,72,79,39,18,59,57,31,20,56,44,10,48,29,46,50,49,22,51,44,38,48,50,50,50,64,73,42,79,80,62,54,52,67,63,50,51,52,45,38,44,61,58,64,33,57,57,49,30,24,46,37,21,58,78,67,49,51,63,79,62,53,37,61,60,57,83,63,50,63,58,46,49,52,52,40,59,64,56,45,73,79,33,88,86,66,63,49,52,61,65,78,59,56,63,64,38,23,42,35,46,24,2,43,45,17,34,48,23,57,64,55,74,66,35,63,66,61,44,43,58,38,46,54,62,59,45,59,76,68,67,42,86,88,67,57,76,66,40,29,51,60,49,40,52,52,51,27,59,75,68,72,45,51,74,46,80,44,73,46,84,82,45,90,46,34,32,21,37,27,24,48,70,82,38,80,57,16,56,27,71,28,68,87,42,64,65,40,9,42,23,41,4,27,40,43,26,45,54,50,51,54,56,67,75,96

pLDDT: mean 88.68, std 18.68, range [26.73, 98.94]

Radius of gyration: 28.83 Å; Cα contacts (8 Å, |Δi|>4): 767; chains: 2; bounding box: 67×119×88 Å